Protein AF-0000000070183756 (afdb_homodimer)

Sequence (740 aa):
MAVDTGDQDLQFRDPEKAEQLTDKLESLMDDIGEPVTIMHVCGSHEQAIAKYGLRSLLPDGLTIRMGPGCPVCVTDMPEVDEAVTLAEDGKIVATYGDMLRVPGTEQSLDDAKADGADVRVVYSASEAAEIAEEEDREVVFFATGFETTAAPTAAVLVDDPPENFSVLSAHKYVPPAMEIVAELPDTDVDGFLAAGHAATITGYGLFEEFVEEYETPAVVGGFEPIDILFGLARLLEFIRDDEPGLANAYQRCVTEEGNVPAKELMWDVFETTTGEWRGIAEVPDADLILSEEYSEYDARERFEIEPDVGGADPLTEDCICGDIMAGTADPDECPLFGEECTPQNPVGACMVSSEGPCKIWLEYGGQPDIMAVDTGDQDLQFRDPEKAEQLTDKLESLMDDIGEPVTIMHVCGSHEQAIAKYGLRSLLPDGLTIRMGPGCPVCVTDMPEVDEAVTLAEDGKIVATYGDMLRVPGTEQSLDDAKADGADVRVVYSASEAAEIAEEEDREVVFFATGFETTAAPTAAVLVDDPPENFSVLSAHKYVPPAMEIVAELPDTDVDGFLAAGHAATITGYGLFEEFVEEYETPAVVGGFEPIDILFGLARLLEFIRDDEPGLANAYQRCVTEEGNVPAKELMWDVFETTTGEWRGIAEVPDADLILSEEYSEYDARERFEIEPDVGGADPLTEDCICGDIMAGTADPDECPLFGEECTPQNPVGACMVSSEGPCKIWLEYGGQPDI

Structure (mmCIF, N/CA/C/O backbone):
data_AF-0000000070183756-model_v1
#
loop_
_entity.id
_entity.type
_entity.pdbx_description
1 polymer 'Hydrogenase maturation factor'
#
loop_
_atom_site.group_PDB
_atom_site.id
_atom_site.type_symbol
_atom_site.label_atom_id
_atom_site.label_alt_id
_atom_site.label_comp_id
_atom_site.label_asym_id
_atom_site.label_entity_id
_atom_site.label_seq_id
_atom_site.pdbx_PDB_ins_code
_atom_site.Cartn_x
_atom_site.Cartn_y
_atom_site.Cartn_z
_atom_site.occupancy
_atom_site.B_iso_or_equiv
_atom_site.auth_seq_id
_atom_site.auth_comp_id
_atom_site.auth_asym_id
_atom_site.auth_atom_id
_atom_site.pdbx_PDB_model_num
ATOM 1 N N . MET A 1 1 ? -16.297 -10.141 30.484 1 17.98 1 MET A N 1
ATOM 2 C CA . MET A 1 1 ? -14.852 -10.164 30.672 1 17.98 1 MET A CA 1
ATOM 3 C C . MET A 1 1 ? -14.164 -9.18 29.734 1 17.98 1 MET A C 1
ATOM 5 O O . MET A 1 1 ? -14.25 -9.305 28.516 1 17.98 1 MET A O 1
ATOM 9 N N . ALA A 1 2 ? -13.977 -7.969 30.219 1 25.06 2 ALA A N 1
ATOM 10 C CA . ALA A 1 2 ? -13.289 -6.84 29.594 1 25.06 2 ALA A CA 1
ATOM 11 C C . ALA A 1 2 ? -11.93 -7.262 29.047 1 25.06 2 ALA A C 1
ATOM 13 O O . ALA A 1 2 ? -11.07 -7.738 29.781 1 25.06 2 ALA A O 1
ATOM 14 N N . VAL A 1 3 ? -11.93 -7.785 27.891 1 29.73 3 VAL A N 1
ATOM 15 C CA . VAL A 1 3 ? -10.648 -8.086 27.266 1 29.73 3 VAL A CA 1
ATOM 16 C C . VAL A 1 3 ? -9.633 -7.004 27.609 1 29.73 3 VAL A C 1
ATOM 18 O O . VAL A 1 3 ? -9.953 -5.812 27.594 1 29.73 3 VAL A O 1
ATOM 21 N N . ASP A 1 4 ? -8.789 -7.293 28.406 1 30.02 4 ASP A N 1
ATOM 22 C CA . ASP A 1 4 ? -7.691 -6.426 28.828 1 30.02 4 ASP A CA 1
ATOM 23 C C . ASP A 1 4 ? -7.105 -5.664 27.641 1 30.02 4 ASP A C 1
ATOM 25 O O . ASP A 1 4 ? -6.523 -6.27 26.734 1 30.02 4 ASP A O 1
ATOM 29 N N . THR A 1 5 ? -7.551 -4.551 27.203 1 33.28 5 THR A N 1
ATOM 30 C CA . THR A 1 5 ? -7.465 -3.551 26.141 1 33.28 5 THR A CA 1
ATOM 31 C C . THR A 1 5 ? -6.055 -2.982 26.047 1 33.28 5 THR A C 1
ATOM 33 O O . THR A 1 5 ? -5.766 -2.168 25.172 1 33.28 5 THR A O 1
ATOM 36 N N . GLY A 1 6 ? -5.297 -3.287 27.031 1 36.5 6 GLY A N 1
ATOM 37 C CA . GLY A 1 6 ? -3.975 -2.695 27.156 1 36.5 6 GLY A CA 1
ATOM 38 C C . GLY A 1 6 ? -3.045 -3.066 26.016 1 36.5 6 GLY A C 1
ATOM 39 O O . GLY A 1 6 ? -2.316 -2.215 25.5 1 36.5 6 GLY A O 1
ATOM 40 N N . ASP A 1 7 ? -2.934 -4.375 25.672 1 38.34 7 ASP A N 1
ATOM 41 C CA . ASP A 1 7 ? -2.055 -4.984 24.688 1 38.34 7 ASP A CA 1
ATOM 42 C C . ASP A 1 7 ? -2.492 -4.625 23.266 1 38.34 7 ASP A C 1
ATOM 44 O O . ASP A 1 7 ? -1.687 -4.66 22.328 1 38.34 7 ASP A O 1
ATOM 48 N N . GLN A 1 8 ? -3.693 -4.289 23.062 1 39.62 8 GLN A N 1
ATOM 49 C CA . GLN A 1 8 ? -4.32 -3.992 21.781 1 39.62 8 GLN A CA 1
ATOM 50 C C . GLN A 1 8 ? -3.873 -2.629 21.25 1 39.62 8 GLN A C 1
ATOM 52 O O . GLN A 1 8 ? -3.904 -2.383 20.047 1 39.62 8 GLN A O 1
ATOM 57 N N . ASP A 1 9 ? -3.568 -1.769 22.141 1 41.25 9 ASP A N 1
ATOM 58 C CA . ASP A 1 9 ? -3.203 -0.395 21.812 1 41.25 9 ASP A CA 1
ATOM 59 C C . ASP A 1 9 ? -1.943 -0.354 20.938 1 41.25 9 ASP A C 1
ATOM 61 O O . ASP A 1 9 ? -1.811 0.505 20.078 1 41.25 9 ASP A O 1
ATOM 65 N N . LEU A 1 10 ? -1.144 -1.447 21.172 1 40.41 10 LEU A N 1
ATOM 66 C CA . LEU A 1 10 ? 0.135 -1.492 20.469 1 40.41 10 LEU A CA 1
ATOM 67 C C . LEU A 1 10 ? -0.052 -1.941 19.031 1 40.41 10 LEU A C 1
ATOM 69 O O . LEU A 1 10 ? 0.832 -1.742 18.188 1 40.41 10 LEU A O 1
ATOM 73 N N . GLN A 1 11 ? -1.299 -2.398 18.812 1 47.12 11 GLN A N 1
ATOM 74 C CA . GLN A 1 11 ? -1.546 -3.098 17.547 1 47.12 11 GLN A CA 1
ATOM 75 C C . GLN A 1 11 ? -2.018 -2.133 16.469 1 47.12 11 GLN A C 1
ATOM 77 O O . GLN A 1 11 ? -1.764 -2.352 15.281 1 47.12 11 GLN A O 1
ATOM 82 N N . PHE A 1 12 ? -2.455 -0.927 16.953 1 50.62 12 PHE A N 1
ATOM 83 C CA . PHE A 1 12 ? -3.008 -0.005 15.977 1 50.62 12 PHE A CA 1
ATOM 84 C C . PHE A 1 12 ? -2.174 1.268 15.898 1 50.62 12 PHE A C 1
ATOM 86 O O . PHE A 1 12 ? -1.729 1.79 16.922 1 50.62 12 PHE A O 1
ATOM 93 N N . ARG A 1 13 ? -1.879 1.64 14.719 1 59.16 13 ARG A N 1
ATOM 94 C CA . ARG A 1 13 ? -1.191 2.908 14.492 1 59.16 13 ARG A CA 1
ATOM 95 C C . ARG A 1 13 ? -1.901 4.051 15.219 1 59.16 13 ARG A C 1
ATOM 97 O O . ARG A 1 13 ? -1.254 4.953 15.742 1 59.16 13 ARG A O 1
ATOM 104 N N . ASP A 1 14 ? -3.191 3.939 15.305 1 67.5 14 ASP A N 1
ATOM 105 C CA . ASP A 1 14 ? -4.066 4.934 15.922 1 67.5 14 ASP A CA 1
ATOM 106 C C . ASP A 1 14 ? -5.191 4.262 16.703 1 67.5 14 ASP A C 1
ATOM 108 O O . ASP A 1 14 ? -6.324 4.168 16.234 1 67.5 14 ASP A O 1
ATOM 112 N N . PRO A 1 15 ? -4.887 3.926 17.969 1 73.44 15 PRO A N 1
ATOM 113 C CA . PRO A 1 15 ? -5.84 3.146 18.766 1 73.44 15 PRO A CA 1
ATOM 114 C C . PRO A 1 15 ? -7.156 3.887 19 1 73.44 15 PRO A C 1
ATOM 116 O O . PRO A 1 15 ? -8.219 3.264 19.031 1 73.44 15 PRO A O 1
ATOM 119 N N . GLU A 1 16 ? -7.059 5.156 19.203 1 74.25 16 GLU A N 1
ATOM 120 C CA . GLU A 1 16 ? -8.273 5.93 19.422 1 74.25 16 GLU A CA 1
ATOM 121 C C . GLU A 1 16 ? -9.188 5.879 18.203 1 74.25 16 GLU A C 1
ATOM 123 O O . GLU A 1 16 ? -10.406 5.727 18.328 1 74.25 16 GLU A O 1
ATOM 128 N N . LYS A 1 17 ? -8.586 6 17.125 1 78.56 17 LYS A N 1
ATOM 129 C CA . LYS A 1 17 ? -9.352 5.918 15.883 1 78.56 17 LYS A CA 1
ATOM 130 C C . LYS A 1 17 ? -9.953 4.523 15.695 1 78.56 17 LYS A C 1
ATOM 132 O O . LYS A 1 17 ? -11.086 4.387 15.234 1 78.56 17 LYS A O 1
ATOM 137 N N . ALA A 1 18 ? -9.211 3.568 16.047 1 84.25 18 ALA A N 1
ATOM 138 C CA . ALA A 1 18 ? -9.695 2.193 15.938 1 84.25 18 ALA A CA 1
ATOM 139 C C . ALA A 1 18 ? -10.922 1.975 16.828 1 84.25 18 ALA A C 1
ATOM 141 O O . ALA A 1 18 ? -11.883 1.325 16.406 1 84.25 18 ALA A O 1
ATOM 142 N N . GLU A 1 19 ? -10.867 2.588 17.953 1 86.19 19 GLU A N 1
ATOM 143 C CA . GLU A 1 19 ? -11.977 2.467 18.875 1 86.19 19 GLU A CA 1
ATOM 144 C C . GLU A 1 19 ? -13.227 3.17 18.344 1 86.19 19 GLU A C 1
ATOM 146 O O . GLU A 1 19 ? -14.328 2.637 18.453 1 86.19 19 GLU A O 1
ATOM 151 N N . GLN A 1 20 ? -13.016 4.277 17.828 1 85.81 20 GLN A N 1
ATOM 152 C CA . GLN A 1 20 ? -14.133 5.027 17.266 1 85.81 20 GLN A CA 1
ATOM 153 C C . GLN A 1 20 ? -14.781 4.258 16.125 1 85.81 20 GLN A C 1
ATOM 155 O O . GLN A 1 20 ? -16.016 4.238 16 1 85.81 20 GLN A O 1
ATOM 160 N N . LEU A 1 21 ? -13.984 3.668 15.336 1 91.25 21 LEU A N 1
ATOM 161 C CA . LEU A 1 21 ? -14.492 2.916 14.195 1 91.25 21 LEU A CA 1
ATOM 162 C C . LEU A 1 21 ? -15.211 1.652 14.656 1 91.25 21 LEU A C 1
ATOM 164 O O . LEU A 1 21 ? -16.25 1.281 14.094 1 91.25 21 LEU A O 1
ATOM 168 N N . THR A 1 22 ? -14.688 1.035 15.68 1 93.44 22 THR A N 1
ATOM 169 C CA . THR A 1 22 ? -15.336 -0.16 16.203 1 93.44 22 THR A CA 1
ATOM 170 C C . THR A 1 22 ? -16.703 0.183 16.812 1 93.44 22 THR A C 1
ATOM 172 O O . THR A 1 22 ? -17.672 -0.565 16.641 1 93.44 22 THR A O 1
ATOM 175 N N . ASP A 1 23 ? -16.75 1.323 17.453 1 94.5 23 ASP A N 1
ATOM 176 C CA . ASP A 1 23 ? -18.016 1.796 17.984 1 94.5 23 ASP A CA 1
ATOM 177 C C . ASP A 1 23 ? -19.016 2.076 16.859 1 94.5 23 ASP A C 1
ATOM 179 O O . ASP A 1 23 ? -20.203 1.765 16.969 1 94.5 23 ASP A O 1
ATOM 183 N N . LYS A 1 24 ? -18.531 2.646 15.875 1 94.81 24 LYS A N 1
ATOM 184 C CA . LYS A 1 24 ? -19.375 2.936 14.719 1 94.81 24 LYS A CA 1
ATOM 185 C C . LYS A 1 24 ? -19.906 1.651 14.094 1 94.81 24 LYS A C 1
ATOM 187 O O . LYS A 1 24 ? -21.078 1.585 13.695 1 94.81 24 LYS A O 1
ATOM 192 N N . LEU A 1 25 ? -19.109 0.639 13.984 1 97.44 25 LEU A N 1
ATOM 193 C CA . LEU A 1 25 ? -19.531 -0.647 13.445 1 97.44 25 LEU A CA 1
ATOM 194 C C . LEU A 1 25 ? -20.656 -1.245 14.289 1 97.44 25 LEU A C 1
ATOM 196 O O . LEU A 1 25 ? -21.625 -1.778 13.75 1 97.44 25 LEU A O 1
ATOM 200 N N . GLU A 1 26 ? -20.484 -1.136 15.57 1 97.56 26 GLU A N 1
ATOM 201 C CA . GLU A 1 26 ? -21.5 -1.642 16.484 1 97.56 26 GLU A CA 1
ATOM 202 C C . GLU A 1 26 ? -22.828 -0.919 16.281 1 97.56 26 GLU A C 1
ATOM 204 O O . GLU A 1 26 ? -23.891 -1.555 16.203 1 97.56 26 GLU A O 1
ATOM 209 N N . SER A 1 27 ? -22.734 0.329 16.188 1 97.75 27 SER A N 1
ATOM 210 C CA . SER A 1 27 ? -23.938 1.13 15.992 1 97.75 27 SER A CA 1
ATOM 211 C C . SER A 1 27 ? -24.609 0.797 14.664 1 97.75 27 SER A C 1
ATOM 213 O O . SER A 1 27 ? -25.828 0.692 14.594 1 97.75 27 SER A O 1
ATOM 215 N N . LEU A 1 28 ? -23.859 0.634 13.664 1 98.06 28 LEU A N 1
ATOM 216 C CA . LEU A 1 28 ? -24.391 0.315 12.344 1 98.06 28 LEU A CA 1
ATOM 217 C C . LEU A 1 28 ? -25.047 -1.059 12.336 1 98.06 28 LEU A C 1
ATOM 219 O O . LEU A 1 28 ? -26.125 -1.232 11.758 1 98.06 28 LEU A O 1
ATOM 223 N N . MET A 1 29 ? -24.453 -2.012 13.016 1 98.06 29 MET A N 1
ATOM 224 C CA . MET A 1 29 ? -25.016 -3.357 13.086 1 98.06 29 MET A CA 1
ATOM 225 C C . MET A 1 29 ? -26.328 -3.359 13.852 1 98.06 29 MET A C 1
ATOM 227 O O . MET A 1 29 ? -27.25 -4.09 13.508 1 98.06 29 MET A O 1
ATOM 231 N N . ASP A 1 30 ? -26.375 -2.504 14.883 1 97.75 30 ASP A N 1
ATOM 232 C CA . ASP A 1 30 ? -27.625 -2.346 15.625 1 97.75 30 ASP A CA 1
ATOM 233 C C . ASP A 1 30 ? -28.734 -1.793 14.734 1 97.75 30 ASP A C 1
ATOM 235 O O . ASP A 1 30 ? -29.875 -2.236 14.82 1 97.75 30 ASP A O 1
ATOM 239 N N . ASP A 1 31 ? -28.391 -0.91 13.953 1 98.06 31 ASP A N 1
ATOM 240 C CA . ASP A 1 31 ? -29.359 -0.299 13.047 1 98.06 31 ASP A CA 1
ATOM 241 C C . ASP A 1 31 ? -29.844 -1.302 12 1 98.06 31 ASP A C 1
ATOM 243 O O . ASP A 1 31 ? -31.016 -1.319 11.648 1 98.06 31 ASP A O 1
ATOM 247 N N . ILE A 1 32 ? -28.953 -2.109 11.477 1 97.62 32 ILE A N 1
ATOM 248 C CA . ILE A 1 32 ? -29.281 -3.084 10.445 1 97.62 32 ILE A CA 1
ATOM 249 C C . ILE A 1 32 ? -30.172 -4.18 11.023 1 97.62 32 ILE A C 1
ATOM 251 O O . ILE A 1 32 ? -31.156 -4.586 10.398 1 97.62 32 ILE A O 1
ATOM 255 N N . GLY A 1 33 ? -29.766 -4.73 12.195 1 96.81 33 GLY A N 1
ATOM 256 C CA . GLY A 1 33 ? -30.609 -5.641 12.945 1 96.81 33 GLY A CA 1
ATOM 257 C C . GLY A 1 33 ? -30.562 -7.066 12.43 1 96.81 33 GLY A C 1
ATOM 258 O O . GLY A 1 33 ? -31.375 -7.902 12.812 1 96.81 33 GLY A O 1
ATOM 259 N N . GLU A 1 34 ? -29.75 -7.434 11.516 1 96.5 34 GLU A N 1
ATOM 260 C CA . GLU A 1 34 ? -29.578 -8.789 10.992 1 96.5 34 GLU A CA 1
ATOM 261 C C . GLU A 1 34 ? -28.094 -9.094 10.742 1 96.5 34 GLU A C 1
ATOM 263 O O . GLU A 1 34 ? -27.266 -8.18 10.672 1 96.5 34 GLU A O 1
ATOM 268 N N . PRO A 1 35 ? -27.812 -10.383 10.625 1 96.56 35 PRO A N 1
ATOM 269 C CA . PRO A 1 35 ? -26.422 -10.727 10.352 1 96.56 35 PRO A CA 1
ATOM 270 C C . PRO A 1 35 ? -25.953 -10.234 8.984 1 96.56 35 PRO A C 1
ATOM 272 O O . PRO A 1 35 ? -26.734 -10.203 8.031 1 96.56 35 PRO A O 1
ATOM 275 N N . VAL A 1 36 ? -24.719 -9.828 8.914 1 97.19 36 VAL A N 1
ATOM 276 C CA . VAL A 1 36 ? -24.094 -9.328 7.691 1 97.19 36 VAL A CA 1
ATOM 277 C C . VAL A 1 36 ? -22.812 -10.094 7.406 1 97.19 36 VAL A C 1
ATOM 279 O O . VAL A 1 36 ? -22.016 -10.336 8.312 1 97.19 36 VAL A O 1
ATOM 282 N N . THR A 1 37 ? -22.656 -10.547 6.113 1 95.44 37 THR A N 1
ATOM 283 C CA . THR A 1 37 ? -21.422 -11.211 5.684 1 95.44 37 THR A CA 1
ATOM 284 C C . THR A 1 37 ? -20.703 -10.383 4.621 1 95.44 37 THR A C 1
ATOM 286 O O . THR A 1 37 ? -21.266 -10.109 3.559 1 95.44 37 THR A O 1
ATOM 289 N N . ILE A 1 38 ? -19.484 -9.992 4.973 1 96.69 38 ILE A N 1
ATOM 290 C CA . ILE A 1 38 ? -18.625 -9.266 4.035 1 96.69 38 ILE A CA 1
ATOM 291 C C . ILE A 1 38 ? -17.531 -10.195 3.52 1 96.69 38 ILE A C 1
ATOM 293 O O . ILE A 1 38 ? -16.922 -10.945 4.289 1 96.69 38 ILE A O 1
ATOM 297 N N . MET A 1 39 ? -17.312 -10.18 2.219 1 95.88 39 MET A N 1
ATOM 298 C CA . MET A 1 39 ? -16.234 -10.961 1.63 1 95.88 39 MET A CA 1
ATOM 299 C C . MET A 1 39 ? -15.117 -10.055 1.115 1 95.88 39 MET A C 1
ATOM 301 O O . MET A 1 39 ? -15.383 -9.07 0.421 1 95.88 39 MET A O 1
ATOM 305 N N . HIS A 1 40 ? -13.938 -10.312 1.561 1 96.38 40 HIS A N 1
ATOM 306 C CA . HIS A 1 40 ? -12.805 -9.656 0.911 1 96.38 40 HIS A CA 1
ATOM 307 C C . HIS A 1 40 ? -12.102 -10.609 -0.049 1 96.38 40 HIS A C 1
ATOM 309 O O . HIS A 1 40 ? -12.156 -11.828 0.124 1 96.38 40 HIS A O 1
ATOM 315 N N . VAL A 1 41 ? -11.422 -10.039 -1.081 1 93.75 41 VAL A N 1
ATOM 316 C CA . VAL A 1 41 ? -10.781 -10.844 -2.117 1 93.75 41 VAL A CA 1
ATOM 317 C C . VAL A 1 41 ? -9.305 -10.477 -2.221 1 93.75 41 VAL A C 1
ATOM 319 O O . VAL A 1 41 ? -8.805 -10.18 -3.311 1 93.75 41 VAL A O 1
ATOM 322 N N . CYS A 1 42 ? -8.656 -10.555 -1.123 1 93.44 42 CYS A N 1
ATOM 323 C CA . CYS A 1 42 ? -7.266 -10.125 -1.066 1 93.44 42 CYS A CA 1
ATOM 324 C C . CYS A 1 42 ? -6.523 -10.836 0.06 1 93.44 42 CYS A C 1
ATOM 326 O O . CYS A 1 42 ? -6.852 -10.656 1.234 1 93.44 42 CYS A O 1
ATOM 328 N N . GLY A 1 43 ? -5.551 -11.562 -0.313 1 92.12 43 GLY A N 1
ATOM 329 C CA . GLY A 1 43 ? -4.758 -12.258 0.688 1 92.12 43 GLY A CA 1
ATOM 330 C C . GLY A 1 43 ? -4.098 -11.32 1.684 1 92.12 43 GLY A C 1
ATOM 331 O O . GLY A 1 43 ? -3.98 -11.648 2.865 1 92.12 43 GLY A O 1
ATOM 332 N N . SER A 1 44 ? -3.686 -10.156 1.215 1 90.94 44 SER A N 1
ATOM 333 C CA . SER A 1 44 ? -3.061 -9.18 2.105 1 90.94 44 SER A CA 1
ATOM 334 C C . SER A 1 44 ? -4.055 -8.656 3.133 1 90.94 44 SER A C 1
ATOM 336 O O . SER A 1 44 ? -3.682 -8.352 4.27 1 90.94 44 SER A O 1
ATOM 338 N N . HIS A 1 45 ? -5.312 -8.492 2.764 1 95.19 45 HIS A N 1
ATOM 339 C CA . HIS A 1 45 ? -6.34 -8.156 3.742 1 95.19 45 HIS A CA 1
ATOM 340 C C . HIS A 1 45 ? -6.48 -9.258 4.793 1 95.19 45 HIS A C 1
ATOM 342 O O . HIS A 1 45 ? -6.547 -8.969 5.992 1 95.19 45 HIS A O 1
ATOM 348 N N . GLU A 1 46 ? -6.512 -10.5 4.32 1 94.69 46 GLU A N 1
ATOM 349 C CA . GLU A 1 46 ? -6.641 -11.609 5.262 1 94.69 46 GLU A CA 1
ATOM 350 C C . GLU A 1 46 ? -5.484 -11.617 6.258 1 94.69 46 GLU A C 1
ATOM 352 O O . GLU A 1 46 ? -5.684 -11.859 7.449 1 94.69 46 GLU A O 1
ATOM 357 N N . GLN A 1 47 ? -4.336 -11.398 5.73 1 90 47 GLN A N 1
ATOM 358 C CA . GLN A 1 47 ? -3.162 -11.352 6.594 1 90 47 GLN A CA 1
ATOM 359 C C . GLN A 1 47 ? -3.305 -10.266 7.656 1 90 47 GLN A C 1
ATOM 361 O O . GLN A 1 47 ? -3.012 -10.492 8.828 1 90 47 GLN A O 1
ATOM 366 N N . ALA A 1 48 ? -3.689 -9.078 7.254 1 89.44 48 ALA A N 1
ATOM 367 C CA . ALA A 1 48 ? -3.859 -7.965 8.188 1 89.44 48 ALA A CA 1
ATOM 368 C C . ALA A 1 48 ? -4.938 -8.273 9.219 1 89.44 48 ALA A C 1
ATOM 370 O O . ALA A 1 48 ? -4.746 -8.039 10.414 1 89.44 48 ALA A O 1
ATOM 371 N N . ILE A 1 49 ? -6.039 -8.828 8.766 1 93.19 49 ILE A N 1
ATOM 372 C CA . ILE A 1 49 ? -7.164 -9.164 9.633 1 93.19 49 ILE A CA 1
ATOM 373 C C . ILE A 1 49 ? -6.719 -10.164 10.695 1 93.19 49 ILE A C 1
ATOM 375 O O . ILE A 1 49 ? -7.027 -10 11.883 1 93.19 49 ILE A O 1
ATOM 379 N N . ALA A 1 50 ? -6.012 -11.18 10.242 1 89.69 50 ALA A N 1
ATOM 380 C CA . ALA A 1 50 ? -5.562 -12.227 11.156 1 89.69 50 ALA A CA 1
ATOM 381 C C . ALA A 1 50 ? -4.473 -11.711 12.086 1 89.69 50 ALA A C 1
ATOM 383 O O . ALA A 1 50 ? -4.559 -11.883 13.305 1 89.69 50 ALA A O 1
ATOM 384 N N . LYS A 1 51 ? -3.488 -11.062 11.547 1 84.12 51 LYS A N 1
ATOM 385 C CA . LYS A 1 51 ? -2.32 -10.578 12.281 1 84.12 51 LYS A CA 1
ATOM 386 C C . LYS A 1 51 ? -2.725 -9.609 13.383 1 84.12 51 LYS A C 1
ATOM 388 O O . LYS A 1 51 ? -2.162 -9.641 14.484 1 84.12 51 LYS A O 1
ATOM 393 N N . TYR A 1 52 ? -3.729 -8.742 13.125 1 84.94 52 TYR A N 1
ATOM 394 C CA . TYR A 1 52 ? -4.105 -7.707 14.078 1 84.94 52 TYR A CA 1
ATOM 395 C C . TYR A 1 52 ? -5.348 -8.109 14.859 1 84.94 52 TYR A C 1
ATOM 397 O O . TYR A 1 52 ? -5.895 -7.309 15.625 1 84.94 52 TYR A O 1
ATOM 405 N N . GLY A 1 53 ? -5.809 -9.32 14.656 1 88.56 53 GLY A N 1
ATOM 406 C CA . GLY A 1 53 ? -6.949 -9.828 15.398 1 88.56 53 GLY A CA 1
ATOM 407 C C . GLY A 1 53 ? -8.219 -9.023 15.172 1 88.56 53 GLY A C 1
ATOM 408 O O . GLY A 1 53 ? -8.992 -8.805 16.109 1 88.56 53 GLY A O 1
ATOM 409 N N . LEU A 1 54 ? -8.445 -8.555 13.992 1 91.75 54 LEU A N 1
ATOM 410 C CA . LEU A 1 54 ? -9.562 -7.66 13.711 1 91.75 54 LEU A CA 1
ATOM 411 C C . LEU A 1 54 ? -10.891 -8.391 13.859 1 91.75 54 LEU A C 1
ATOM 413 O O . LEU A 1 54 ? -11.898 -7.777 14.219 1 91.75 54 LEU A O 1
ATOM 417 N N . ARG A 1 55 ? -10.938 -9.68 13.602 1 91.81 55 ARG A N 1
ATOM 418 C CA . ARG A 1 55 ? -12.18 -10.445 13.711 1 91.81 55 ARG A CA 1
ATOM 419 C C . ARG A 1 55 ? -12.734 -10.383 15.125 1 91.81 55 ARG A C 1
ATOM 421 O O . ARG A 1 55 ? -13.953 -10.336 15.32 1 91.81 55 ARG A O 1
ATOM 428 N N . SER A 1 56 ? -11.875 -10.328 16.047 1 89.62 56 SER A N 1
ATOM 429 C CA . SER A 1 56 ? -12.297 -10.312 17.438 1 89.62 56 SER A CA 1
ATOM 430 C C . SER A 1 56 ? -12.867 -8.953 17.828 1 89.62 56 SER A C 1
ATOM 432 O O . SER A 1 56 ? -13.539 -8.828 18.844 1 89.62 56 SER A O 1
ATOM 434 N N . LEU A 1 57 ? -12.594 -7.969 17.031 1 90.44 57 LEU A N 1
ATOM 435 C CA . LEU A 1 57 ? -13.047 -6.613 17.312 1 90.44 57 LEU A CA 1
ATOM 436 C C . LEU A 1 57 ? -14.398 -6.344 16.641 1 90.44 57 LEU A C 1
ATOM 438 O O . LEU A 1 57 ? -15.047 -5.34 16.953 1 90.44 57 LEU A O 1
ATOM 442 N N . LEU A 1 58 ? -14.766 -7.23 15.82 1 95 58 LEU A N 1
ATOM 443 C CA . LEU A 1 58 ? -16.016 -7.008 15.078 1 95 58 LEU A CA 1
ATOM 444 C C . LEU A 1 58 ? -17.219 -7.281 15.969 1 95 58 LEU A C 1
ATOM 446 O O . LEU A 1 58 ? -17.188 -8.172 16.828 1 95 58 LEU A O 1
ATOM 450 N N . PRO A 1 59 ? -18.25 -6.484 15.781 1 96.25 59 PRO A N 1
ATOM 451 C CA . PRO A 1 59 ? -19.484 -6.73 16.547 1 96.25 59 PRO A CA 1
ATOM 452 C C . PRO A 1 59 ? -20.141 -8.062 16.172 1 96.25 59 PRO A C 1
ATOM 454 O O . PRO A 1 59 ? -19.891 -8.602 15.102 1 96.25 59 PRO A O 1
ATOM 457 N N . ASP A 1 60 ? -20.984 -8.5 17.078 1 94.69 60 ASP A N 1
ATOM 458 C CA . ASP A 1 60 ? -21.766 -9.719 16.828 1 94.69 60 ASP A CA 1
ATOM 459 C C . ASP A 1 60 ? -22.594 -9.594 15.562 1 94.69 60 ASP A C 1
ATOM 461 O O . ASP A 1 60 ? -23.172 -8.539 15.289 1 94.69 60 ASP A O 1
ATOM 465 N N . GLY A 1 61 ? -22.531 -10.68 14.82 1 96 61 GLY A N 1
ATOM 466 C CA . GLY A 1 61 ? -23.359 -10.719 13.625 1 96 61 GLY A CA 1
ATOM 467 C C . GLY A 1 61 ? -22.625 -10.297 12.367 1 96 61 GLY A C 1
ATOM 468 O O . GLY A 1 61 ? -23.078 -10.539 11.258 1 96 61 GLY A O 1
ATOM 469 N N . LEU A 1 62 ? -21.531 -9.617 12.523 1 97.31 62 LEU A N 1
ATOM 470 C CA . LEU A 1 62 ? -20.734 -9.227 11.375 1 97.31 62 LEU A CA 1
ATOM 471 C C . LEU A 1 62 ? -19.625 -10.25 11.109 1 97.31 62 LEU A C 1
ATOM 473 O O . LEU A 1 62 ? -18.781 -10.492 11.977 1 97.31 62 LEU A O 1
ATOM 477 N N . THR A 1 63 ? -19.719 -10.859 9.914 1 94.88 63 THR A N 1
ATOM 478 C CA . THR A 1 63 ? -18.719 -11.836 9.516 1 94.88 63 THR A CA 1
ATOM 479 C C . THR A 1 63 ? -17.906 -11.328 8.328 1 94.88 63 THR A C 1
ATOM 481 O O . THR A 1 63 ? -18.453 -10.719 7.41 1 94.88 63 THR A O 1
ATOM 484 N N . ILE A 1 64 ? -16.625 -11.531 8.438 1 94.81 64 ILE A N 1
ATOM 485 C CA . ILE A 1 64 ? -15.75 -11.234 7.312 1 94.81 64 ILE A CA 1
ATOM 486 C C . ILE A 1 64 ? -15.086 -12.516 6.824 1 94.81 64 ILE A C 1
ATOM 488 O O . ILE A 1 64 ? -14.445 -13.227 7.602 1 94.81 64 ILE A O 1
ATOM 492 N N . ARG A 1 65 ? -15.234 -12.805 5.5 1 91.94 65 ARG A N 1
ATOM 493 C CA . ARG A 1 65 ? -14.703 -14.023 4.902 1 91.94 65 ARG A CA 1
ATOM 494 C C . ARG A 1 65 ? -13.781 -13.711 3.727 1 91.94 65 ARG A C 1
ATOM 496 O O . ARG A 1 65 ? -13.961 -12.695 3.053 1 91.94 65 ARG A O 1
ATOM 503 N N . MET A 1 66 ? -12.805 -14.578 3.586 1 93.25 66 MET A N 1
ATOM 504 C CA . MET A 1 66 ? -11.93 -14.422 2.428 1 93.25 66 MET A CA 1
ATOM 505 C C . MET A 1 66 ? -12.492 -15.164 1.219 1 93.25 66 MET A C 1
ATOM 507 O O . MET A 1 66 ? -12.961 -16.297 1.344 1 93.25 66 MET A O 1
ATOM 511 N N . GLY A 1 67 ? -12.531 -14.516 0.046 1 92.12 67 GLY A N 1
ATOM 512 C CA . GLY A 1 67 ? -12.859 -15.133 -1.232 1 92.12 67 GLY A CA 1
ATOM 513 C C . GLY A 1 67 ? -11.641 -15.422 -2.084 1 92.12 67 GLY A C 1
ATOM 514 O O . GLY A 1 67 ? -10.562 -15.703 -1.558 1 92.12 67 GLY A O 1
ATOM 515 N N . PRO A 1 68 ? -11.867 -15.484 -3.381 1 91.12 68 PRO A N 1
ATOM 516 C CA . PRO A 1 68 ? -10.789 -15.875 -4.293 1 91.12 68 PRO A CA 1
ATOM 517 C C . PRO A 1 68 ? -9.773 -14.758 -4.516 1 91.12 68 PRO A C 1
ATOM 519 O O . PRO A 1 68 ? -9.625 -14.266 -5.637 1 91.12 68 PRO A O 1
ATOM 522 N N . GLY A 1 69 ? -8.938 -14.523 -3.5 1 90.69 69 GLY A N 1
ATOM 523 C CA . GLY A 1 69 ? -8.023 -13.391 -3.562 1 90.69 69 GLY A CA 1
ATOM 524 C C . GLY A 1 69 ? -6.566 -13.789 -3.488 1 90.69 69 GLY A C 1
ATOM 525 O O . GLY A 1 69 ? -5.699 -12.953 -3.229 1 90.69 69 GLY A O 1
ATOM 526 N N . CYS A 1 70 ? -6.238 -15.016 -3.625 1 93.81 70 CYS A N 1
ATOM 527 C CA . CYS A 1 70 ? -4.863 -15.5 -3.641 1 93.81 70 CYS A CA 1
ATOM 528 C C . CYS A 1 70 ? -4.527 -16.141 -4.984 1 93.81 70 CYS A C 1
ATOM 530 O O . CYS A 1 70 ? -4.957 -17.25 -5.273 1 93.81 70 CYS A O 1
ATOM 532 N N . PRO A 1 71 ? -3.76 -15.438 -5.734 1 92.81 71 PRO A N 1
ATOM 533 C CA . PRO A 1 71 ? -3.488 -15.961 -7.078 1 92.81 71 PRO A CA 1
ATOM 534 C C . PRO A 1 71 ? -2.742 -17.297 -7.059 1 92.81 71 PRO A C 1
ATOM 536 O O . PRO A 1 71 ? -2.936 -18.125 -7.945 1 92.81 71 PRO A O 1
ATOM 539 N N . VAL A 1 72 ? -1.954 -17.531 -6.07 1 93.69 72 VAL A N 1
ATOM 540 C CA . VAL A 1 72 ? -1.235 -18.797 -5.922 1 93.69 72 VAL A CA 1
ATOM 541 C C . VAL A 1 72 ? -2.225 -19.922 -5.641 1 93.69 72 VAL A C 1
ATOM 543 O O . VAL A 1 72 ? -2.135 -21 -6.238 1 93.69 72 VAL A O 1
ATOM 546 N N . CYS A 1 73 ? -3.191 -19.609 -4.816 1 94 73 CYS A N 1
ATOM 547 C CA . CYS A 1 73 ? -4.148 -20.594 -4.352 1 94 73 CYS A CA 1
ATOM 548 C C . CYS A 1 73 ? -5.078 -21.031 -5.48 1 94 73 CYS A C 1
ATOM 550 O O . CYS A 1 73 ? -5.547 -22.172 -5.504 1 94 73 CYS A O 1
ATOM 552 N N . VAL A 1 74 ? -5.281 -20.172 -6.43 1 93.38 74 VAL A N 1
ATOM 553 C CA . VAL A 1 74 ? -6.254 -20.5 -7.465 1 93.38 74 VAL A CA 1
ATOM 554 C C . VAL A 1 74 ? -5.535 -21 -8.719 1 93.38 74 VAL A C 1
ATOM 556 O O . VAL A 1 74 ? -6.168 -21.266 -9.742 1 93.38 74 VAL A O 1
ATOM 559 N N . THR A 1 75 ? -4.219 -21.047 -8.695 1 93.56 75 THR A N 1
ATOM 560 C CA . THR A 1 75 ? -3.473 -21.625 -9.805 1 93.56 75 THR A CA 1
ATOM 561 C C . THR A 1 75 ? -3.768 -23.109 -9.938 1 93.56 75 THR A C 1
ATOM 563 O O . THR A 1 75 ? -3.59 -23.875 -8.984 1 93.56 75 THR A O 1
ATOM 566 N N . ASP A 1 76 ? -4.172 -23.5 -11.117 1 91.38 76 ASP A N 1
ATOM 567 C CA . ASP A 1 76 ? -4.578 -24.891 -11.359 1 91.38 76 ASP A CA 1
ATOM 568 C C . ASP A 1 76 ? -3.367 -25.812 -11.43 1 91.38 76 ASP A C 1
ATOM 570 O O . ASP A 1 76 ? -2.297 -25.406 -11.883 1 91.38 76 ASP A O 1
ATOM 574 N N . MET A 1 77 ? -3.557 -27.078 -10.984 1 91.12 77 MET A N 1
ATOM 575 C CA . MET A 1 77 ? -2.473 -28.062 -10.938 1 91.12 77 MET A CA 1
ATOM 576 C C . MET A 1 77 ? -1.851 -28.25 -12.312 1 91.12 77 MET A C 1
ATOM 578 O O . MET A 1 77 ? -0.626 -28.297 -12.445 1 91.12 77 MET A O 1
ATOM 582 N N . PRO A 1 78 ? -2.666 -28.297 -13.391 1 92.06 78 PRO A N 1
ATOM 583 C CA . PRO A 1 78 ? -2.08 -28.469 -14.719 1 92.06 78 PRO A CA 1
ATOM 584 C C . PRO A 1 78 ? -1.137 -27.344 -15.109 1 92.06 78 PRO A C 1
ATOM 586 O O . PRO A 1 78 ? -0.167 -27.547 -15.836 1 92.06 78 PRO A O 1
ATOM 589 N N . GLU A 1 79 ? -1.399 -26.141 -14.656 1 94.5 79 GLU A N 1
ATOM 590 C CA . GLU A 1 79 ? -0.501 -25.031 -14.938 1 94.5 79 GLU A CA 1
ATOM 591 C C . GLU A 1 79 ? 0.857 -25.234 -14.273 1 94.5 79 GLU A C 1
ATOM 593 O O . GLU A 1 79 ? 1.895 -24.906 -14.859 1 94.5 79 GLU A O 1
ATOM 598 N N . VAL A 1 80 ? 0.8 -25.75 -13.062 1 95.12 80 VAL A N 1
ATOM 599 C CA . VAL A 1 80 ? 2.037 -26.078 -12.367 1 95.12 80 VAL A CA 1
ATOM 600 C C . VAL A 1 80 ? 2.766 -27.203 -13.109 1 95.12 80 VAL A C 1
ATOM 602 O O . VAL A 1 80 ? 3.988 -27.156 -13.266 1 95.12 80 VAL A O 1
ATOM 605 N N . ASP A 1 81 ? 2.004 -28.172 -13.586 1 95.62 81 ASP A N 1
ATOM 606 C CA . ASP A 1 81 ? 2.574 -29.297 -14.336 1 95.62 81 ASP A CA 1
ATOM 607 C C . ASP A 1 81 ? 3.303 -28.797 -15.578 1 95.62 81 ASP A C 1
ATOM 609 O O . ASP A 1 81 ? 4.344 -29.344 -15.961 1 95.62 81 ASP A O 1
ATOM 613 N N . GLU A 1 82 ? 2.723 -27.797 -16.219 1 97.06 82 GLU A N 1
ATOM 614 C CA . GLU A 1 82 ? 3.371 -27.219 -17.391 1 97.06 82 GLU A CA 1
ATOM 615 C C . GLU A 1 82 ? 4.742 -26.656 -17.031 1 97.06 82 GLU A C 1
ATOM 617 O O . GLU A 1 82 ? 5.719 -26.875 -17.75 1 97.06 82 GLU A O 1
ATOM 622 N N . ALA A 1 83 ? 4.801 -25.938 -15.961 1 98 83 ALA A N 1
ATOM 623 C CA . ALA A 1 83 ? 6.055 -25.312 -15.523 1 98 83 ALA A CA 1
ATOM 624 C C . ALA A 1 83 ? 7.09 -26.391 -15.18 1 98 83 ALA A C 1
ATOM 626 O O . ALA A 1 83 ? 8.258 -26.266 -15.547 1 98 83 ALA A O 1
ATOM 627 N N . VAL A 1 84 ? 6.648 -27.422 -14.484 1 97.12 84 VAL A N 1
ATOM 628 C CA . VAL A 1 84 ? 7.527 -28.531 -14.094 1 97.12 84 VAL A CA 1
ATOM 629 C C . VAL A 1 84 ? 8.078 -29.203 -15.344 1 97.12 84 VAL A C 1
ATOM 631 O O . VAL A 1 84 ? 9.273 -29.5 -15.43 1 97.12 84 VAL A O 1
ATOM 634 N N . THR A 1 85 ? 7.199 -29.422 -16.297 1 97.31 85 THR A N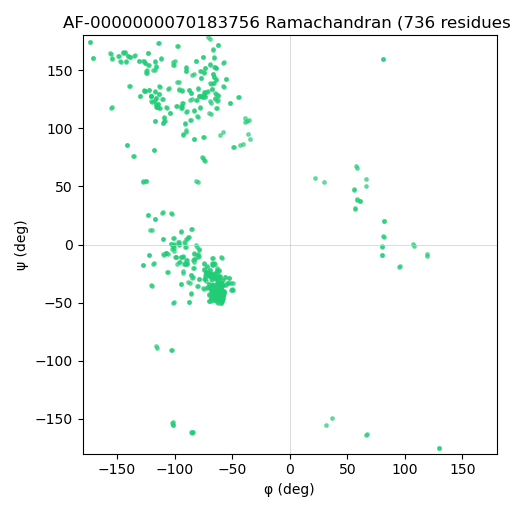 1
ATOM 635 C CA . THR A 1 85 ? 7.59 -30.062 -17.547 1 97.31 85 THR A CA 1
ATOM 636 C C . THR A 1 85 ? 8.672 -29.25 -18.266 1 97.31 85 THR A C 1
ATOM 638 O O . THR A 1 85 ? 9.656 -29.812 -18.734 1 97.31 85 THR A O 1
ATOM 641 N N . LEU A 1 86 ? 8.523 -27.984 -18.297 1 98.19 86 LEU A N 1
ATOM 642 C CA . LEU A 1 86 ? 9.492 -27.094 -18.953 1 98.19 86 LEU A CA 1
ATOM 643 C C . LEU A 1 86 ? 10.828 -27.125 -18.219 1 98.19 86 LEU A C 1
ATOM 645 O O . LEU A 1 86 ? 11.891 -27.156 -18.859 1 98.19 86 LEU A O 1
ATOM 649 N N . ALA A 1 87 ? 10.766 -27.109 -16.906 1 98 87 ALA A N 1
ATOM 650 C CA . ALA A 1 87 ? 11.992 -27.188 -16.109 1 98 87 ALA A CA 1
ATOM 651 C C . ALA A 1 87 ? 12.727 -28.5 -16.344 1 98 87 ALA A C 1
ATOM 653 O O . ALA A 1 87 ? 13.945 -28.516 -16.531 1 98 87 ALA A O 1
ATOM 654 N N . GLU A 1 88 ? 12.023 -29.578 -16.438 1 96.31 88 GLU A N 1
ATOM 655 C CA . GLU A 1 88 ? 12.609 -30.906 -16.625 1 96.31 88 GLU A CA 1
ATOM 656 C C . GLU A 1 88 ? 13.141 -31.078 -18.031 1 96.31 88 GLU A C 1
ATOM 658 O O . GLU A 1 88 ? 14.031 -31.906 -18.281 1 96.31 88 GLU A O 1
ATOM 663 N N . ASP A 1 89 ? 12.602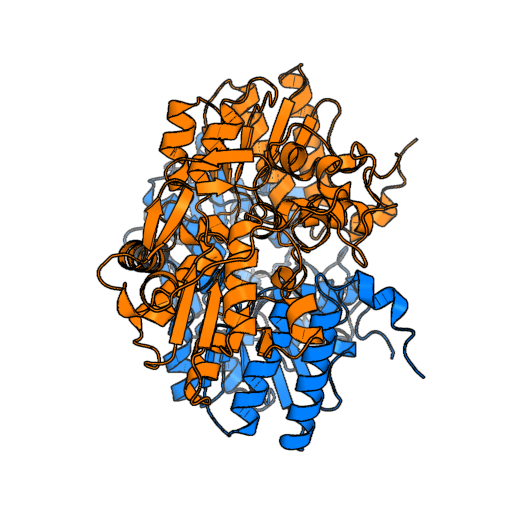 -30.312 -18.953 1 96.5 89 ASP A N 1
ATOM 664 C CA . ASP A 1 89 ? 13.031 -30.359 -20.344 1 96.5 89 ASP A CA 1
ATOM 665 C C . ASP A 1 89 ? 14.305 -29.547 -20.547 1 96.5 89 ASP A C 1
ATOM 667 O O . ASP A 1 89 ? 14.75 -29.359 -21.688 1 96.5 89 ASP A O 1
ATOM 671 N N . GLY A 1 90 ? 14.805 -28.906 -19.5 1 97.19 90 GLY A N 1
ATOM 672 C CA . GLY A 1 90 ? 16.109 -28.266 -19.578 1 97.19 90 GLY A CA 1
ATOM 673 C C . GLY A 1 90 ? 16.031 -26.75 -19.609 1 97.19 90 GLY A C 1
ATOM 674 O O . GLY A 1 90 ? 17.062 -26.062 -19.625 1 97.19 90 GLY A O 1
ATOM 675 N N . LYS A 1 91 ? 14.867 -26.219 -19.594 1 98.38 91 LYS A N 1
ATOM 676 C CA . LYS A 1 91 ? 14.727 -24.766 -19.547 1 98.38 91 LYS A CA 1
ATOM 677 C C . LYS A 1 91 ? 14.977 -24.234 -18.141 1 98.38 91 LYS A C 1
ATOM 679 O O . LYS A 1 91 ? 14.805 -24.953 -17.156 1 98.38 91 LYS A O 1
ATOM 684 N N . ILE A 1 92 ? 15.492 -23.016 -18.031 1 98.69 92 ILE A N 1
ATOM 685 C CA . ILE A 1 92 ? 15.516 -22.312 -16.766 1 98.69 92 ILE A CA 1
ATOM 686 C C . ILE A 1 92 ? 14.125 -21.734 -16.469 1 98.69 92 ILE A C 1
ATOM 688 O O . ILE A 1 92 ? 13.609 -20.922 -17.234 1 98.69 92 ILE A O 1
ATOM 692 N N . VAL A 1 93 ? 13.555 -22.188 -15.398 1 98.75 93 VAL A N 1
ATOM 693 C CA . VAL A 1 93 ? 12.242 -21.672 -15.023 1 98.75 93 VAL A CA 1
ATOM 694 C C . VAL A 1 93 ? 12.383 -20.688 -13.859 1 98.75 93 VAL A C 1
ATOM 696 O O . VAL A 1 93 ? 12.828 -21.078 -12.773 1 98.75 93 VAL A O 1
ATOM 699 N N . ALA A 1 94 ? 12.086 -19.391 -14.141 1 98.19 94 ALA A N 1
ATOM 700 C CA . ALA A 1 94 ? 12.047 -18.359 -13.102 1 98.19 94 ALA A CA 1
ATOM 701 C C . ALA A 1 94 ? 10.641 -18.188 -12.555 1 98.19 94 ALA A C 1
ATOM 703 O O . ALA A 1 94 ? 9.664 -18.203 -13.312 1 98.19 94 ALA A O 1
ATOM 704 N N . THR A 1 95 ? 10.492 -18.156 -11.242 1 96.62 95 THR A N 1
ATOM 705 C CA . THR A 1 95 ? 9.172 -18 -10.641 1 96.62 95 THR A CA 1
ATOM 706 C C . THR A 1 95 ? 9.266 -17.25 -9.32 1 96.62 95 THR A C 1
ATOM 708 O O . THR A 1 95 ? 10.359 -17.078 -8.773 1 96.62 95 THR A O 1
ATOM 711 N N . TYR A 1 96 ? 8.172 -16.75 -8.898 1 92.06 96 TYR A N 1
ATOM 712 C CA . TYR A 1 96 ? 8.117 -16.156 -7.562 1 92.06 96 TYR A CA 1
ATOM 713 C C . TYR A 1 96 ? 8.234 -17.234 -6.488 1 92.06 96 TYR A C 1
ATOM 715 O O . TYR A 1 96 ? 7.871 -18.391 -6.715 1 92.06 96 TYR A O 1
ATOM 723 N N . GLY A 1 97 ? 8.695 -16.875 -5.312 1 88 97 GLY A N 1
ATOM 724 C CA . GLY A 1 97 ? 9.039 -17.812 -4.254 1 88 97 GLY A CA 1
ATOM 725 C C . GLY A 1 97 ? 7.863 -18.641 -3.789 1 88 97 GLY A C 1
ATOM 726 O O . GLY A 1 97 ? 8.023 -19.828 -3.461 1 88 97 GLY A O 1
ATOM 727 N N . ASP A 1 98 ? 6.746 -18.062 -3.803 1 87.75 98 ASP A N 1
ATOM 728 C CA . ASP A 1 98 ? 5.598 -18.766 -3.236 1 87.75 98 ASP A CA 1
ATOM 729 C C . ASP A 1 98 ? 5.035 -19.781 -4.227 1 87.75 98 ASP A C 1
ATOM 731 O O . ASP A 1 98 ? 4.191 -20.594 -3.863 1 87.75 98 ASP A O 1
ATOM 735 N N . MET A 1 99 ? 5.504 -19.75 -5.418 1 93.12 99 MET A N 1
ATOM 736 C CA . MET A 1 99 ? 5.035 -20.703 -6.414 1 93.12 99 MET A CA 1
ATOM 737 C C . MET A 1 99 ? 5.891 -21.969 -6.391 1 93.12 99 MET A C 1
ATOM 739 O O . MET A 1 99 ? 5.5 -23 -6.953 1 93.12 99 MET A O 1
ATOM 743 N N . LEU A 1 100 ? 6.988 -21.891 -5.738 1 93 100 LEU A N 1
ATOM 744 C CA . LEU A 1 100 ? 7.969 -22.969 -5.781 1 93 100 LEU A CA 1
ATOM 745 C C . LEU A 1 100 ? 7.371 -24.266 -5.25 1 93 100 LEU A C 1
ATOM 747 O O . LEU A 1 100 ? 7.594 -25.328 -5.824 1 93 100 LEU A O 1
ATOM 751 N N . ARG A 1 101 ? 6.512 -24.125 -4.234 1 91.75 101 ARG A N 1
ATOM 752 C CA . ARG A 1 101 ? 6.078 -25.344 -3.539 1 91.75 101 ARG A CA 1
ATOM 753 C C . ARG A 1 101 ? 4.617 -25.656 -3.838 1 91.75 101 ARG A C 1
ATOM 755 O O . ARG A 1 101 ? 4.027 -26.547 -3.221 1 91.75 101 ARG A O 1
ATOM 762 N N . VAL A 1 102 ? 4.027 -24.906 -4.688 1 92.69 102 VAL A N 1
ATOM 763 C CA . VAL A 1 102 ? 2.648 -25.188 -5.062 1 92.69 102 VAL A CA 1
ATOM 764 C C . VAL A 1 102 ? 2.568 -26.562 -5.73 1 92.69 102 VAL A C 1
ATOM 766 O O . VAL A 1 102 ? 3.295 -26.828 -6.688 1 92.69 102 VAL A O 1
ATOM 769 N N . PRO A 1 103 ? 1.683 -27.359 -5.238 1 90.5 103 PRO A N 1
ATOM 770 C CA . PRO A 1 103 ? 1.627 -28.719 -5.785 1 90.5 103 PRO A CA 1
ATOM 771 C C . PRO A 1 103 ? 1.002 -28.766 -7.18 1 90.5 103 PRO A C 1
ATOM 773 O O . PRO A 1 103 ? -0.041 -28.156 -7.41 1 90.5 103 PRO A O 1
ATOM 776 N N . GLY A 1 104 ? 1.708 -29.469 -8.07 1 90.81 104 GLY A N 1
ATOM 777 C CA . GLY A 1 104 ? 1.067 -29.938 -9.289 1 90.81 104 GLY A CA 1
ATOM 778 C C . GLY A 1 104 ? 0.349 -31.266 -9.102 1 90.81 104 GLY A C 1
ATOM 779 O O . GLY A 1 104 ? -0.031 -31.625 -7.98 1 90.81 104 GLY A O 1
ATOM 780 N N . THR A 1 105 ? 0.095 -31.906 -10.172 1 89.12 105 THR A N 1
ATOM 781 C CA . THR A 1 105 ? -0.57 -33.188 -10.086 1 89.12 105 THR A CA 1
ATOM 782 C C . THR A 1 105 ? 0.346 -34.25 -9.438 1 89.12 105 THR A C 1
ATOM 784 O O . THR A 1 105 ? -0.102 -35.062 -8.633 1 89.12 105 THR A O 1
ATOM 787 N N . GLU A 1 106 ? 1.638 -34.125 -9.781 1 87.69 106 GLU A N 1
ATOM 788 C CA . GLU A 1 106 ? 2.566 -35.125 -9.266 1 87.69 106 GLU A CA 1
ATOM 789 C C . GLU A 1 106 ? 3.65 -34.469 -8.406 1 87.69 106 GLU A C 1
ATOM 791 O O . GLU A 1 106 ? 4.121 -35.094 -7.434 1 87.69 106 GLU A O 1
ATOM 796 N N . GLN A 1 107 ? 4.027 -33.344 -8.781 1 90.81 107 GLN A N 1
ATOM 797 C CA . GLN A 1 107 ? 5.133 -32.719 -8.07 1 90.81 107 GLN A CA 1
ATOM 798 C C . GLN A 1 107 ? 5.082 -31.203 -8.203 1 90.81 107 GLN A C 1
ATOM 800 O O . GLN A 1 107 ? 4.348 -30.672 -9.039 1 90.81 107 GLN A O 1
ATOM 805 N N . SER A 1 108 ? 5.824 -30.531 -7.348 1 93.94 108 SER A N 1
ATOM 806 C CA . SER A 1 108 ? 5.977 -29.094 -7.402 1 93.94 108 SER A CA 1
ATOM 807 C C . SER A 1 108 ? 7.266 -28.688 -8.117 1 93.94 108 SER A C 1
ATOM 809 O O . SER A 1 108 ? 8.078 -29.547 -8.461 1 93.94 108 SER A O 1
ATOM 811 N N . LEU A 1 109 ? 7.438 -27.422 -8.398 1 96.38 109 LEU A N 1
ATOM 812 C CA . LEU A 1 109 ? 8.688 -26.922 -8.961 1 96.38 109 LEU A CA 1
ATOM 813 C C . LEU A 1 109 ? 9.852 -27.156 -8 1 96.38 109 LEU A C 1
ATOM 815 O O . LEU A 1 109 ? 10.977 -27.406 -8.438 1 96.38 109 LEU A O 1
ATOM 819 N N . ASP A 1 110 ? 9.539 -27.094 -6.73 1 95.5 110 ASP A N 1
ATOM 820 C CA . ASP A 1 110 ? 10.562 -27.359 -5.723 1 95.5 110 ASP A CA 1
ATOM 821 C C . ASP A 1 110 ? 11.055 -28.812 -5.812 1 95.5 110 ASP A C 1
ATOM 823 O O . ASP A 1 110 ? 12.25 -29.078 -5.652 1 95.5 110 ASP A O 1
ATOM 827 N N . ASP A 1 111 ? 10.188 -29.719 -6.02 1 94.31 111 ASP A N 1
ATOM 828 C CA . ASP A 1 111 ? 10.547 -31.125 -6.227 1 94.31 111 ASP A CA 1
ATOM 829 C C . ASP A 1 111 ? 11.43 -31.281 -7.465 1 94.31 111 ASP A C 1
ATOM 831 O O . ASP A 1 111 ? 12.43 -32 -7.426 1 94.31 111 ASP A O 1
ATOM 835 N N . ALA A 1 112 ? 11.016 -30.625 -8.531 1 96.5 112 ALA A N 1
ATOM 836 C CA . ALA A 1 112 ? 11.797 -30.688 -9.758 1 96.5 112 ALA A CA 1
ATOM 837 C C . ALA A 1 112 ? 13.203 -30.141 -9.539 1 96.5 112 ALA A C 1
ATOM 839 O O . ALA A 1 112 ? 14.18 -30.688 -10.055 1 96.5 112 ALA A O 1
ATOM 840 N N . LYS A 1 113 ? 13.258 -29.031 -8.844 1 97.19 113 LYS A N 1
ATOM 841 C CA . LYS A 1 113 ? 14.547 -28.422 -8.508 1 97.19 113 LYS A CA 1
ATOM 842 C C . LYS A 1 113 ? 15.43 -29.406 -7.727 1 97.19 113 LYS A C 1
ATOM 844 O O . LYS A 1 113 ? 16.625 -29.547 -8.008 1 97.19 113 LYS A O 1
ATOM 849 N N . ALA A 1 114 ? 14.883 -30.062 -6.758 1 96.12 114 ALA A N 1
ATOM 850 C CA . ALA A 1 114 ? 15.594 -31.062 -5.953 1 96.12 114 ALA A CA 1
ATOM 851 C C . ALA A 1 114 ? 16.109 -32.219 -6.82 1 96.12 114 ALA A C 1
ATOM 853 O O . ALA A 1 114 ? 17.141 -32.812 -6.527 1 96.12 114 ALA A O 1
ATOM 854 N N . ASP A 1 115 ? 15.445 -32.438 -7.863 1 96.88 115 ASP A N 1
ATOM 855 C CA . ASP A 1 115 ? 15.797 -33.531 -8.766 1 96.88 115 ASP A CA 1
ATOM 856 C C . ASP A 1 115 ? 16.766 -33.062 -9.844 1 96.88 115 ASP A C 1
ATOM 858 O O . ASP A 1 115 ? 17.109 -33.812 -10.758 1 96.88 115 ASP A O 1
ATOM 862 N N . GLY A 1 116 ? 17.094 -31.734 -9.812 1 97.75 116 GLY A N 1
ATOM 863 C CA . GLY A 1 116 ? 18.188 -31.281 -10.672 1 97.75 116 GLY A CA 1
ATOM 864 C C . GLY A 1 116 ? 17.75 -30.25 -11.688 1 97.75 116 GLY A C 1
ATOM 865 O O . GLY A 1 116 ? 18.594 -29.688 -12.406 1 97.75 116 GLY A O 1
ATOM 866 N N . ALA A 1 117 ? 16.438 -30.016 -11.781 1 98.12 117 ALA A N 1
ATOM 867 C CA . ALA A 1 117 ? 15.977 -28.984 -12.703 1 98.12 117 ALA A CA 1
ATOM 868 C C . ALA A 1 117 ? 16.453 -27.594 -12.266 1 98.12 117 ALA A C 1
ATOM 870 O O . ALA A 1 117 ? 16.703 -27.375 -11.078 1 98.12 117 ALA A O 1
ATOM 871 N N . ASP A 1 118 ? 16.609 -26.672 -13.211 1 98.5 118 ASP A N 1
ATOM 872 C CA . ASP A 1 118 ? 17.062 -25.312 -12.922 1 98.5 118 ASP A CA 1
ATOM 873 C C . ASP A 1 118 ? 15.875 -24.391 -12.703 1 98.5 118 ASP A C 1
ATOM 875 O O . ASP A 1 118 ? 15.32 -23.844 -13.664 1 98.5 118 ASP A O 1
ATOM 879 N N . VAL A 1 119 ? 15.531 -24.25 -11.484 1 98.25 119 VAL A N 1
ATOM 880 C CA . VAL A 1 119 ? 14.461 -23.359 -11.07 1 98.25 119 VAL A CA 1
ATOM 881 C C . VAL A 1 119 ? 15.031 -22.203 -10.242 1 98.25 119 VAL A C 1
ATOM 883 O O . VAL A 1 119 ? 15.758 -22.438 -9.273 1 98.25 119 VAL A O 1
ATOM 886 N N . ARG A 1 120 ? 14.664 -20.969 -10.6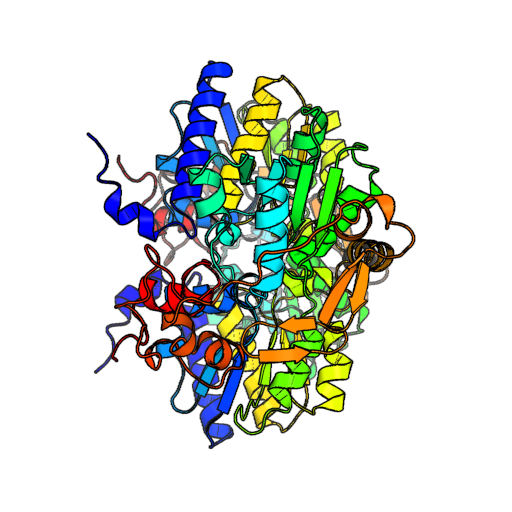02 1 96.38 120 ARG A N 1
ATOM 887 C CA . ARG A 1 120 ? 15.219 -19.797 -9.945 1 96.38 120 ARG A CA 1
ATOM 888 C C . ARG A 1 120 ? 14.117 -18.891 -9.406 1 96.38 120 ARG A C 1
ATOM 890 O O . ARG A 1 120 ? 13.141 -18.609 -10.102 1 96.38 120 ARG A O 1
ATOM 897 N N . VAL A 1 121 ? 14.281 -18.5 -8.172 1 92.44 121 VAL A N 1
ATOM 898 C CA . VAL A 1 121 ? 13.312 -17.625 -7.531 1 92.44 121 VAL A CA 1
ATOM 899 C C . VAL A 1 121 ? 13.656 -16.172 -7.852 1 92.44 121 VAL A C 1
ATOM 901 O O . VAL A 1 121 ? 14.82 -15.766 -7.77 1 92.44 121 VAL A O 1
ATOM 904 N N . VAL A 1 122 ? 12.664 -15.422 -8.289 1 91.5 122 VAL A N 1
ATOM 905 C CA . VAL A 1 122 ? 12.859 -14 -8.578 1 91.5 122 VAL A CA 1
ATOM 906 C C . VAL A 1 122 ? 11.875 -13.164 -7.766 1 91.5 122 VAL A C 1
ATOM 908 O O . VAL A 1 122 ? 10.867 -13.688 -7.277 1 91.5 122 VAL A O 1
ATOM 911 N N . TYR A 1 123 ? 12.164 -11.82 -7.688 1 83.44 123 TYR A N 1
ATOM 912 C CA . TYR A 1 123 ? 11.312 -10.922 -6.914 1 83.44 123 TYR A CA 1
ATOM 913 C C . TYR A 1 123 ? 10.523 -10 -7.828 1 83.44 123 TYR A C 1
ATOM 915 O O . TYR A 1 123 ? 9.609 -9.305 -7.379 1 83.44 123 TYR A O 1
ATOM 923 N N . SER A 1 124 ? 10.867 -10.039 -9.062 1 88.88 124 SER A N 1
ATOM 924 C CA . SER A 1 124 ? 10.164 -9.219 -10.039 1 88.88 124 SER A CA 1
ATOM 925 C C . SER A 1 124 ? 10.25 -9.828 -11.438 1 88.88 124 SER A C 1
ATOM 927 O O . SER A 1 124 ? 11.102 -10.672 -11.703 1 88.88 124 SER A O 1
ATOM 929 N N . ALA A 1 125 ? 9.328 -9.398 -12.281 1 93.81 125 ALA A N 1
ATOM 930 C CA . ALA A 1 125 ? 9.367 -9.836 -13.68 1 93.81 125 ALA A CA 1
ATOM 931 C C . ALA A 1 125 ? 10.648 -9.375 -14.359 1 93.81 125 ALA A C 1
ATOM 933 O O . ALA A 1 125 ? 11.219 -10.102 -15.188 1 93.81 125 ALA A O 1
ATOM 934 N N . SER A 1 126 ? 11.109 -8.211 -13.969 1 91.75 126 SER A N 1
ATOM 935 C CA . SER A 1 126 ? 12.336 -7.676 -14.555 1 91.75 126 SER A CA 1
ATOM 936 C C . SER A 1 126 ? 13.539 -8.555 -14.227 1 91.75 126 SER A C 1
ATOM 938 O O . SER A 1 126 ? 14.422 -8.742 -15.062 1 91.75 126 SER A O 1
ATOM 940 N N . GLU A 1 127 ? 13.555 -9.047 -13.031 1 90.5 127 GLU A N 1
ATOM 941 C CA . GLU A 1 127 ? 14.656 -9.922 -12.633 1 90.5 127 GLU A CA 1
ATOM 942 C C . GLU A 1 127 ? 14.664 -11.203 -13.461 1 90.5 127 GLU A C 1
ATOM 944 O O . GLU A 1 127 ? 15.734 -11.734 -13.789 1 90.5 127 GLU A O 1
ATOM 949 N N . ALA A 1 128 ? 13.523 -11.688 -13.789 1 96.38 128 ALA A N 1
ATOM 950 C CA . ALA A 1 128 ? 13.43 -12.875 -14.641 1 96.38 128 ALA A CA 1
ATOM 951 C C . ALA A 1 128 ? 14.031 -12.602 -16.016 1 96.38 128 ALA A C 1
ATOM 953 O O . ALA A 1 128 ? 14.758 -13.43 -16.562 1 96.38 128 ALA A O 1
ATOM 954 N N . ALA A 1 129 ? 13.734 -11.445 -16.562 1 96.88 129 ALA A N 1
ATOM 955 C CA . ALA A 1 129 ? 14.273 -11.062 -17.859 1 96.88 129 ALA A CA 1
ATOM 956 C C . ALA A 1 129 ? 15.789 -10.859 -17.797 1 96.88 129 ALA A C 1
ATOM 958 O O . ALA A 1 129 ? 16.5 -11.141 -18.75 1 96.88 129 ALA A O 1
ATOM 959 N N . GLU A 1 130 ? 16.234 -10.344 -16.656 1 93.69 130 GLU A N 1
ATOM 960 C CA . GLU A 1 130 ? 17.672 -10.133 -16.469 1 93.69 130 GLU A CA 1
ATOM 961 C C . GLU A 1 130 ? 18.422 -11.461 -16.484 1 93.69 130 GLU A C 1
ATOM 963 O O . GLU A 1 130 ? 19.547 -11.531 -16.984 1 93.69 130 GLU A O 1
ATOM 968 N N . ILE A 1 131 ? 17.844 -12.5 -15.953 1 96.56 131 ILE A N 1
ATOM 969 C CA . 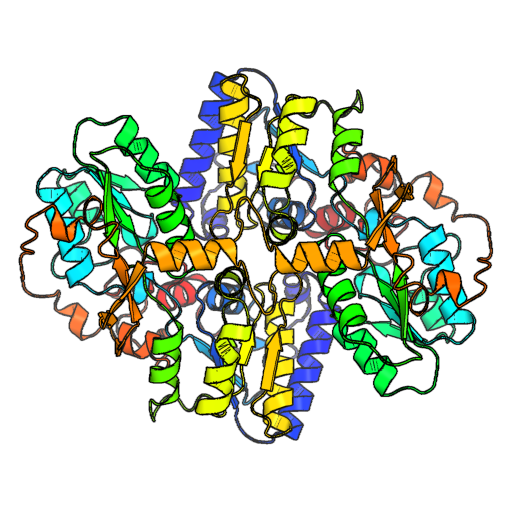ILE A 1 131 ? 18.438 -13.828 -15.992 1 96.56 131 ILE A CA 1
ATOM 970 C C . ILE A 1 131 ? 18.656 -14.258 -17.438 1 96.56 131 ILE A C 1
ATOM 972 O O . ILE A 1 131 ? 19.703 -14.82 -17.781 1 96.56 131 ILE A O 1
ATOM 976 N N . ALA A 1 132 ? 17.703 -13.961 -18.312 1 97.69 132 ALA A N 1
ATOM 977 C CA . ALA A 1 132 ? 17.766 -14.344 -19.719 1 97.69 132 ALA A CA 1
ATOM 978 C C . ALA A 1 132 ? 18.906 -13.625 -20.422 1 97.69 132 ALA A C 1
ATOM 980 O O . ALA A 1 132 ? 19.5 -14.148 -21.375 1 97.69 132 ALA A O 1
ATOM 981 N N . GLU A 1 133 ? 19.219 -12.43 -19.906 1 96.12 133 GLU A N 1
ATOM 982 C CA . GLU A 1 133 ? 20.328 -11.68 -20.484 1 96.12 133 GLU A CA 1
ATOM 983 C C . GLU A 1 133 ? 21.672 -12.359 -20.203 1 96.12 133 GLU A C 1
ATOM 985 O O . GLU A 1 133 ? 22.594 -12.258 -21 1 96.12 133 GLU A O 1
ATOM 990 N N . GLU A 1 134 ? 21.719 -13.07 -19.156 1 95.5 134 GLU A N 1
ATOM 991 C CA . GLU A 1 134 ? 22.984 -13.641 -18.703 1 95.5 134 GLU A CA 1
ATOM 992 C C . GLU A 1 134 ? 23.078 -15.117 -19.062 1 95.5 134 GLU A C 1
ATOM 994 O O . GLU A 1 134 ? 24.109 -15.758 -18.828 1 95.5 134 GLU A O 1
ATOM 999 N N . GLU A 1 135 ? 22.062 -15.641 -19.609 1 97.19 135 GLU A N 1
ATOM 1000 C CA . GLU A 1 135 ? 22.016 -17.062 -19.891 1 97.19 135 GLU A CA 1
ATOM 1001 C C . GLU A 1 135 ? 21.875 -17.312 -21.391 1 97.19 135 GLU A C 1
ATOM 1003 O O . GLU A 1 135 ? 21.266 -16.531 -22.109 1 97.19 135 GLU A O 1
ATOM 1008 N N . ASP A 1 136 ? 22.406 -18.438 -21.875 1 96.12 136 ASP A N 1
ATOM 1009 C CA . ASP A 1 136 ? 22.234 -18.859 -23.266 1 96.12 136 ASP A CA 1
ATOM 1010 C C . ASP A 1 136 ? 21.031 -19.781 -23.406 1 96.12 136 ASP A C 1
ATOM 1012 O O . ASP A 1 136 ? 20.484 -19.938 -24.5 1 96.12 136 ASP A O 1
ATOM 1016 N N . ARG A 1 137 ? 20.656 -20.422 -22.375 1 97 137 ARG A N 1
ATOM 1017 C CA . ARG A 1 137 ? 19.531 -21.344 -22.359 1 97 137 ARG A CA 1
ATOM 1018 C C . ARG A 1 137 ? 18.203 -20.594 -22.359 1 97 137 ARG A C 1
ATOM 1020 O O . ARG A 1 137 ? 18.156 -19.406 -22.047 1 97 137 ARG A O 1
ATOM 1027 N N . GLU A 1 138 ? 17.188 -21.266 -22.719 1 98.62 138 GLU A N 1
ATOM 1028 C CA . GLU A 1 138 ? 15.828 -20.719 -22.656 1 98.62 138 GLU A CA 1
ATOM 1029 C C . GLU A 1 138 ? 15.414 -20.422 -21.219 1 98.62 138 GLU A C 1
ATOM 1031 O O . GLU A 1 138 ? 15.609 -21.266 -20.328 1 98.62 138 GLU A O 1
ATOM 1036 N N . VAL A 1 139 ? 14.914 -19.203 -20.984 1 98.81 139 VAL A N 1
ATOM 1037 C CA . VAL A 1 139 ? 14.406 -18.797 -19.672 1 98.81 139 VAL A CA 1
ATOM 1038 C C . VAL A 1 139 ? 12.898 -18.594 -19.75 1 98.81 139 VAL A C 1
ATOM 1040 O O . VAL A 1 139 ? 12.414 -17.766 -20.516 1 98.81 139 VAL A O 1
ATOM 1043 N N . VAL A 1 140 ? 12.148 -19.375 -19 1 98.88 140 VAL A N 1
ATOM 1044 C CA . VAL A 1 140 ? 10.695 -19.281 -18.938 1 98.88 140 VAL A CA 1
ATOM 1045 C C . VAL A 1 140 ? 10.273 -18.672 -17.609 1 98.88 140 VAL A C 1
ATOM 1047 O O . VAL A 1 140 ? 10.602 -19.219 -16.547 1 98.88 140 VAL A O 1
ATOM 1050 N N . PHE A 1 141 ? 9.633 -17.547 -17.656 1 98.81 141 PHE A N 1
ATOM 1051 C CA . PHE A 1 141 ? 9.062 -16.938 -16.453 1 98.81 141 PHE A CA 1
ATOM 1052 C C . PHE A 1 141 ? 7.664 -17.484 -16.188 1 98.81 141 PHE A C 1
ATOM 1054 O O . PHE A 1 141 ? 6.723 -17.188 -16.938 1 98.81 141 PHE A O 1
ATOM 1061 N N . PHE A 1 142 ? 7.555 -18.344 -15.148 1 98.62 142 PHE A N 1
ATOM 1062 C CA . PHE A 1 142 ? 6.246 -18.781 -14.68 1 98.62 142 PHE A CA 1
ATOM 1063 C C . PHE A 1 142 ? 5.559 -17.672 -13.883 1 98.62 142 PHE A C 1
ATOM 1065 O O . PHE A 1 142 ? 5.75 -17.562 -12.672 1 98.62 142 PHE A O 1
ATOM 1072 N N . ALA A 1 143 ? 4.766 -16.906 -14.664 1 98.12 143 ALA A N 1
ATOM 1073 C CA . ALA A 1 143 ? 4.227 -15.641 -14.164 1 98.12 143 ALA A CA 1
ATOM 1074 C C . ALA A 1 143 ? 2.83 -15.836 -13.578 1 98.12 143 ALA A C 1
ATOM 1076 O O . ALA A 1 143 ? 1.912 -16.281 -14.273 1 98.12 143 ALA A O 1
ATOM 1077 N N . THR A 1 144 ? 2.736 -15.531 -12.32 1 96.12 144 THR A N 1
ATOM 1078 C CA . THR A 1 144 ? 1.468 -15.703 -11.617 1 96.12 144 THR A CA 1
ATOM 1079 C C . THR A 1 144 ? 1.066 -14.414 -10.906 1 96.12 144 THR A C 1
ATOM 1081 O O . THR A 1 144 ? 1.907 -13.547 -10.664 1 96.12 144 THR A O 1
ATOM 1084 N N . GLY A 1 145 ? -0.225 -14.328 -10.641 1 95.06 145 GLY A N 1
ATOM 1085 C CA . GLY A 1 145 ? -0.717 -13.172 -9.906 1 95.06 145 GLY A CA 1
ATOM 1086 C C . GLY A 1 145 ? -1.895 -12.492 -10.578 1 95.06 145 GLY A C 1
ATOM 1087 O O . GLY A 1 145 ? -2.438 -13 -11.555 1 95.06 145 GLY A O 1
ATOM 1088 N N . PHE A 1 146 ? -2.279 -11.406 -9.992 1 95 146 PHE A N 1
ATOM 1089 C CA . PHE A 1 146 ? -3.361 -10.586 -10.516 1 95 146 PHE A CA 1
ATOM 1090 C C . PHE A 1 146 ? -2.807 -9.359 -11.234 1 95 146 PHE A C 1
ATOM 1092 O O . PHE A 1 146 ? -1.733 -9.422 -11.836 1 95 146 PHE A O 1
ATOM 1099 N N . GLU A 1 147 ? -3.531 -8.328 -11.289 1 93.38 147 GLU A N 1
ATOM 1100 C CA . GLU A 1 147 ? -3.156 -7.137 -12.047 1 93.38 147 GLU A CA 1
ATOM 1101 C C . GLU A 1 147 ? -1.817 -6.578 -11.578 1 93.38 147 GLU A C 1
ATOM 1103 O O . GLU A 1 147 ? -1.027 -6.082 -12.383 1 93.38 147 GLU A O 1
ATOM 1108 N N . THR A 1 148 ? -1.53 -6.762 -10.344 1 91.38 148 THR A N 1
ATOM 1109 C CA . THR A 1 148 ? -0.347 -6.168 -9.734 1 91.38 148 THR A CA 1
ATOM 1110 C C . THR A 1 148 ? 0.923 -6.832 -10.258 1 91.38 148 THR A C 1
ATOM 1112 O O . THR A 1 148 ? 2.008 -6.25 -10.195 1 91.38 148 THR A O 1
ATOM 1115 N N . THR A 1 149 ? 0.845 -8.031 -10.695 1 94.5 149 THR A N 1
ATOM 1116 C CA . THR A 1 149 ? 2.014 -8.703 -11.25 1 94.5 149 THR A CA 1
ATOM 1117 C C . THR A 1 149 ? 1.902 -8.82 -12.766 1 94.5 149 THR A C 1
ATOM 1119 O O . THR A 1 149 ? 2.916 -8.898 -13.469 1 94.5 149 THR A O 1
ATOM 1122 N N . ALA A 1 150 ? 0.658 -8.773 -13.266 1 96.94 150 ALA A N 1
ATOM 1123 C CA . ALA A 1 150 ? 0.456 -8.852 -14.711 1 96.94 150 ALA A CA 1
ATOM 1124 C C . ALA A 1 150 ? 0.981 -7.594 -15.406 1 96.94 150 ALA A C 1
ATOM 1126 O O . ALA A 1 150 ? 1.585 -7.676 -16.484 1 96.94 150 ALA A O 1
ATOM 1127 N N . ALA A 1 151 ? 0.767 -6.449 -14.781 1 94.31 151 ALA A N 1
ATOM 1128 C CA . ALA A 1 151 ? 1.182 -5.184 -15.383 1 94.31 151 ALA A CA 1
ATOM 1129 C C . ALA A 1 151 ? 2.699 -5.113 -15.523 1 94.31 151 ALA A C 1
ATOM 1131 O O . ALA A 1 151 ? 3.215 -4.816 -16.594 1 94.31 151 ALA A O 1
ATOM 1132 N N . PRO A 1 152 ? 3.426 -5.461 -14.469 1 94.44 152 PRO A N 1
ATOM 1133 C CA . PRO A 1 152 ? 4.883 -5.48 -14.633 1 94.44 152 PRO A CA 1
ATOM 1134 C C . PRO A 1 152 ? 5.348 -6.512 -15.656 1 94.44 152 PRO A C 1
ATOM 1136 O O . PRO A 1 152 ? 6.332 -6.285 -16.359 1 94.44 152 PRO A O 1
ATOM 1139 N N . THR A 1 153 ? 4.707 -7.648 -15.68 1 97.56 153 THR A N 1
ATOM 1140 C CA . THR A 1 153 ? 5.035 -8.641 -16.703 1 97.56 153 THR A CA 1
ATOM 1141 C C . THR A 1 153 ? 4.848 -8.062 -18.094 1 97.56 153 THR A C 1
ATOM 1143 O O . THR A 1 153 ? 5.699 -8.234 -18.969 1 97.56 153 THR A O 1
ATOM 1146 N N . ALA A 1 154 ? 3.738 -7.344 -18.281 1 97.62 154 ALA A N 1
ATOM 1147 C CA . ALA A 1 154 ? 3.469 -6.688 -19.547 1 97.62 154 ALA A CA 1
ATOM 1148 C C . ALA A 1 154 ? 4.555 -5.668 -19.891 1 97.62 154 ALA A C 1
ATOM 1150 O O . ALA A 1 154 ? 5.012 -5.594 -21.031 1 97.62 154 ALA A O 1
ATOM 1151 N N . ALA A 1 155 ? 4.941 -4.957 -18.906 1 94.38 155 ALA A N 1
ATOM 1152 C CA . ALA A 1 155 ? 5.961 -3.932 -19.109 1 94.38 155 ALA A CA 1
ATOM 1153 C C . ALA A 1 155 ? 7.262 -4.547 -19.609 1 94.38 155 ALA A C 1
ATOM 1155 O O . ALA A 1 155 ? 7.93 -3.977 -20.484 1 94.38 155 ALA A O 1
ATOM 1156 N N . VAL A 1 156 ? 7.629 -5.688 -19.062 1 96.25 156 VAL A N 1
ATOM 1157 C CA . VAL A 1 156 ? 8.852 -6.379 -19.484 1 96.25 156 VAL A CA 1
ATOM 1158 C C . VAL A 1 156 ? 8.734 -6.797 -20.938 1 96.25 156 VAL A C 1
ATOM 1160 O O . VAL A 1 156 ? 9.695 -6.652 -21.719 1 96.25 156 VAL A O 1
ATOM 1163 N N . LEU A 1 157 ? 7.605 -7.25 -21.344 1 97.88 157 LEU A N 1
ATOM 1164 C CA . LEU A 1 157 ? 7.418 -7.758 -22.703 1 97.88 157 LEU A CA 1
ATOM 1165 C C . LEU A 1 157 ? 7.426 -6.621 -23.719 1 97.88 157 LEU A C 1
ATOM 1167 O O . LEU A 1 157 ? 7.938 -6.773 -24.828 1 97.88 157 LEU A O 1
ATOM 1171 N N . VAL A 1 158 ? 6.844 -5.48 -23.328 1 96.25 158 VAL A N 1
ATOM 1172 C CA . VAL A 1 158 ? 6.816 -4.32 -24.203 1 96.25 158 VAL A CA 1
ATOM 1173 C C . VAL A 1 158 ? 8.227 -3.766 -24.375 1 96.25 158 VAL A C 1
ATOM 1175 O O . VAL A 1 158 ? 8.562 -3.193 -25.422 1 96.25 158 VAL A O 1
ATOM 1178 N N . ASP A 1 159 ? 9.078 -4.016 -23.406 1 93.88 159 ASP A N 1
ATOM 1179 C CA . ASP A 1 159 ? 10.445 -3.498 -23.438 1 93.88 159 ASP A CA 1
ATOM 1180 C C . ASP A 1 159 ? 11.375 -4.422 -24.219 1 93.88 159 ASP A C 1
ATOM 1182 O O . ASP A 1 159 ? 12.602 -4.32 -24.109 1 93.88 159 ASP A O 1
ATOM 1186 N N . ASP A 1 160 ? 10.891 -5.336 -24.953 1 94 160 ASP A N 1
ATOM 1187 C CA . ASP A 1 160 ? 11.594 -6.215 -25.891 1 94 160 ASP A CA 1
ATOM 1188 C C . ASP A 1 160 ? 12.688 -7.004 -25.172 1 94 160 ASP A C 1
ATOM 1190 O O . ASP A 1 160 ? 13.875 -6.852 -25.484 1 94 160 ASP A O 1
ATOM 1194 N N . PRO A 1 161 ? 12.32 -7.895 -24.297 1 96.88 161 PRO A N 1
ATOM 1195 C CA . PRO A 1 161 ? 13.305 -8.734 -23.609 1 96.88 161 PRO A CA 1
ATOM 1196 C C . PRO A 1 161 ? 14.094 -9.625 -24.562 1 96.88 161 PRO A C 1
ATOM 1198 O O . PRO A 1 161 ? 13.781 -9.688 -25.75 1 96.88 161 PRO A O 1
ATOM 1201 N N . PRO A 1 162 ? 15.172 -10.32 -24.016 1 97.38 162 PRO A N 1
ATOM 1202 C CA . PRO A 1 162 ? 16 -11.172 -24.859 1 97.38 162 PRO A CA 1
ATOM 1203 C C . PRO A 1 162 ? 15.203 -12.266 -25.578 1 97.38 162 PRO A C 1
ATOM 1205 O O . PRO A 1 162 ? 14.172 -12.695 -25.062 1 97.38 162 PRO A O 1
ATOM 1208 N N . GLU A 1 163 ? 15.703 -12.789 -26.688 1 96.81 163 GLU A N 1
ATOM 1209 C CA . GLU A 1 163 ? 15.016 -13.766 -27.531 1 96.81 163 GLU A CA 1
ATOM 1210 C C . GLU A 1 163 ? 14.781 -15.07 -26.781 1 96.81 163 GLU A C 1
ATOM 1212 O O . GLU A 1 163 ? 13.82 -15.789 -27.062 1 96.81 163 GLU A O 1
ATOM 1217 N N . ASN A 1 164 ? 15.641 -15.336 -25.859 1 98.38 164 ASN A N 1
ATOM 1218 C CA . ASN A 1 164 ? 15.523 -16.609 -25.141 1 98.38 164 ASN A CA 1
ATOM 1219 C C . ASN A 1 164 ? 14.586 -16.5 -23.938 1 98.38 164 ASN A C 1
ATOM 1221 O O . ASN A 1 164 ? 14.5 -17.422 -23.125 1 98.38 164 ASN A O 1
ATOM 1225 N N . PHE A 1 165 ? 13.914 -15.367 -23.781 1 98.69 165 PHE A N 1
ATOM 1226 C CA . PHE A 1 165 ? 12.977 -15.133 -22.688 1 98.69 165 PHE A CA 1
ATOM 1227 C C . PHE A 1 165 ? 11.547 -15.414 -23.125 1 98.69 165 PHE A C 1
ATOM 1229 O O . PHE A 1 165 ? 11.125 -14.969 -24.203 1 98.69 165 PHE A O 1
ATOM 1236 N N . SER A 1 166 ? 10.789 -16.141 -22.328 1 98.81 166 SER A N 1
ATOM 1237 C CA . SER A 1 166 ? 9.367 -16.359 -22.578 1 98.81 166 SER A CA 1
ATOM 1238 C C . SER A 1 166 ? 8.578 -16.391 -21.281 1 98.81 166 SER A C 1
ATOM 1240 O O . SER A 1 166 ? 9.156 -16.453 -20.188 1 98.81 166 SER A O 1
ATOM 1242 N N . VAL A 1 167 ? 7.27 -16.281 -21.438 1 98.81 167 VAL A N 1
ATOM 1243 C CA . VAL A 1 167 ? 6.387 -16.219 -20.266 1 98.81 167 VAL A CA 1
ATOM 1244 C C . VAL A 1 167 ? 5.395 -17.391 -20.328 1 98.81 167 VAL A C 1
ATOM 1246 O O . VAL A 1 167 ? 4.754 -17.609 -21.344 1 98.81 167 VAL A O 1
ATOM 1249 N N . LEU A 1 168 ? 5.355 -18.203 -19.328 1 98.75 168 LEU A N 1
ATOM 1250 C CA . LEU A 1 168 ? 4.242 -19.109 -19.031 1 98.75 168 LEU A CA 1
ATOM 1251 C C . LEU A 1 168 ? 3.227 -18.438 -18.125 1 98.75 168 LEU A C 1
ATOM 1253 O O . LEU A 1 168 ? 3.391 -18.438 -16.891 1 98.75 168 LEU A O 1
ATOM 1257 N N . SER A 1 169 ? 2.189 -17.906 -18.734 1 98.5 169 SER A N 1
ATOM 1258 C CA . SER A 1 169 ? 1.267 -17.062 -17.969 1 98.5 169 SER A CA 1
ATOM 1259 C C . SER A 1 169 ? 0.275 -17.906 -17.172 1 98.5 169 SER A C 1
ATOM 1261 O O . SER A 1 169 ? -0.398 -18.781 -17.734 1 98.5 169 SER A O 1
ATOM 1263 N N . ALA A 1 170 ? 0.277 -17.656 -15.945 1 97.44 170 ALA A N 1
ATOM 1264 C CA . ALA A 1 170 ? -0.773 -18.125 -15.039 1 97.44 170 ALA A CA 1
ATOM 1265 C C . ALA A 1 170 ? -1.417 -16.953 -14.305 1 97.44 170 ALA A C 1
ATOM 1267 O O . ALA A 1 170 ? -1.842 -17.094 -13.156 1 97.44 170 ALA A O 1
ATOM 1268 N N . HIS A 1 171 ? -1.344 -15.766 -14.953 1 97.62 171 HIS A N 1
ATOM 1269 C CA . HIS A 1 171 ? -2.006 -14.586 -14.406 1 97.62 171 HIS A CA 1
ATOM 1270 C C . HIS A 1 171 ? -3.523 -14.742 -14.438 1 97.62 171 HIS A C 1
ATOM 1272 O O . HIS A 1 171 ? -4.066 -15.383 -15.336 1 97.62 171 HIS A O 1
ATOM 1278 N N . LYS A 1 172 ? -4.148 -14.172 -13.461 1 95.81 172 LYS A N 1
ATOM 1279 C CA . LYS A 1 172 ? -5.602 -14.227 -13.336 1 95.81 172 LYS A CA 1
ATOM 1280 C C . LYS A 1 172 ? -6.195 -12.828 -13.211 1 95.81 172 LYS A C 1
ATOM 1282 O O . LYS A 1 172 ? -5.496 -11.883 -12.852 1 95.81 172 LYS A O 1
ATOM 1287 N N . TYR A 1 173 ? -7.43 -12.734 -13.578 1 94.69 173 TYR A N 1
ATOM 1288 C CA . TYR A 1 173 ? -8.219 -11.516 -13.492 1 94.69 173 TYR A CA 1
ATOM 1289 C C . TYR A 1 173 ? -9.383 -11.688 -12.523 1 94.69 173 TYR A C 1
ATOM 1291 O O . TYR A 1 173 ? -10.266 -12.523 -12.742 1 94.69 173 TYR A O 1
ATOM 1299 N N . VAL A 1 174 ? -9.469 -10.906 -11.5 1 88.19 174 VAL A N 1
ATOM 1300 C CA . VAL A 1 174 ? -10.242 -11.211 -10.297 1 88.19 174 VAL A CA 1
ATOM 1301 C C . VAL A 1 174 ? -11.719 -10.906 -10.539 1 88.19 174 VAL A C 1
ATOM 1303 O O . VAL A 1 174 ? -12.594 -11.633 -10.062 1 88.19 174 VAL A O 1
ATOM 1306 N N . PRO A 1 175 ? -12.117 -9.875 -11.289 1 89.25 175 PRO A N 1
ATOM 1307 C CA . PRO A 1 175 ? -13.516 -9.438 -11.312 1 89.25 175 PRO A CA 1
ATOM 1308 C C . PRO A 1 175 ? -14.477 -10.539 -11.758 1 89.25 175 PRO A C 1
ATOM 1310 O O . PRO A 1 175 ? -15.516 -10.75 -11.133 1 89.25 175 PRO A O 1
ATOM 1313 N N . PRO A 1 176 ? -14.094 -11.359 -12.75 1 90.62 176 PRO A N 1
ATOM 1314 C CA . PRO A 1 176 ? -15.008 -12.445 -13.109 1 90.62 176 PRO A CA 1
ATOM 1315 C C . PRO A 1 176 ? -15.227 -13.438 -11.969 1 90.62 176 PRO A C 1
ATOM 1317 O O . PRO A 1 176 ? -16.312 -14.016 -11.844 1 90.62 176 PRO A O 1
ATOM 1320 N N . ALA A 1 177 ? -14.211 -13.664 -11.18 1 88.75 177 ALA A N 1
ATOM 1321 C CA . ALA A 1 177 ? -14.336 -14.578 -10.047 1 88.75 177 ALA A CA 1
ATOM 1322 C C . ALA A 1 177 ? -15.273 -14.008 -8.984 1 88.75 177 ALA A C 1
ATOM 1324 O O . ALA A 1 177 ? -16 -14.758 -8.328 1 88.75 177 ALA A O 1
ATOM 1325 N N . MET A 1 178 ? -15.234 -12.695 -8.789 1 88.94 178 MET A N 1
ATOM 1326 C CA . MET A 1 178 ? -16.156 -12.039 -7.859 1 88.94 178 MET A CA 1
ATOM 1327 C C . MET A 1 178 ? -17.609 -12.258 -8.281 1 88.94 178 MET A C 1
ATOM 1329 O O . MET A 1 178 ? -18.469 -12.461 -7.438 1 88.94 178 MET A O 1
ATOM 1333 N N . GLU A 1 179 ? -17.812 -12.234 -9.547 1 88.44 179 GLU A N 1
ATOM 1334 C CA . GLU A 1 179 ? -19.156 -12.453 -10.086 1 88.44 179 GLU A CA 1
ATOM 1335 C C . GLU A 1 179 ? -19.641 -13.867 -9.781 1 88.44 179 GLU A C 1
ATOM 1337 O O . GLU A 1 179 ? -20.797 -14.062 -9.391 1 88.44 179 GLU A O 1
ATOM 1342 N N . ILE A 1 180 ? -18.75 -14.766 -9.922 1 86.88 180 ILE A N 1
ATOM 1343 C CA . ILE A 1 180 ? -19.109 -16.172 -9.695 1 86.88 180 ILE A CA 1
ATOM 1344 C C . ILE A 1 180 ? -19.453 -16.375 -8.227 1 86.88 180 ILE A C 1
ATOM 1346 O O . ILE A 1 180 ? -20.484 -16.984 -7.914 1 86.88 180 ILE A O 1
ATOM 1350 N N . VAL A 1 181 ? -18.688 -15.852 -7.383 1 85.88 181 VAL A N 1
ATOM 1351 C CA . VAL A 1 181 ? -18.891 -16.094 -5.961 1 85.88 181 VAL A CA 1
ATOM 1352 C C . VAL A 1 181 ? -20.141 -15.328 -5.488 1 85.88 181 VAL A C 1
ATOM 1354 O O . VAL A 1 181 ? -20.859 -15.797 -4.602 1 85.88 181 VAL A O 1
ATOM 1357 N N . ALA A 1 182 ? -20.438 -14.188 -6.098 1 84.19 182 ALA A N 1
ATOM 1358 C CA . ALA A 1 182 ? -21.625 -13.422 -5.766 1 84.19 182 ALA A CA 1
ATOM 1359 C C . ALA A 1 182 ? -22.891 -14.195 -6.129 1 84.19 182 ALA A C 1
ATOM 1361 O O . ALA A 1 182 ? -23.953 -13.984 -5.527 1 84.19 182 ALA A O 1
ATOM 1362 N N . GLU A 1 183 ? -22.75 -15.094 -7.074 1 82.38 183 GLU A N 1
ATOM 1363 C CA . GLU A 1 183 ? -23.922 -15.812 -7.578 1 82.38 183 GLU A CA 1
ATOM 1364 C C . GLU A 1 183 ? -24.047 -17.188 -6.938 1 82.38 183 GLU A C 1
ATOM 1366 O O . GLU A 1 183 ? -25.062 -17.859 -7.094 1 82.38 183 GLU A O 1
ATOM 1371 N N . LEU A 1 184 ? -23.031 -17.516 -6.281 1 78.69 184 LEU A N 1
ATOM 1372 C CA . LEU A 1 184 ? -23.094 -18.828 -5.633 1 78.69 184 LEU A CA 1
ATOM 1373 C C . LEU A 1 184 ? -24.109 -18.812 -4.488 1 78.69 184 LEU A C 1
ATOM 1375 O O . LEU A 1 184 ? -24.109 -17.891 -3.664 1 78.69 184 LEU A O 1
ATOM 1379 N N . PRO A 1 185 ? -25.062 -19.656 -4.492 1 71.12 185 PRO A N 1
ATOM 1380 C CA . PRO A 1 185 ? -26.141 -19.672 -3.488 1 71.12 185 PRO A CA 1
ATOM 1381 C C . PRO A 1 185 ? -25.609 -19.766 -2.062 1 71.12 185 PRO A C 1
ATOM 1383 O O . PRO A 1 185 ? -26.188 -19.188 -1.14 1 71.12 185 PRO A O 1
ATOM 1386 N N . ASP A 1 186 ? -24.578 -20.422 -1.789 1 72.69 186 ASP A N 1
ATOM 1387 C CA . ASP A 1 186 ? -24.125 -20.703 -0.427 1 72.69 186 ASP A CA 1
ATOM 1388 C C . ASP A 1 186 ? -23.203 -19.609 0.082 1 72.69 186 ASP A C 1
ATOM 1390 O O . ASP A 1 186 ? -22.719 -19.672 1.215 1 72.69 186 ASP A O 1
ATOM 1394 N N . THR A 1 187 ? -22.938 -18.531 -0.584 1 69.94 187 THR A N 1
ATOM 1395 C CA . THR A 1 187 ? -21.984 -17.531 -0.122 1 69.94 187 THR A CA 1
ATOM 1396 C C . THR A 1 187 ? -22.703 -16.359 0.539 1 69.94 187 THR A C 1
ATOM 1398 O O . THR A 1 187 ? -22.156 -15.711 1.437 1 69.94 187 THR A O 1
ATOM 1401 N N . ASP A 1 188 ? -23.906 -16.219 0.48 1 82.31 188 ASP A N 1
ATOM 1402 C CA . ASP A 1 188 ? -24.719 -15.156 1.073 1 82.31 188 ASP A CA 1
ATOM 1403 C C . ASP A 1 188 ? -23.859 -13.914 1.343 1 82.31 188 ASP A C 1
ATOM 1405 O O . ASP A 1 188 ? -23.828 -13.422 2.471 1 82.31 188 ASP A O 1
ATOM 1409 N N . VAL A 1 189 ? -23.203 -13.312 0.471 1 92.38 189 VAL A N 1
ATOM 1410 C CA . VAL A 1 189 ? -22.344 -12.156 0.621 1 92.38 189 VAL A CA 1
ATOM 1411 C C . VAL A 1 189 ? -23.156 -10.875 0.507 1 92.38 189 VAL A C 1
ATOM 1413 O O . VAL A 1 189 ? -23.875 -10.664 -0.482 1 92.38 189 VAL A O 1
ATOM 1416 N N . ASP A 1 190 ? -23.047 -10.016 1.557 1 94.94 190 ASP A N 1
ATOM 1417 C CA . ASP A 1 190 ? -23.812 -8.781 1.59 1 94.94 190 ASP A CA 1
ATOM 1418 C C . ASP A 1 190 ? -23 -7.605 1.069 1 94.94 190 ASP A C 1
ATOM 1420 O O . ASP A 1 190 ? -23.547 -6.547 0.76 1 94.94 190 ASP A O 1
ATOM 1424 N N . GLY A 1 191 ? -21.75 -7.754 0.958 1 96.31 191 GLY A N 1
ATOM 1425 C CA . GLY A 1 191 ? -20.844 -6.719 0.478 1 96.31 191 GLY A CA 1
ATOM 1426 C C . GLY A 1 191 ? -19.438 -7.219 0.234 1 96.31 191 GLY A C 1
ATOM 1427 O O . GLY A 1 191 ? -19.047 -8.266 0.753 1 96.31 191 GLY A O 1
ATOM 1428 N N . PHE A 1 192 ? -18.688 -6.445 -0.572 1 97.25 192 PHE A N 1
ATOM 1429 C CA . PHE A 1 192 ? -17.328 -6.84 -0.903 1 97.25 192 PHE A CA 1
ATOM 1430 C C . PHE A 1 192 ? -16.328 -5.777 -0.455 1 97.25 192 PHE A C 1
ATOM 1432 O O . PHE A 1 192 ? -16.516 -4.59 -0.721 1 97.25 192 PHE A O 1
ATOM 1439 N N . LEU A 1 193 ? -15.344 -6.207 0.265 1 97.56 193 LEU A N 1
ATOM 1440 C CA . LEU A 1 193 ? -14.141 -5.402 0.462 1 97.56 193 LEU A CA 1
ATOM 1441 C C . LEU A 1 193 ? -13.094 -5.715 -0.601 1 97.56 193 LEU A C 1
ATOM 1443 O O . LEU A 1 193 ? -12.43 -6.754 -0.535 1 97.56 193 LEU A O 1
ATOM 1447 N N . ALA A 1 194 ? -12.945 -4.824 -1.581 1 95.88 194 ALA A N 1
ATOM 1448 C CA . ALA A 1 194 ? -12.094 -5.051 -2.744 1 95.88 194 ALA A CA 1
ATOM 1449 C C . ALA A 1 194 ? -10.625 -4.762 -2.418 1 95.88 194 ALA A C 1
ATOM 1451 O O . ALA A 1 194 ? -10.328 -3.988 -1.505 1 95.88 194 ALA A O 1
ATOM 1452 N N . ALA A 1 195 ? -9.789 -5.328 -3.184 1 92.25 195 ALA A N 1
ATOM 1453 C CA . ALA A 1 195 ? -8.359 -5.328 -2.918 1 92.25 195 ALA A CA 1
ATOM 1454 C C . ALA A 1 195 ? -7.738 -3.973 -3.252 1 92.25 195 ALA A C 1
ATOM 1456 O O . ALA A 1 195 ? -7.777 -3.531 -4.402 1 92.25 195 ALA A O 1
ATOM 1457 N N . GLY A 1 196 ? -7.055 -3.432 -2.305 1 92.38 196 GLY A N 1
ATOM 1458 C CA . GLY A 1 196 ? -6.457 -2.115 -2.479 1 92.38 196 GLY A CA 1
ATOM 1459 C C . GLY A 1 196 ? -5.332 -2.102 -3.494 1 92.38 196 GLY A C 1
ATOM 1460 O O . GLY A 1 196 ? -5.312 -1.263 -4.398 1 92.38 196 GLY A O 1
ATOM 1461 N N . HIS A 1 197 ? -4.418 -3.062 -3.432 1 90.25 197 HIS A N 1
ATOM 1462 C CA . HIS A 1 197 ? -3.26 -3.061 -4.316 1 90.25 197 HIS A CA 1
ATOM 1463 C C . HIS A 1 197 ? -3.68 -3.227 -5.773 1 90.25 197 HIS A C 1
ATOM 1465 O O . HIS A 1 197 ? -3.236 -2.469 -6.641 1 90.25 197 HIS A O 1
ATOM 1471 N N . ALA A 1 198 ? -4.531 -4.168 -6.027 1 93.12 198 ALA A N 1
ATOM 1472 C CA . ALA A 1 198 ? -5.016 -4.371 -7.391 1 93.12 198 ALA A CA 1
ATOM 1473 C C . ALA A 1 198 ? -5.715 -3.121 -7.914 1 93.12 198 ALA A C 1
ATOM 1475 O O . ALA A 1 198 ? -5.562 -2.76 -9.086 1 93.12 198 ALA A O 1
ATOM 1476 N N . ALA A 1 199 ? -6.367 -2.424 -7.012 1 93.94 199 ALA A N 1
ATOM 1477 C CA . ALA A 1 199 ? -7.145 -1.25 -7.398 1 93.94 199 ALA A CA 1
ATOM 1478 C C . ALA A 1 199 ? -6.23 -0.071 -7.723 1 93.94 199 ALA A C 1
ATOM 1480 O O . ALA A 1 199 ? -6.648 0.88 -8.391 1 93.94 199 ALA A O 1
ATOM 1481 N N . THR A 1 200 ? -4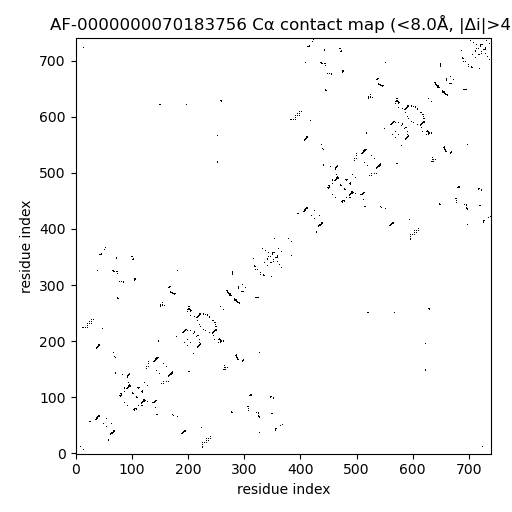.996 -0.082 -7.223 1 91.44 200 THR A N 1
ATOM 1482 C CA . THR A 1 200 ? -4.066 0.957 -7.652 1 91.44 200 THR A CA 1
ATOM 1483 C C . THR A 1 200 ? -3.828 0.883 -9.156 1 91.44 200 THR A C 1
ATOM 1485 O O . THR A 1 200 ? -3.516 1.893 -9.789 1 91.44 200 THR A O 1
ATOM 1488 N N . ILE A 1 201 ? -3.969 -0.345 -9.711 1 92.12 201 ILE A N 1
ATOM 1489 C CA . ILE A 1 201 ? -3.818 -0.539 -11.148 1 92.12 201 ILE A CA 1
ATOM 1490 C C . ILE A 1 201 ? -5.16 -0.312 -11.844 1 92.12 201 ILE A C 1
ATOM 1492 O O . ILE A 1 201 ? -5.277 0.558 -12.711 1 92.12 201 ILE A O 1
ATOM 1496 N N . THR A 1 202 ? -6.211 -0.897 -11.398 1 93.38 202 THR A N 1
ATOM 1497 C CA . THR A 1 202 ? -7.477 -0.959 -12.125 1 93.38 202 THR A CA 1
ATOM 1498 C C . THR A 1 202 ? -8.312 0.287 -11.852 1 93.38 202 THR A C 1
ATOM 1500 O O . THR A 1 202 ? -9.172 0.648 -12.664 1 93.38 202 THR A O 1
ATOM 1503 N N . GLY A 1 203 ? -8.055 0.879 -10.672 1 93.62 203 GLY A N 1
ATOM 1504 C CA . GLY A 1 203 ? -9.008 1.87 -10.203 1 93.62 203 GLY A CA 1
ATOM 1505 C C . GLY A 1 203 ? -10.227 1.258 -9.547 1 93.62 203 GLY A C 1
ATOM 1506 O O . GLY A 1 203 ? -10.523 0.077 -9.742 1 93.62 203 GLY A O 1
ATOM 1507 N N . TYR A 1 204 ? -10.906 2.107 -8.719 1 94.94 204 TYR A N 1
ATOM 1508 C CA . TYR A 1 204 ? -12.094 1.553 -8.078 1 94.94 204 TYR A CA 1
ATOM 1509 C C . TYR A 1 204 ? -13.297 1.615 -9.008 1 94.94 204 TYR A C 1
ATOM 1511 O O . TYR A 1 204 ? -14.305 0.947 -8.773 1 94.94 204 TYR A O 1
ATOM 1519 N N . GLY A 1 205 ? -13.203 2.361 -10.133 1 94.81 205 GLY A N 1
ATOM 1520 C CA . GLY A 1 205 ? -14.258 2.418 -11.125 1 94.81 205 GLY A CA 1
ATOM 1521 C C . GLY A 1 205 ? -14.562 1.07 -11.758 1 94.81 205 GLY A C 1
ATOM 1522 O O . GLY A 1 205 ? -15.633 0.869 -12.32 1 94.81 205 GLY A O 1
ATOM 1523 N N . LEU A 1 206 ? -13.594 0.216 -11.695 1 94.19 206 LEU A N 1
ATOM 1524 C CA . LEU A 1 206 ? -13.758 -1.136 -12.219 1 94.19 206 LEU A CA 1
ATOM 1525 C C . LEU A 1 206 ? -15 -1.8 -11.641 1 94.19 206 LEU A C 1
ATOM 1527 O O . LEU A 1 206 ? -15.656 -2.604 -12.305 1 94.19 206 LEU A O 1
ATOM 1531 N N . PHE A 1 207 ? -15.422 -1.443 -10.422 1 95.56 207 PHE A N 1
ATOM 1532 C CA . PHE A 1 207 ? -16.438 -2.178 -9.68 1 95.56 207 PHE A CA 1
ATOM 1533 C C . PHE A 1 207 ? -17.812 -1.544 -9.867 1 95.56 207 PHE A C 1
ATOM 1535 O O . PHE A 1 207 ? -18.812 -2.025 -9.328 1 95.56 207 PHE A O 1
ATOM 1542 N N . GLU A 1 208 ? -17.906 -0.472 -10.633 1 95.44 208 GLU A N 1
ATOM 1543 C CA . GLU A 1 208 ? -19.172 0.203 -10.852 1 95.44 208 GLU A CA 1
ATOM 1544 C C . GLU A 1 208 ? -20.188 -0.735 -11.484 1 95.44 208 GLU A C 1
ATOM 1546 O O . GLU A 1 208 ? -21.328 -0.852 -11.008 1 95.44 208 GLU A O 1
ATOM 1551 N N . GLU A 1 209 ? -19.781 -1.404 -12.555 1 91.06 209 GLU A N 1
ATOM 1552 C CA . GLU A 1 209 ? -20.688 -2.314 -13.25 1 91.06 209 GLU A CA 1
ATOM 1553 C C . GLU A 1 209 ? -21.062 -3.498 -12.367 1 91.06 209 GLU A C 1
ATOM 1555 O O . GLU A 1 209 ? -22.203 -3.969 -12.398 1 91.06 209 GLU A O 1
ATOM 1560 N N . PHE A 1 210 ? -20.125 -3.967 -11.625 1 92.19 210 PHE A N 1
ATOM 1561 C CA . PHE A 1 210 ? -20.375 -5.078 -10.719 1 92.19 210 PHE A CA 1
ATOM 1562 C C . PHE A 1 210 ? -21.453 -4.715 -9.703 1 92.19 210 PHE A C 1
ATOM 1564 O O . PHE A 1 210 ? -22.422 -5.469 -9.508 1 92.19 210 PHE A O 1
ATOM 1571 N N . VAL A 1 211 ? -21.281 -3.535 -9.094 1 94.81 211 VAL A N 1
ATOM 1572 C CA . VAL A 1 211 ? -22.219 -3.08 -8.062 1 94.81 211 VAL A CA 1
ATOM 1573 C C . VAL A 1 211 ? -23.609 -2.883 -8.656 1 94.81 211 VAL A C 1
ATOM 1575 O O . VAL A 1 211 ? -24.609 -3.229 -8.031 1 94.81 211 VAL A O 1
ATOM 1578 N N . GLU A 1 212 ? -23.656 -2.393 -9.844 1 92.5 212 GLU A N 1
ATOM 1579 C CA . GLU A 1 212 ? -24.938 -2.16 -10.516 1 92.5 212 GLU A CA 1
ATOM 1580 C C . GLU A 1 212 ? -25.609 -3.477 -10.891 1 92.5 212 GLU A C 1
ATOM 1582 O O . GLU A 1 212 ? -26.812 -3.645 -10.68 1 92.5 212 GLU A O 1
ATOM 1587 N N . GLU A 1 213 ? -24.906 -4.41 -11.391 1 91.31 213 GLU A N 1
ATOM 1588 C CA . GLU A 1 213 ? -25.438 -5.664 -11.906 1 91.31 213 GLU A CA 1
ATOM 1589 C C . GLU A 1 213 ? -25.859 -6.594 -10.773 1 91.31 213 GLU A C 1
ATOM 1591 O O . GLU A 1 213 ? -26.906 -7.246 -10.844 1 91.31 213 GLU A O 1
ATOM 1596 N N . TYR A 1 214 ? -25.094 -6.609 -9.727 1 90.38 214 TYR A N 1
ATOM 1597 C CA . TYR A 1 214 ? -25.328 -7.609 -8.688 1 90.38 214 TYR A CA 1
ATOM 1598 C C . TYR A 1 214 ? -25.969 -6.984 -7.453 1 90.38 214 TYR A C 1
ATOM 1600 O O . TYR A 1 214 ? -26.328 -7.688 -6.508 1 90.38 214 TYR A O 1
ATOM 1608 N N . GLU A 1 215 ? -26.047 -5.656 -7.465 1 92.38 215 GLU A N 1
ATOM 1609 C CA . GLU A 1 215 ? -26.688 -4.914 -6.387 1 92.38 215 GLU A CA 1
ATOM 1610 C C . GLU A 1 215 ? -26.047 -5.238 -5.035 1 92.38 215 GLU A C 1
ATOM 1612 O O . GLU A 1 215 ? -26.75 -5.418 -4.039 1 92.38 215 GLU A O 1
ATOM 1617 N N . THR A 1 216 ? -24.828 -5.512 -5.055 1 94.31 216 THR A N 1
ATOM 1618 C CA . THR A 1 216 ? -24.016 -5.758 -3.863 1 94.31 216 THR A CA 1
ATOM 1619 C C . THR A 1 216 ? -22.953 -4.68 -3.703 1 94.31 216 THR A C 1
ATOM 1621 O O . THR A 1 216 ? -22.141 -4.465 -4.605 1 94.31 216 THR A O 1
ATOM 1624 N N . PRO A 1 217 ? -22.984 -3.959 -2.559 1 97.38 217 PRO A N 1
ATOM 1625 C CA . PRO A 1 217 ? -22.016 -2.863 -2.391 1 97.38 217 PRO A CA 1
ATOM 1626 C C . PRO A 1 217 ? -20.578 -3.344 -2.35 1 97.38 217 PRO A C 1
ATOM 1628 O O . PRO A 1 217 ? -20.312 -4.484 -1.959 1 97.38 217 PRO A O 1
ATOM 1631 N N . ALA A 1 218 ? -19.688 -2.459 -2.785 1 97.56 218 ALA A N 1
ATOM 1632 C CA . ALA A 1 218 ? -18.25 -2.738 -2.787 1 97.56 218 ALA A CA 1
ATOM 1633 C C . ALA A 1 218 ? -17.453 -1.517 -2.34 1 97.56 218 ALA A C 1
ATOM 1635 O O . ALA A 1 218 ? -17.781 -0.385 -2.703 1 97.56 218 ALA A O 1
ATOM 1636 N N . VAL A 1 219 ? -16.438 -1.736 -1.468 1 97.81 219 VAL A N 1
ATOM 1637 C CA . VAL A 1 219 ? -15.539 -0.679 -1.011 1 97.81 219 VAL A CA 1
ATOM 1638 C C . VAL A 1 219 ? -14.094 -1.124 -1.175 1 97.81 219 VAL A C 1
ATOM 1640 O O . VAL A 1 219 ? -13.719 -2.227 -0.765 1 97.81 219 VAL A O 1
ATOM 1643 N N . VAL A 1 220 ? -13.305 -0.289 -1.838 1 96.94 220 VAL A N 1
ATOM 1644 C CA . VAL A 1 220 ? -11.875 -0.561 -1.923 1 96.94 220 VAL A CA 1
ATOM 1645 C C . VAL A 1 220 ? -11.188 -0.163 -0.615 1 96.94 220 VAL A C 1
ATOM 1647 O O . VAL A 1 220 ? -11.391 0.948 -0.118 1 96.94 220 VAL A O 1
ATOM 1650 N N . GLY A 1 221 ? -10.438 -1.084 -0.048 1 95.25 221 GLY A N 1
ATOM 1651 C CA . GLY A 1 221 ? -9.812 -0.811 1.238 1 95.25 221 GLY A CA 1
ATOM 1652 C C . GLY A 1 221 ? -8.305 -0.951 1.213 1 95.25 221 GLY A C 1
ATOM 1653 O O . GLY A 1 221 ? -7.758 -1.718 0.417 1 95.25 221 GLY A O 1
ATOM 1654 N N . GLY A 1 222 ? -7.68 -0.24 2.123 1 92.44 222 GLY A N 1
ATOM 1655 C CA . GLY A 1 222 ? -6.254 -0.398 2.35 1 92.44 222 GLY A CA 1
ATOM 1656 C C . GLY A 1 222 ? -5.922 -1.528 3.307 1 92.44 222 GLY A C 1
ATOM 1657 O O . GLY A 1 222 ? -6.754 -2.406 3.549 1 92.44 222 GLY A O 1
ATOM 1658 N N . PHE A 1 223 ? -4.691 -1.527 3.885 1 89.75 223 PHE A N 1
ATOM 1659 C CA . PHE A 1 223 ? -4.219 -2.752 4.523 1 89.75 223 PHE A CA 1
ATOM 1660 C C . PHE A 1 223 ? -3.889 -2.506 5.988 1 89.75 223 PHE A C 1
ATOM 1662 O O . PHE A 1 223 ? -3.588 -3.445 6.73 1 89.75 223 PHE A O 1
ATOM 1669 N N . GLU A 1 224 ? -3.896 -1.223 6.395 1 85.38 224 GLU A N 1
ATOM 1670 C CA . GLU A 1 224 ? -3.799 -0.951 7.824 1 85.38 224 GLU A CA 1
ATOM 1671 C C . GLU A 1 224 ? -5.109 -1.271 8.539 1 85.38 224 GLU A C 1
ATOM 1673 O O . GLU A 1 224 ? -6.184 -1.213 7.93 1 85.38 224 GLU A O 1
ATOM 1678 N N . PRO A 1 225 ? -5.023 -1.629 9.828 1 89.25 225 PRO A N 1
ATOM 1679 C CA . PRO A 1 225 ? -6.25 -1.95 10.562 1 89.25 225 PRO A CA 1
ATOM 1680 C C . PRO A 1 225 ? -7.328 -0.882 10.398 1 89.25 225 PRO A C 1
ATOM 1682 O O . PRO A 1 225 ? -8.492 -1.207 10.148 1 89.25 225 PRO A O 1
ATOM 1685 N N . ILE A 1 226 ? -6.895 0.359 10.406 1 88.81 226 ILE A N 1
ATOM 1686 C CA . ILE A 1 226 ? -7.852 1.457 10.336 1 88.81 226 ILE A CA 1
ATOM 1687 C C . ILE A 1 226 ? -8.469 1.506 8.938 1 88.81 226 ILE A C 1
ATOM 1689 O O . ILE A 1 226 ? -9.648 1.833 8.781 1 88.81 226 ILE A O 1
ATOM 1693 N N . ASP A 1 227 ? -7.711 1.169 7.941 1 92.12 227 ASP A N 1
ATOM 1694 C CA . ASP A 1 227 ? -8.219 1.121 6.574 1 92.12 227 ASP A CA 1
ATOM 1695 C C . ASP A 1 227 ? -9.336 0.087 6.441 1 92.12 227 ASP A C 1
ATOM 1697 O O . ASP A 1 227 ? -10.359 0.35 5.809 1 92.12 227 ASP A O 1
ATOM 1701 N N . ILE A 1 228 ? -9.078 -1.068 7.004 1 95.25 228 ILE A N 1
ATOM 1702 C CA . ILE A 1 228 ? -10.016 -2.182 6.898 1 95.25 228 ILE A CA 1
ATOM 1703 C C . ILE A 1 228 ? -11.289 -1.854 7.668 1 95.25 228 ILE A C 1
ATOM 1705 O O . ILE A 1 228 ? -12.398 -2.008 7.145 1 95.25 228 ILE A O 1
ATOM 1709 N N . LEU A 1 229 ? -11.125 -1.304 8.906 1 95.56 229 LEU A N 1
ATOM 1710 C CA . LEU A 1 229 ? -12.281 -0.947 9.727 1 95.56 229 LEU A CA 1
ATOM 1711 C C . LEU A 1 229 ? -13.102 0.145 9.055 1 95.56 229 LEU A C 1
ATOM 1713 O O . LEU A 1 229 ? -14.336 0.1 9.07 1 95.56 229 LEU A O 1
ATOM 1717 N N . PHE A 1 230 ? -12.438 1.101 8.477 1 94.19 230 PHE A N 1
ATOM 1718 C CA . PHE A 1 230 ? -13.125 2.178 7.773 1 94.19 230 PHE A CA 1
ATOM 1719 C C . PHE A 1 230 ? -13.875 1.642 6.559 1 94.19 230 PHE A C 1
ATOM 1721 O O . PHE A 1 230 ? -15.008 2.047 6.293 1 94.19 230 PHE A O 1
ATOM 1728 N N . GLY A 1 231 ? -13.25 0.735 5.785 1 96.81 231 GLY A N 1
ATOM 1729 C CA . GLY A 1 231 ? -13.922 0.09 4.668 1 96.81 231 GLY A CA 1
ATOM 1730 C C . GLY A 1 231 ? -15.172 -0.665 5.078 1 96.81 231 GLY A C 1
ATOM 1731 O O . GLY A 1 231 ? -16.203 -0.578 4.406 1 96.81 231 GLY A O 1
ATOM 1732 N N . LEU A 1 232 ? -15.078 -1.393 6.176 1 97.81 232 LEU A N 1
ATOM 1733 C CA . LEU A 1 232 ? -16.219 -2.129 6.688 1 97.81 232 LEU A CA 1
ATOM 1734 C C . LEU A 1 232 ? -17.344 -1.177 7.09 1 97.81 232 LEU A C 1
ATOM 1736 O O . LEU A 1 232 ? -18.516 -1.443 6.82 1 97.81 232 LEU A O 1
ATOM 1740 N N . ALA A 1 233 ? -16.953 -0.058 7.758 1 96.88 233 ALA A N 1
ATOM 1741 C CA . ALA A 1 233 ? -17.953 0.924 8.164 1 96.88 233 ALA A CA 1
ATOM 1742 C C . ALA A 1 233 ? -18.703 1.476 6.957 1 96.88 233 ALA A C 1
ATOM 1744 O O . ALA A 1 233 ? -19.938 1.597 6.984 1 96.88 233 ALA A O 1
ATOM 1745 N N . ARG A 1 234 ? -18 1.773 5.934 1 96.5 234 ARG A N 1
ATOM 1746 C CA . ARG A 1 234 ? -18.625 2.301 4.723 1 96.5 234 ARG A CA 1
ATOM 1747 C C . ARG A 1 234 ? -19.562 1.275 4.105 1 96.5 234 ARG A C 1
ATOM 1749 O O . ARG A 1 234 ? -20.656 1.627 3.641 1 96.5 234 ARG A O 1
ATOM 1756 N N . LEU A 1 235 ? -19.141 0.034 4.078 1 98.19 235 LEU A N 1
ATOM 1757 C CA . LEU A 1 235 ? -19.984 -1.036 3.553 1 98.19 235 LEU A CA 1
ATOM 1758 C C . LEU A 1 235 ? -21.281 -1.155 4.355 1 98.19 235 LEU A C 1
ATOM 1760 O O . LEU A 1 235 ? -22.359 -1.275 3.781 1 98.19 235 LEU A O 1
ATOM 1764 N N . LEU A 1 236 ? -21.141 -1.095 5.68 1 98.19 236 LEU A N 1
ATOM 1765 C CA . LEU A 1 236 ? -22.312 -1.238 6.539 1 98.19 236 LEU A CA 1
ATOM 1766 C C . LEU A 1 236 ? -23.266 -0.06 6.363 1 98.19 236 LEU A C 1
ATOM 1768 O O . LEU A 1 236 ? -24.484 -0.221 6.469 1 98.19 236 LEU A O 1
ATOM 1772 N N . GLU A 1 237 ? -22.703 1.114 6.129 1 97 237 GLU A N 1
ATOM 1773 C CA . GLU A 1 237 ? -23.562 2.258 5.836 1 97 237 GLU A CA 1
ATOM 1774 C C . GLU A 1 237 ? -24.422 2.004 4.598 1 97 237 GLU A C 1
ATOM 1776 O O . GLU A 1 237 ? -25.625 2.287 4.598 1 97 237 GLU A O 1
ATOM 1781 N N . PHE A 1 238 ? -23.812 1.481 3.529 1 97.81 238 PHE A N 1
ATOM 1782 C CA . PHE A 1 238 ? -24.547 1.15 2.312 1 97.81 238 PHE A CA 1
ATOM 1783 C C . PHE A 1 238 ? -25.625 0.107 2.592 1 97.81 238 PHE A C 1
ATOM 1785 O O . PHE A 1 238 ? -26.75 0.228 2.115 1 97.81 238 PHE A O 1
ATOM 1792 N N . ILE A 1 239 ? -25.25 -0.936 3.379 1 97.69 239 ILE A N 1
ATOM 1793 C CA . ILE A 1 239 ? -26.156 -2.039 3.674 1 97.69 239 ILE A CA 1
ATOM 1794 C C . ILE A 1 239 ? -27.328 -1.534 4.52 1 97.69 239 ILE A C 1
ATOM 1796 O O . ILE A 1 239 ? -28.484 -1.869 4.258 1 97.69 239 ILE A O 1
ATOM 1800 N N . ARG A 1 240 ? -26.969 -0.697 5.512 1 97.75 240 ARG A N 1
ATOM 1801 C CA . ARG A 1 240 ? -28.016 -0.096 6.348 1 97.75 240 ARG A CA 1
ATOM 1802 C C . ARG A 1 240 ? -29.016 0.675 5.5 1 97.75 240 ARG A C 1
ATOM 1804 O O . ARG A 1 240 ? -30.219 0.599 5.738 1 97.75 240 ARG A O 1
ATOM 1811 N N . ASP A 1 241 ? -28.578 1.383 4.516 1 97.12 241 ASP A N 1
ATOM 1812 C CA . ASP A 1 241 ? -29.406 2.268 3.705 1 97.12 241 ASP A CA 1
ATOM 1813 C C . ASP A 1 241 ? -29.953 1.536 2.484 1 97.12 241 ASP A C 1
ATOM 1815 O O . ASP A 1 241 ? -30.609 2.145 1.632 1 97.12 241 ASP A O 1
ATOM 1819 N N . ASP A 1 242 ? -29.703 0.275 2.299 1 96.12 242 ASP A N 1
ATOM 1820 C CA . ASP A 1 242 ? -30.125 -0.548 1.174 1 96.12 242 ASP A CA 1
ATOM 1821 C C . ASP A 1 242 ? -29.672 0.054 -0.154 1 96.12 242 ASP A C 1
ATOM 1823 O O . ASP A 1 242 ? -30.484 0.22 -1.073 1 96.12 242 ASP A O 1
ATOM 1827 N N . GLU A 1 243 ? -28.406 0.424 -0.139 1 95.25 243 GLU A N 1
ATOM 1828 C CA . GLU A 1 243 ? -27.828 1.06 -1.316 1 95.25 243 GLU A CA 1
ATOM 1829 C C . GLU A 1 243 ? -26.703 0.214 -1.896 1 95.25 243 GLU A C 1
ATOM 1831 O O . GLU A 1 243 ? -25.766 -0.161 -1.181 1 95.25 243 GLU A O 1
ATOM 1836 N N . PRO A 1 244 ? -26.828 -0.13 -3.178 1 94.62 244 PRO A N 1
ATOM 1837 C CA . PRO A 1 244 ? -25.672 -0.753 -3.832 1 94.62 244 PRO A CA 1
ATOM 1838 C C . PRO A 1 244 ? -24.562 0.244 -4.137 1 94.62 244 PRO A C 1
ATOM 1840 O O . PRO A 1 244 ? -24.281 0.517 -5.305 1 94.62 244 PRO A O 1
ATOM 1843 N N . GLY A 1 245 ? -23.906 0.638 -3.076 1 96.25 245 GLY A N 1
ATOM 1844 C CA . GLY A 1 245 ? -22.953 1.734 -3.172 1 96.25 245 GLY A CA 1
ATOM 1845 C C . GLY A 1 245 ? -21.547 1.274 -3.488 1 96.25 245 GLY A C 1
ATOM 1846 O O . GLY A 1 245 ? -21.219 0.101 -3.309 1 96.25 245 GLY A O 1
ATOM 1847 N N . LEU A 1 246 ? -20.828 2.156 -4.121 1 97 246 LEU A N 1
ATOM 1848 C CA . LEU A 1 246 ? -19.406 2.01 -4.402 1 97 246 LEU A CA 1
ATOM 1849 C C . LEU A 1 246 ? -18.609 3.143 -3.768 1 97 246 LEU A C 1
ATOM 1851 O O . LEU A 1 246 ? -18.969 4.312 -3.898 1 97 246 LEU A O 1
ATOM 1855 N N . ALA A 1 247 ? -17.547 2.746 -2.977 1 95.06 247 ALA A N 1
ATOM 1856 C CA . ALA A 1 247 ? -16.719 3.787 -2.365 1 95.06 247 ALA A CA 1
ATOM 1857 C C . ALA A 1 247 ? -15.25 3.387 -2.352 1 95.06 247 ALA A C 1
ATOM 1859 O O . ALA A 1 247 ? -14.914 2.217 -2.547 1 95.06 247 ALA A O 1
ATOM 1860 N N . ASN A 1 248 ? -14.461 4.371 -2.27 1 94.06 248 ASN A N 1
ATOM 1861 C CA . ASN A 1 248 ? -13.016 4.203 -2.152 1 94.06 248 ASN A CA 1
ATOM 1862 C C . ASN A 1 248 ? -12.516 4.602 -0.768 1 94.06 248 ASN A C 1
ATOM 1864 O O . ASN A 1 248 ? -12.391 5.789 -0.466 1 94.06 248 ASN A O 1
ATOM 1868 N N . ALA A 1 249 ? -12.211 3.615 0.016 1 93.06 249 ALA A N 1
ATOM 1869 C CA . ALA A 1 249 ? -11.703 3.877 1.358 1 93.06 249 ALA A CA 1
ATOM 1870 C C . ALA A 1 249 ? -10.172 3.885 1.373 1 93.06 249 ALA A C 1
ATOM 1872 O O . ALA A 1 249 ? -9.555 3.838 2.439 1 93.06 249 ALA A O 1
ATOM 1873 N N . TYR A 1 250 ? -9.555 3.891 0.228 1 91.25 250 TYR A N 1
ATOM 1874 C CA . TYR A 1 250 ? -8.109 3.932 0.07 1 91.25 250 TYR A CA 1
ATOM 1875 C C . TYR A 1 250 ? -7.691 5.066 -0.861 1 91.25 250 TYR A C 1
ATOM 1877 O O . TYR A 1 250 ? -6.945 4.848 -1.818 1 91.25 250 TYR A O 1
ATOM 1885 N N . GLN A 1 251 ? -8.109 6.18 -0.548 1 86.75 251 GLN A N 1
ATOM 1886 C CA . GLN A 1 251 ? -8.016 7.336 -1.437 1 86.75 251 GLN A CA 1
ATOM 1887 C C . GLN A 1 251 ? -6.57 7.789 -1.596 1 86.75 251 GLN A C 1
ATOM 1889 O O . GLN A 1 251 ? -6.227 8.461 -2.572 1 86.75 251 GLN A O 1
ATOM 1894 N N . ARG A 1 252 ? -5.785 7.426 -0.669 1 83.44 252 ARG A N 1
ATOM 1895 C CA . ARG A 1 252 ? -4.398 7.879 -0.726 1 83.44 252 ARG A CA 1
ATOM 1896 C C . ARG A 1 252 ? -3.635 7.16 -1.833 1 83.44 252 ARG A C 1
ATOM 1898 O O . ARG A 1 252 ? -2.58 7.625 -2.268 1 83.44 252 ARG A O 1
ATOM 1905 N N . CYS A 1 253 ? -4.172 5.992 -2.297 1 87.31 253 CYS A N 1
ATOM 1906 C CA . CYS A 1 253 ? -3.408 5.215 -3.268 1 87.31 253 CYS A CA 1
ATOM 1907 C C . CYS A 1 253 ? -4.25 4.902 -4.5 1 87.31 253 CYS A C 1
ATOM 1909 O O . CYS A 1 253 ? -3.711 4.543 -5.547 1 87.31 253 CYS A O 1
ATOM 1911 N N . VAL A 1 254 ? -5.586 5.039 -4.336 1 91.25 254 VAL A N 1
ATOM 1912 C CA . VAL A 1 254 ? -6.461 4.547 -5.395 1 91.25 254 VAL A CA 1
ATOM 1913 C C . VAL A 1 254 ? -7.34 5.684 -5.914 1 91.25 254 VAL A C 1
ATOM 1915 O O . VAL A 1 254 ? -7.867 6.473 -5.129 1 91.25 254 VAL A O 1
ATOM 1918 N N . THR A 1 255 ? -7.398 5.777 -7.191 1 89.75 255 THR A N 1
ATOM 1919 C CA . THR A 1 255 ? -8.32 6.695 -7.848 1 89.75 255 THR A CA 1
ATOM 1920 C C . THR A 1 255 ? -9.375 5.926 -8.641 1 89.75 255 THR A C 1
ATOM 1922 O O . THR A 1 255 ? -9.32 4.699 -8.734 1 89.75 255 THR A O 1
ATOM 1925 N N . GLU A 1 256 ? -10.297 6.66 -9.133 1 91.62 256 GLU A N 1
ATOM 1926 C CA . GLU A 1 256 ? -11.375 6.02 -9.891 1 91.62 256 GLU A CA 1
ATOM 1927 C C . GLU A 1 256 ? -10.836 5.328 -11.133 1 91.62 256 GLU A C 1
ATOM 1929 O O . GLU A 1 256 ? -11.227 4.203 -11.445 1 91.62 256 GLU A O 1
ATOM 1934 N N . GLU A 1 257 ? -9.859 5.973 -11.797 1 92.62 257 GLU A N 1
ATOM 1935 C CA . GLU A 1 257 ? -9.391 5.492 -13.094 1 92.62 257 GLU A CA 1
ATOM 1936 C C . GLU A 1 257 ? -8.234 4.516 -12.938 1 92.62 257 GLU A C 1
ATOM 1938 O O . GLU A 1 257 ? -7.898 3.785 -13.867 1 92.62 257 GLU A O 1
ATOM 1943 N N . GLY A 1 258 ? -7.621 4.52 -11.734 1 92.5 258 GLY A N 1
ATOM 1944 C CA . GLY A 1 258 ? -6.438 3.699 -11.547 1 92.5 258 GLY A CA 1
ATOM 1945 C C . GLY A 1 258 ? -5.254 4.164 -12.375 1 92.5 258 GLY A C 1
ATOM 1946 O O . GLY A 1 258 ? -5.176 5.332 -12.758 1 92.5 258 GLY A O 1
ATOM 1947 N N . ASN A 1 259 ? -4.281 3.295 -12.516 1 92.81 259 ASN A N 1
ATOM 1948 C CA . ASN A 1 259 ? -3.08 3.58 -13.297 1 92.81 259 ASN A CA 1
ATOM 1949 C C . ASN A 1 259 ? -3.307 3.334 -14.789 1 92.81 259 ASN A C 1
ATOM 1951 O O . ASN A 1 259 ? -3.023 2.246 -15.289 1 92.81 259 ASN A O 1
ATOM 1955 N N . VAL A 1 260 ? -3.74 4.383 -15.531 1 93 260 VAL A N 1
ATOM 1956 C CA . VAL A 1 260 ? -4.207 4.27 -16.906 1 93 260 VAL A CA 1
ATOM 1957 C C . VAL A 1 260 ? -3.09 3.725 -17.797 1 93 260 VAL A C 1
ATOM 1959 O O . VAL A 1 260 ? -3.289 2.758 -18.531 1 93 260 VAL A O 1
ATOM 1962 N N . PRO A 1 261 ? -1.832 4.207 -17.703 1 90.25 261 PRO A N 1
ATOM 1963 C CA . PRO A 1 261 ? -0.759 3.639 -18.516 1 90.25 261 PRO A CA 1
ATOM 1964 C C . PRO A 1 261 ? -0.529 2.156 -18.25 1 90.25 261 PRO A C 1
ATOM 1966 O O . PRO A 1 261 ? -0.332 1.373 -19.172 1 90.25 261 PRO A O 1
ATOM 1969 N N . ALA A 1 262 ? -0.543 1.789 -17.047 1 92.44 262 ALA A N 1
ATOM 1970 C CA . ALA A 1 262 ? -0.338 0.391 -16.672 1 92.44 262 ALA A CA 1
ATOM 1971 C C . ALA A 1 262 ? -1.452 -0.492 -17.219 1 92.44 262 ALA A C 1
ATOM 1973 O O . ALA A 1 262 ? -1.197 -1.604 -17.688 1 92.44 262 ALA A O 1
ATOM 1974 N N . LYS A 1 263 ? -2.658 0.004 -17.141 1 94.62 263 LYS A N 1
ATOM 1975 C CA . LYS A 1 263 ? -3.803 -0.742 -17.656 1 94.62 263 LYS A CA 1
ATOM 1976 C C . LYS A 1 263 ? -3.703 -0.926 -19.172 1 94.62 263 LYS A C 1
ATOM 1978 O O . LYS A 1 263 ? -3.947 -2.02 -19.688 1 94.62 263 LYS A O 1
ATOM 1983 N N . GLU A 1 264 ? -3.428 0.137 -19.797 1 94.56 264 GLU A N 1
ATOM 1984 C CA . GLU A 1 264 ? -3.301 0.082 -21.25 1 94.56 264 GLU A CA 1
ATOM 1985 C C . GLU A 1 264 ? -2.219 -0.909 -21.672 1 94.56 264 GLU A C 1
ATOM 1987 O O . GLU A 1 264 ? -2.418 -1.696 -22.594 1 94.56 264 GLU A O 1
ATOM 1992 N N . LEU A 1 265 ? -1.102 -0.872 -20.969 1 94.5 265 LEU A N 1
ATOM 1993 C CA . LEU A 1 265 ? -0.015 -1.804 -21.25 1 94.5 265 LEU A CA 1
ATOM 1994 C C . LEU A 1 265 ? -0.455 -3.242 -21.016 1 94.5 265 LEU A C 1
ATOM 1996 O O . LEU A 1 265 ? -0.173 -4.129 -21.812 1 94.5 265 LEU A O 1
ATOM 2000 N N . MET A 1 266 ? -1.083 -3.459 -19.906 1 95.94 266 MET A N 1
ATOM 2001 C CA . MET A 1 266 ? -1.548 -4.797 -19.547 1 95.94 266 MET A CA 1
ATOM 2002 C C . MET A 1 266 ? -2.473 -5.355 -20.625 1 95.94 266 MET A C 1
ATOM 2004 O O . MET A 1 266 ? -2.297 -6.492 -21.062 1 95.94 266 MET A O 1
ATOM 2008 N N . TRP A 1 267 ? -3.357 -4.516 -21.125 1 96.81 267 TRP A N 1
ATOM 2009 C CA . TRP A 1 267 ? -4.371 -4.996 -22.062 1 96.81 267 TRP A CA 1
ATOM 2010 C C . TRP A 1 267 ? -3.814 -5.059 -23.469 1 96.81 267 TRP A C 1
ATOM 2012 O O . TRP A 1 267 ? -4.387 -5.715 -24.344 1 96.81 267 TRP A O 1
ATOM 2022 N N . ASP A 1 268 ? -2.773 -4.348 -23.719 1 97.31 268 ASP A N 1
ATOM 2023 C CA . ASP A 1 268 ? -2.061 -4.512 -24.969 1 97.31 268 ASP A CA 1
ATOM 2024 C C . ASP A 1 268 ? -1.42 -5.895 -25.062 1 97.31 268 ASP A C 1
ATOM 2026 O O . ASP A 1 268 ? -1.407 -6.512 -26.141 1 97.31 268 ASP A O 1
ATOM 2030 N N . VAL A 1 269 ? -0.951 -6.383 -23.938 1 98.44 269 VAL A N 1
ATOM 2031 C CA . VAL A 1 269 ? -0.131 -7.59 -23.906 1 98.44 269 VAL A CA 1
ATOM 2032 C C . VAL A 1 269 ? -1.012 -8.805 -23.641 1 98.44 269 VAL A C 1
ATOM 2034 O O . VAL A 1 269 ? -0.748 -9.898 -24.141 1 98.44 269 VAL A O 1
ATOM 2037 N N . PHE A 1 270 ? -2.082 -8.57 -22.812 1 98.56 270 PHE A N 1
ATOM 2038 C CA . PHE A 1 270 ? -2.873 -9.711 -22.375 1 98.56 270 PHE A CA 1
ATOM 2039 C C . PHE A 1 270 ? -4.297 -9.625 -22.906 1 98.56 270 PHE A C 1
ATOM 2041 O O . PHE A 1 270 ? -4.801 -8.531 -23.172 1 98.56 270 PHE A O 1
ATOM 2048 N N . GLU A 1 271 ? -4.875 -10.758 -23.062 1 98.06 271 GLU A N 1
ATOM 2049 C CA . GLU A 1 271 ? -6.312 -10.922 -23.266 1 98.06 271 GLU A CA 1
ATOM 2050 C C . GLU A 1 271 ? -6.883 -11.984 -22.328 1 98.06 271 GLU A C 1
ATOM 2052 O O . GLU A 1 271 ? -6.137 -12.805 -21.781 1 98.06 271 GLU A O 1
ATOM 2057 N N . THR A 1 272 ? -8.164 -11.922 -22.078 1 97.5 272 THR A N 1
ATOM 2058 C CA . THR A 1 272 ? -8.789 -12.852 -21.156 1 97.5 272 THR A CA 1
ATOM 2059 C C . THR A 1 272 ? -9.281 -14.102 -21.875 1 97.5 272 THR A C 1
ATOM 2061 O O . THR A 1 272 ? -9.57 -14.047 -23.078 1 97.5 272 THR A O 1
ATOM 2064 N N . THR A 1 273 ? -9.273 -15.156 -21.203 1 96.94 273 THR A N 1
ATOM 2065 C CA . THR A 1 273 ? -9.875 -16.406 -21.641 1 96.94 273 THR A CA 1
ATOM 2066 C C . THR A 1 273 ? -10.477 -17.172 -20.469 1 96.94 273 THR A C 1
ATOM 2068 O O . THR A 1 273 ? -10.344 -16.75 -19.312 1 96.94 273 THR A O 1
ATOM 2071 N N . THR A 1 274 ? -11.297 -18.141 -20.766 1 95.19 274 THR A N 1
ATOM 2072 C CA . THR A 1 274 ? -11.852 -19 -19.734 1 95.19 274 THR A CA 1
ATOM 2073 C C . THR A 1 274 ? -10.758 -19.859 -19.109 1 95.19 274 THR A C 1
ATOM 2075 O O . THR A 1 274 ? -9.883 -20.375 -19.812 1 95.19 274 THR A O 1
ATOM 2078 N N . GLY A 1 275 ? -10.758 -19.906 -17.875 1 91.81 275 GLY A N 1
ATOM 2079 C CA . GLY A 1 275 ? -9.773 -20.719 -17.188 1 91.81 275 GLY A CA 1
ATOM 2080 C C . GLY A 1 275 ? -10.336 -21.484 -16 1 91.81 275 GLY A C 1
ATOM 2081 O O . GLY A 1 275 ? -11.43 -21.172 -15.523 1 91.81 275 GLY A O 1
ATOM 2082 N N . GLU A 1 276 ? -9.57 -22.484 -15.648 1 88.81 276 GLU A N 1
ATOM 2083 C CA . GLU A 1 276 ? -9.906 -23.25 -14.445 1 88.81 276 GLU A CA 1
ATOM 2084 C C . GLU A 1 276 ? -9.234 -22.656 -13.211 1 88.81 276 GLU A C 1
ATOM 2086 O O . GLU A 1 276 ? -8.008 -22.578 -13.141 1 88.81 276 GLU A O 1
ATOM 2091 N N . TRP A 1 277 ? -10.008 -22.156 -12.328 1 89.06 277 TRP A N 1
ATOM 2092 C CA . TRP A 1 277 ? -9.492 -21.719 -11.039 1 89.06 277 TRP A CA 1
ATOM 2093 C C . TRP A 1 277 ? -9.594 -22.828 -10 1 89.06 277 TRP A C 1
ATOM 2095 O O . TRP A 1 277 ? -10.688 -23.328 -9.727 1 89.06 277 TRP A O 1
ATOM 2105 N N . ARG A 1 278 ? -8.492 -23.156 -9.484 1 80.5 278 ARG A N 1
ATOM 2106 C CA . ARG A 1 278 ? -8.375 -24.312 -8.594 1 80.5 278 ARG A CA 1
ATOM 2107 C C . ARG A 1 278 ? -9.406 -24.25 -7.473 1 80.5 278 ARG A C 1
ATOM 2109 O O . ARG A 1 278 ? -9.438 -23.281 -6.707 1 80.5 278 ARG A O 1
ATOM 2116 N N . GLY A 1 279 ? -10.242 -25.297 -7.406 1 72.38 279 GLY A N 1
ATOM 2117 C CA . GLY A 1 279 ? -11.188 -25.438 -6.312 1 72.38 279 GLY A CA 1
ATOM 2118 C C . GLY A 1 279 ? -12.438 -24.594 -6.48 1 72.38 279 GLY A C 1
ATOM 2119 O O . GLY A 1 279 ? -13.375 -24.703 -5.691 1 72.38 279 GLY A O 1
ATOM 2120 N N . ILE A 1 280 ? -12.492 -23.75 -7.391 1 76.62 280 ILE A N 1
ATOM 2121 C CA . ILE A 1 280 ? -13.68 -22.938 -7.645 1 76.62 280 ILE A CA 1
ATOM 2122 C C . ILE A 1 280 ? -14.43 -23.5 -8.852 1 76.62 280 ILE A C 1
ATOM 2124 O O . ILE A 1 280 ? -15.445 -24.188 -8.703 1 76.62 280 ILE A O 1
ATOM 2128 N N . ALA A 1 281 ? -14.203 -23.125 -9.922 1 78.31 281 ALA A N 1
ATOM 2129 C CA . ALA A 1 281 ? -14.836 -23.578 -11.164 1 78.31 281 ALA A CA 1
ATOM 2130 C C . ALA A 1 281 ? -14.156 -22.953 -12.383 1 78.31 281 ALA A C 1
ATOM 2132 O O . ALA A 1 281 ? -13.102 -22.328 -12.258 1 78.31 281 ALA A O 1
ATOM 2133 N N . GLU A 1 282 ? -14.688 -23.484 -13.398 1 89.25 282 GLU A N 1
ATOM 2134 C CA . GLU A 1 282 ? -14.359 -22.75 -14.617 1 89.25 282 GLU A CA 1
ATOM 2135 C C . GLU A 1 282 ? -14.922 -21.328 -14.57 1 89.25 282 GLU A C 1
ATOM 2137 O O . GLU A 1 282 ? -16.109 -21.125 -14.281 1 89.25 282 GLU A O 1
ATOM 2142 N N . VAL A 1 283 ? -13.961 -20.344 -14.75 1 90.81 283 VAL A N 1
ATOM 2143 C CA . VAL A 1 283 ? -14.352 -18.953 -14.68 1 90.81 283 VAL A CA 1
ATOM 2144 C C . VAL A 1 283 ? -14.156 -18.281 -16.031 1 90.81 283 VAL A C 1
ATOM 2146 O O . VAL A 1 283 ? -13.031 -18.25 -16.562 1 90.81 283 VAL A O 1
ATOM 2149 N N . PRO A 1 284 ? -15.211 -17.812 -16.609 1 92.94 284 PRO A N 1
ATOM 2150 C CA . PRO A 1 284 ? -15.07 -17.141 -17.906 1 92.94 284 PRO A CA 1
ATOM 2151 C C . PRO A 1 284 ? -14.281 -15.836 -17.828 1 92.94 284 PRO A C 1
ATOM 2153 O O . PRO A 1 284 ? -14.422 -15.086 -16.844 1 92.94 284 PRO A O 1
ATOM 2156 N N . ASP A 1 285 ? -13.414 -15.617 -18.812 1 94.38 285 ASP A N 1
ATOM 2157 C CA . ASP A 1 285 ? -12.688 -14.359 -18.969 1 94.38 285 ASP A CA 1
ATOM 2158 C C . ASP A 1 285 ? -11.867 -14.047 -17.719 1 94.38 285 ASP A C 1
ATOM 2160 O O . ASP A 1 285 ? -11.789 -12.891 -17.297 1 94.38 285 ASP A O 1
ATOM 2164 N N . ALA A 1 286 ? -11.273 -15.07 -17.125 1 94.81 286 ALA A N 1
ATOM 2165 C CA . ALA A 1 286 ? -10.625 -14.859 -15.828 1 94.81 286 ALA A CA 1
ATOM 2166 C C . ALA A 1 286 ? -9.133 -15.148 -15.906 1 94.81 286 ALA A C 1
ATOM 2168 O O . ALA A 1 286 ? -8.367 -14.781 -15.008 1 94.81 286 ALA A O 1
ATOM 2169 N N . ASP A 1 287 ? -8.727 -15.836 -16.938 1 97.06 287 ASP A N 1
ATOM 2170 C CA . ASP A 1 287 ? -7.305 -16.078 -17.141 1 97.06 287 ASP A CA 1
ATOM 2171 C C . ASP A 1 287 ? -6.711 -15.062 -18.109 1 97.06 287 ASP A C 1
ATOM 2173 O O . ASP A 1 287 ? -7.344 -14.711 -19.109 1 97.06 287 ASP A O 1
ATOM 2177 N N . LEU A 1 288 ? -5.551 -14.625 -17.812 1 98 288 LEU A N 1
ATOM 2178 C CA . LEU A 1 288 ? -4.844 -13.719 -18.719 1 98 288 LEU A CA 1
ATOM 2179 C C . LEU A 1 288 ? -3.838 -14.484 -19.578 1 98 288 LEU A C 1
ATOM 2181 O O . LEU A 1 288 ? -2.918 -15.109 -19.047 1 98 288 LEU A O 1
ATOM 2185 N N . ILE A 1 289 ? -4.012 -14.445 -20.859 1 98.12 289 ILE A N 1
ATOM 2186 C CA . ILE A 1 289 ? -3.088 -15.062 -21.812 1 98.12 289 ILE A CA 1
ATOM 2187 C C . ILE A 1 289 ? -2.469 -13.977 -22.688 1 98.12 289 ILE A C 1
ATOM 2189 O O . ILE A 1 289 ? -3.012 -12.875 -22.812 1 98.12 289 ILE A O 1
ATOM 2193 N N . LEU A 1 290 ? -1.301 -14.289 -23.266 1 98.56 290 LEU A N 1
ATOM 2194 C CA . LEU A 1 290 ? -0.65 -13.297 -24.125 1 98.56 290 LEU A CA 1
ATOM 2195 C C . LEU A 1 290 ? -1.438 -13.078 -25.406 1 98.56 290 LEU A C 1
ATOM 2197 O O . LEU A 1 290 ? -1.952 -14.031 -25.984 1 98.56 290 LEU A O 1
ATOM 2201 N N . SER A 1 291 ? -1.562 -11.828 -25.828 1 98.19 291 SER A N 1
ATOM 2202 C CA . SER A 1 291 ? -2.189 -11.5 -27.109 1 98.19 291 SER A CA 1
ATOM 2203 C C . SER A 1 291 ? -1.36 -12.008 -28.281 1 98.19 291 SER A C 1
ATOM 2205 O O . SER A 1 291 ? -0.195 -12.375 -28.109 1 98.19 291 SER A O 1
ATOM 2207 N N . GLU A 1 292 ? -1.979 -11.984 -29.438 1 97.5 292 GLU A N 1
ATOM 2208 C CA . GLU A 1 292 ? -1.338 -12.492 -30.641 1 97.5 292 GLU A CA 1
ATOM 2209 C C . GLU A 1 292 ? -0.055 -11.727 -30.953 1 97.5 292 GLU A C 1
ATOM 2211 O O . GLU A 1 292 ? 0.932 -12.312 -31.391 1 97.5 292 GLU A O 1
ATOM 2216 N N . GLU A 1 293 ? -0.052 -10.461 -30.703 1 97.31 293 GLU A N 1
ATOM 2217 C CA . GLU A 1 293 ? 1.085 -9.594 -31 1 97.31 293 GLU A CA 1
ATOM 2218 C C . GLU A 1 293 ? 2.311 -9.992 -30.188 1 97.31 293 GLU A C 1
ATOM 2220 O O . GLU A 1 293 ? 3.445 -9.734 -30.594 1 97.31 293 GLU A O 1
ATOM 2225 N N . TYR A 1 294 ? 2.051 -10.695 -29.078 1 98.12 294 TYR A N 1
ATOM 2226 C CA . TYR A 1 294 ? 3.16 -11.047 -28.203 1 98.12 294 TYR A CA 1
ATOM 2227 C C . TYR A 1 294 ? 3.332 -12.562 -28.125 1 98.12 294 TYR A C 1
ATOM 2229 O O . TYR A 1 294 ? 3.941 -13.07 -27.172 1 98.12 294 TYR A O 1
ATOM 2237 N N . SER A 1 295 ? 2.822 -13.258 -29.141 1 97.38 295 SER A N 1
ATOM 2238 C CA . SER A 1 295 ? 2.824 -14.711 -29.156 1 97.38 295 SER A CA 1
ATOM 2239 C C . SER A 1 295 ? 4.246 -15.266 -29.172 1 97.38 295 SER A C 1
ATOM 2241 O O . SER A 1 295 ? 4.492 -16.375 -28.703 1 97.38 295 SER A O 1
ATOM 2243 N N . GLU A 1 296 ? 5.246 -14.5 -29.625 1 97.38 296 GLU A N 1
ATOM 2244 C CA . GLU A 1 296 ? 6.637 -14.938 -29.688 1 97.38 296 GLU A CA 1
ATOM 2245 C C . GLU A 1 296 ? 7.219 -15.125 -28.281 1 97.38 296 GLU A C 1
ATOM 2247 O O . GLU A 1 296 ? 8.211 -15.836 -28.109 1 97.38 296 GLU A O 1
ATOM 2252 N N . TYR A 1 297 ? 6.543 -14.523 -27.266 1 98.44 297 TYR A N 1
ATOM 2253 C CA . TYR A 1 297 ? 7.02 -14.633 -25.891 1 98.44 297 TYR A CA 1
ATOM 2254 C C . TYR A 1 297 ? 6.191 -15.641 -25.109 1 98.44 297 TYR A C 1
ATOM 2256 O O . TYR A 1 297 ? 6.434 -15.859 -23.922 1 98.44 297 TYR A O 1
ATOM 2264 N N . ASP A 1 298 ? 5.195 -16.266 -25.75 1 98.56 298 ASP A N 1
ATOM 2265 C CA . ASP A 1 298 ? 4.332 -17.234 -25.078 1 98.56 298 ASP A CA 1
ATOM 2266 C C . ASP A 1 298 ? 4.984 -18.609 -25.047 1 98.56 298 ASP A C 1
ATOM 2268 O O . ASP A 1 298 ? 5.145 -19.266 -26.078 1 98.56 298 ASP A O 1
ATOM 2272 N N . ALA A 1 299 ? 5.273 -19.047 -23.859 1 98.62 299 ALA A N 1
ATOM 2273 C CA . ALA A 1 299 ? 5.926 -20.359 -23.719 1 98.62 299 ALA A CA 1
ATOM 2274 C C . ALA A 1 299 ? 5.082 -21.469 -24.328 1 98.62 299 ALA A C 1
ATOM 2276 O O . ALA A 1 299 ? 5.621 -22.422 -24.891 1 98.62 299 ALA A O 1
ATOM 2277 N N . ARG A 1 300 ? 3.77 -21.359 -24.234 1 97.38 300 ARG A N 1
ATOM 2278 C CA . ARG A 1 300 ? 2.869 -22.375 -24.75 1 97.38 300 ARG A CA 1
ATOM 2279 C C . ARG A 1 300 ? 2.885 -22.422 -26.266 1 97.38 300 ARG A C 1
ATOM 2281 O O . ARG A 1 300 ? 2.541 -23.438 -26.875 1 97.38 300 ARG A O 1
ATOM 2288 N N . GLU A 1 301 ? 3.184 -21.328 -26.906 1 97.12 301 GLU A N 1
ATOM 2289 C CA . GLU A 1 301 ? 3.316 -21.266 -28.359 1 97.12 301 GLU A CA 1
ATOM 2290 C C . GLU A 1 301 ? 4.711 -21.688 -28.812 1 97.12 301 GLU A C 1
ATOM 2292 O O . GLU A 1 301 ? 4.867 -22.297 -29.875 1 97.12 301 GLU A O 1
ATOM 2297 N N . ARG A 1 302 ? 5.66 -21.5 -28 1 97.38 302 ARG A N 1
ATOM 2298 C CA . ARG A 1 302 ? 7.055 -21.703 -28.375 1 97.38 302 ARG A CA 1
ATOM 2299 C C . ARG A 1 302 ? 7.473 -23.156 -28.141 1 97.38 302 ARG A C 1
ATOM 2301 O O . ARG A 1 302 ? 8.344 -23.672 -28.844 1 97.38 302 ARG A O 1
ATOM 2308 N N . PHE A 1 303 ? 6.875 -23.75 -27.125 1 97.75 303 PHE A N 1
ATOM 2309 C CA . PHE A 1 303 ? 7.367 -25.078 -26.734 1 97.75 303 PHE A CA 1
ATOM 2310 C C . PHE A 1 303 ? 6.238 -26.094 -26.75 1 97.75 303 PHE A C 1
ATOM 2312 O O . PHE A 1 303 ? 5.074 -25.75 -26.531 1 97.75 303 PHE A O 1
ATOM 2319 N N . GLU A 1 304 ? 6.566 -27.297 -27.016 1 92.31 304 GLU A N 1
ATOM 2320 C CA . GLU A 1 304 ? 5.648 -28.406 -26.812 1 92.31 304 GLU A CA 1
ATOM 2321 C C . GLU A 1 304 ? 5.617 -28.828 -25.344 1 92.31 304 GLU A C 1
ATOM 2323 O O . GLU A 1 304 ? 6.625 -29.297 -24.797 1 92.31 304 GLU A O 1
ATOM 2328 N N . ILE A 1 305 ? 4.504 -28.562 -24.703 1 94.69 305 ILE A N 1
ATOM 2329 C CA . ILE A 1 305 ? 4.367 -28.875 -23.281 1 94.69 305 ILE A CA 1
ATOM 2330 C C . ILE A 1 305 ? 3.398 -30.047 -23.109 1 94.69 305 ILE A C 1
ATOM 2332 O O . ILE A 1 305 ? 2.189 -29.891 -23.297 1 94.69 305 ILE A O 1
ATOM 2336 N N . GLU A 1 306 ? 3.779 -31.188 -22.812 1 87.88 306 GLU A N 1
ATOM 2337 C CA . GLU A 1 306 ? 2.984 -32.406 -22.578 1 87.88 306 GLU A CA 1
ATOM 2338 C C . GLU A 1 306 ? 3.166 -32.906 -21.156 1 87.88 306 GLU A C 1
ATOM 2340 O O . GLU A 1 306 ? 3.986 -33.781 -20.891 1 87.88 306 GLU A O 1
ATOM 2345 N N . PRO A 1 307 ? 2.42 -32.25 -20.312 1 82.44 307 PRO A N 1
ATOM 2346 C CA . PRO A 1 307 ? 2.607 -32.656 -18.922 1 82.44 307 PRO A CA 1
ATOM 2347 C C . PRO A 1 307 ? 2.186 -34.094 -18.672 1 82.44 307 PRO A C 1
ATOM 2349 O O . PRO A 1 307 ? 1.305 -34.625 -19.359 1 82.44 307 PRO A O 1
ATOM 2352 N N . ASP A 1 308 ? 2.938 -34.812 -17.828 1 70.25 308 ASP A N 1
ATOM 2353 C CA . ASP A 1 308 ? 2.557 -36.156 -17.406 1 70.25 308 ASP A CA 1
ATOM 2354 C C . ASP A 1 308 ? 1.311 -36.125 -16.516 1 70.25 308 ASP A C 1
ATOM 2356 O O . ASP A 1 308 ? 1.223 -35.312 -15.594 1 70.25 308 ASP A O 1
ATOM 2360 N N . VAL A 1 309 ? 0.208 -36.656 -17.031 1 64.12 309 VAL A N 1
ATOM 2361 C CA . VAL A 1 309 ? -1.062 -36.625 -16.312 1 64.12 309 VAL A CA 1
ATOM 2362 C C . VAL A 1 309 ? -1.099 -37.75 -15.297 1 64.12 309 VAL A C 1
ATOM 2364 O O . VAL A 1 309 ? -1.299 -38.938 -15.664 1 64.12 309 VAL A O 1
ATOM 2367 N N . GLY A 1 310 ? -0.105 -37.781 -14.461 1 61.28 310 GLY A N 1
ATOM 2368 C CA . GLY A 1 310 ? -0.234 -38.844 -13.469 1 61.28 310 GLY A CA 1
ATOM 2369 C C . GLY A 1 310 ? -1.343 -38.562 -12.461 1 61.28 310 GLY A C 1
ATOM 2370 O O . GLY A 1 310 ? -2.15 -37.656 -12.648 1 61.28 310 GLY A O 1
ATOM 2371 N N . GLY A 1 311 ? -1.526 -39.594 -11.5 1 63.06 311 GLY A N 1
ATOM 2372 C CA . GLY A 1 311 ? -2.584 -39.531 -10.508 1 63.06 311 GLY A CA 1
ATOM 2373 C C . GLY A 1 311 ? -2.312 -38.531 -9.398 1 63.06 311 GLY A C 1
ATOM 2374 O O . GLY A 1 311 ? -1.156 -38.281 -9.055 1 63.06 311 GLY A O 1
ATOM 2375 N N . ALA A 1 312 ? -3.23 -37.656 -9.148 1 62.59 312 ALA A N 1
ATOM 2376 C CA . ALA A 1 312 ? -3.146 -36.719 -8.039 1 62.59 312 ALA A CA 1
ATOM 2377 C C . ALA A 1 312 ? -2.939 -37.469 -6.715 1 62.59 312 ALA A C 1
ATOM 2379 O O . ALA A 1 312 ? -3.342 -38.625 -6.566 1 62.59 312 ALA A O 1
ATOM 2380 N N . ASP A 1 313 ? -2.072 -36.812 -5.82 1 65.12 313 ASP A N 1
ATOM 2381 C CA . ASP A 1 313 ? -2.008 -37.25 -4.438 1 65.12 313 ASP A CA 1
ATOM 2382 C C . ASP A 1 313 ? -3.406 -37.5 -3.869 1 65.12 313 ASP A C 1
ATOM 2384 O O . ASP A 1 313 ? -4.293 -36.656 -4.039 1 65.12 313 ASP A O 1
ATOM 2388 N N . PRO A 1 314 ? -3.576 -38.656 -3.34 1 66.62 314 PRO A N 1
ATOM 2389 C CA . PRO A 1 314 ? -4.887 -39 -2.781 1 66.62 314 PRO A CA 1
ATOM 2390 C C . PRO A 1 314 ? -5.379 -37.969 -1.764 1 66.62 314 PRO A C 1
ATOM 2392 O O . PRO A 1 314 ? -6.586 -37.75 -1.631 1 66.62 314 PRO A O 1
ATOM 2395 N N . LEU A 1 315 ? -4.469 -37.406 -1.065 1 72.94 315 LEU A N 1
ATOM 2396 C CA . LEU A 1 315 ? -4.871 -36.469 -0.046 1 72.94 315 LEU A CA 1
ATOM 2397 C C . LEU A 1 315 ? -5.488 -35.219 -0.684 1 72.94 315 LEU A C 1
ATOM 2399 O O . LEU A 1 315 ? -6.203 -34.469 -0.021 1 72.94 315 LEU A O 1
ATOM 2403 N N . THR A 1 316 ? -5.254 -35.094 -1.892 1 80.88 316 THR A N 1
ATOM 2404 C CA . THR A 1 316 ? -5.746 -33.906 -2.586 1 80.88 316 THR A CA 1
ATOM 2405 C C . THR A 1 316 ? -7.273 -33.906 -2.645 1 80.88 316 THR A C 1
ATOM 2407 O O . THR A 1 316 ? -7.902 -32.844 -2.635 1 80.88 316 THR A O 1
ATOM 2410 N N . GLU A 1 317 ? -7.742 -35.094 -2.568 1 83.31 317 GLU A N 1
ATOM 2411 C CA . GLU A 1 317 ? -9.195 -35.219 -2.633 1 83.31 317 GLU A CA 1
ATOM 2412 C C . GLU A 1 317 ? -9.844 -34.719 -1.342 1 83.31 317 GLU A C 1
ATOM 2414 O O . GLU A 1 317 ? -10.992 -34.281 -1.351 1 83.31 317 GLU A O 1
ATOM 2419 N N . ASP A 1 318 ? -9.156 -34.75 -0.274 1 91.06 318 ASP A N 1
ATOM 2420 C CA . ASP A 1 318 ? -9.688 -34.375 1.027 1 91.06 318 ASP A CA 1
ATOM 2421 C C . ASP A 1 318 ? -9.492 -32.875 1.273 1 91.06 318 ASP A C 1
ATOM 2423 O O . ASP A 1 318 ? -10.086 -32.312 2.191 1 91.06 318 ASP A O 1
ATOM 2427 N N . CYS A 1 319 ? -8.648 -32.25 0.542 1 92.81 319 CYS A N 1
ATOM 2428 C CA . CYS A 1 319 ? -8.391 -30.828 0.706 1 92.81 319 CYS A CA 1
ATOM 2429 C C . CYS A 1 319 ? -9.578 -29.984 0.234 1 92.81 319 CYS A C 1
ATOM 2431 O O . CYS A 1 319 ? -10.094 -30.203 -0.864 1 92.81 319 CYS A O 1
ATOM 2433 N N . ILE A 1 320 ? -10 -29.031 1.037 1 93.62 320 ILE A N 1
ATOM 2434 C CA . ILE A 1 320 ? -11.164 -28.25 0.645 1 93.62 320 ILE A CA 1
ATOM 2435 C C . ILE A 1 320 ? -10.742 -26.812 0.31 1 93.62 320 ILE A C 1
ATOM 2437 O O . ILE A 1 320 ? -11.477 -25.859 0.569 1 93.62 320 ILE A O 1
ATOM 2441 N N . CYS A 1 321 ? -9.484 -26.641 -0.126 1 92.12 321 CYS A N 1
ATOM 2442 C CA . CYS A 1 321 ? -8.953 -25.344 -0.502 1 92.12 321 CYS A CA 1
ATOM 2443 C C . CYS A 1 321 ? -9.891 -24.625 -1.479 1 92.12 321 CYS A C 1
ATOM 2445 O O . CYS A 1 321 ? -10.062 -23.406 -1.405 1 92.12 321 CYS A O 1
ATOM 2447 N N . GLY A 1 322 ? -10.461 -25.391 -2.363 1 89.44 322 GLY A N 1
ATOM 2448 C CA . GLY A 1 322 ? -11.398 -24.812 -3.307 1 89.44 322 GLY A CA 1
ATOM 2449 C C . GLY A 1 322 ? -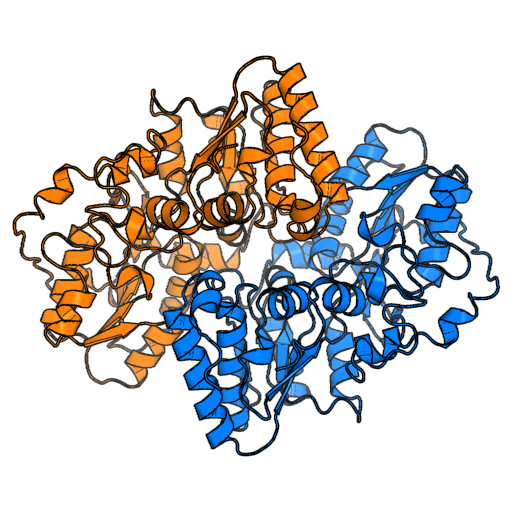12.594 -24.156 -2.635 1 89.44 322 GLY A C 1
ATOM 2450 O O . GLY A 1 322 ? -12.977 -23.031 -2.986 1 89.44 322 GLY A O 1
ATOM 2451 N N . ASP A 1 323 ? -13.203 -24.828 -1.658 1 90 323 ASP A N 1
ATOM 2452 C CA . ASP A 1 323 ? -14.336 -24.312 -0.907 1 90 323 ASP A CA 1
ATOM 2453 C C . ASP A 1 323 ? -13.945 -23.047 -0.131 1 90 323 ASP A C 1
ATOM 2455 O O . ASP A 1 323 ? -14.742 -22.109 -0.012 1 90 323 ASP A O 1
ATOM 2459 N N . ILE A 1 324 ? -12.766 -23.094 0.356 1 91.56 324 ILE A N 1
ATOM 2460 C CA . ILE A 1 324 ? -12.258 -21.953 1.126 1 91.56 324 ILE A CA 1
ATOM 2461 C C . ILE A 1 324 ? -12.094 -20.734 0.215 1 91.56 324 ILE A C 1
ATOM 2463 O O . ILE A 1 324 ? -12.523 -19.641 0.56 1 91.56 324 ILE A O 1
ATOM 2467 N N . MET A 1 325 ? -11.602 -20.953 -0.95 1 91.75 325 MET A N 1
ATOM 2468 C CA . MET A 1 325 ? -11.391 -19.875 -1.9 1 91.75 325 MET A CA 1
ATOM 2469 C C . MET A 1 325 ? -12.719 -19.375 -2.469 1 91.75 325 MET A C 1
ATOM 2471 O O . MET A 1 325 ? -12.844 -18.219 -2.865 1 91.75 325 MET A O 1
ATOM 2475 N N . ALA A 1 326 ? -13.711 -20.25 -2.412 1 88.62 326 ALA A N 1
ATOM 2476 C CA . ALA A 1 326 ? -15.047 -19.875 -2.863 1 88.62 326 ALA A CA 1
ATOM 2477 C C . ALA A 1 326 ? -15.812 -19.141 -1.762 1 88.62 326 ALA A C 1
ATOM 2479 O O . ALA A 1 326 ? -16.891 -18.594 -2.004 1 88.62 326 ALA A O 1
ATOM 2480 N N . GLY A 1 327 ? -15.25 -19.125 -0.6 1 87.31 327 GLY A N 1
ATOM 2481 C CA . GLY A 1 327 ? -15.883 -18.438 0.517 1 87.31 327 GLY A CA 1
ATOM 2482 C C . GLY A 1 327 ? -16.953 -19.266 1.198 1 87.31 327 GLY A C 1
ATOM 2483 O O . GLY A 1 327 ? -17.781 -18.734 1.944 1 87.31 327 GLY A O 1
ATOM 2484 N N . THR A 1 328 ? -16.938 -20.609 1.025 1 88.94 328 THR A N 1
ATOM 2485 C CA . THR A 1 328 ? -18.016 -21.438 1.55 1 88.94 328 THR A CA 1
ATOM 2486 C C . THR A 1 328 ? -17.547 -22.234 2.76 1 88.94 328 THR A C 1
ATOM 2488 O O . THR A 1 328 ? -18.344 -22.906 3.42 1 88.94 328 THR A O 1
ATOM 2491 N N . ALA A 1 329 ? -16.25 -22.156 3.023 1 90.25 329 ALA A N 1
ATOM 2492 C CA . ALA A 1 329 ? -15.688 -22.844 4.184 1 90.25 329 ALA A CA 1
ATOM 2493 C C . ALA A 1 329 ? -14.523 -22.062 4.781 1 90.25 329 ALA A C 1
ATOM 2495 O O . ALA A 1 329 ? -13.914 -21.234 4.105 1 90.25 329 ALA A O 1
ATOM 2496 N N . ASP A 1 330 ? -14.289 -22.328 6.023 1 91.31 330 ASP A N 1
ATOM 2497 C CA . ASP A 1 330 ? -13.109 -21.797 6.695 1 91.31 330 ASP A CA 1
ATOM 2498 C C . ASP A 1 330 ? -12 -22.828 6.781 1 91.31 330 ASP A C 1
ATOM 2500 O O . ASP A 1 330 ? -12.266 -24.031 6.738 1 91.31 330 ASP A O 1
ATOM 2504 N N . PRO A 1 331 ? -10.766 -22.391 6.934 1 93.56 331 PRO A N 1
ATOM 2505 C CA . PRO A 1 331 ? -9.617 -23.312 6.93 1 93.56 331 PRO A CA 1
ATOM 2506 C C . PRO A 1 331 ? -9.727 -24.391 8 1 93.56 331 PRO A C 1
ATOM 2508 O O . PRO A 1 331 ? -9.359 -25.547 7.758 1 93.56 331 PRO A O 1
ATOM 2511 N N . ASP A 1 332 ? -10.305 -24 9.125 1 92.38 332 ASP A N 1
ATOM 2512 C CA . ASP A 1 332 ? -10.312 -24.953 10.234 1 92.38 332 ASP A CA 1
ATOM 2513 C C . ASP A 1 332 ? -11.398 -26 10.047 1 92.38 332 ASP A C 1
ATOM 2515 O O . ASP A 1 332 ? -11.477 -26.969 10.812 1 92.38 332 ASP A O 1
ATOM 2519 N N . GLU A 1 333 ? -12.156 -25.891 9.07 1 93.69 333 GLU A N 1
ATOM 2520 C CA . GLU A 1 333 ? -13.141 -26.922 8.711 1 93.69 333 GLU A CA 1
ATOM 2521 C C . GLU A 1 333 ? -12.5 -28.016 7.867 1 93.69 333 GLU A C 1
ATOM 2523 O O . GLU A 1 333 ? -13.109 -29.078 7.656 1 93.69 333 GLU A O 1
ATOM 2528 N N . CYS A 1 334 ? -11.344 -27.812 7.363 1 95.38 334 CYS A N 1
ATOM 2529 C CA . CYS A 1 334 ? -10.625 -28.797 6.578 1 95.38 334 CYS A CA 1
ATOM 2530 C C . CYS A 1 334 ? -10.039 -29.891 7.473 1 95.38 334 CYS A C 1
ATOM 2532 O O . CYS A 1 334 ? -9.312 -29.594 8.422 1 95.38 334 CYS A O 1
ATOM 2534 N N . PRO A 1 335 ? -10.305 -31.109 7.137 1 95.19 335 PRO A N 1
ATOM 2535 C CA . PRO A 1 335 ? -9.812 -32.188 7.988 1 95.19 335 PRO A CA 1
ATOM 2536 C C . PRO A 1 335 ? -8.289 -32.312 7.984 1 95.19 335 PRO A C 1
ATOM 2538 O O . PRO A 1 335 ? -7.707 -32.906 8.891 1 95.19 335 PRO A O 1
ATOM 2541 N N . LEU A 1 336 ? -7.656 -31.703 7.008 1 95.31 336 LEU A N 1
ATOM 2542 C CA . LEU A 1 336 ? -6.211 -31.828 6.875 1 95.31 336 LEU A CA 1
ATOM 2543 C C . LEU A 1 336 ? -5.5 -30.672 7.559 1 95.31 336 LEU A C 1
ATOM 2545 O O . LEU A 1 336 ? -4.285 -30.703 7.762 1 95.31 336 LEU A O 1
ATOM 2549 N N . PHE A 1 337 ? -6.195 -29.688 7.941 1 95.5 337 PHE A N 1
ATOM 2550 C CA . PHE A 1 337 ? -5.656 -28.406 8.383 1 95.5 337 PHE A CA 1
ATOM 2551 C C . PHE A 1 337 ? -4.816 -28.578 9.641 1 95.5 337 PHE A C 1
ATOM 2553 O O . PHE A 1 337 ? -5.332 -28.984 10.68 1 95.5 337 PHE A O 1
ATOM 2560 N N . GLY A 1 338 ? -3.521 -28.25 9.508 1 92.38 338 GLY A N 1
ATOM 2561 C CA . GLY A 1 338 ? -2.641 -28.25 10.664 1 92.38 338 GLY A CA 1
ATOM 2562 C C . GLY A 1 338 ? -2.148 -29.641 11.039 1 92.38 338 GLY A C 1
ATOM 2563 O O . GLY A 1 338 ? -1.369 -29.797 11.984 1 92.38 338 GLY A O 1
ATOM 2564 N N . GLU A 1 339 ? -2.537 -30.625 10.383 1 93.25 339 GLU A N 1
ATOM 2565 C CA . GLU A 1 339 ? -2.105 -32 10.625 1 93.25 339 GLU A CA 1
ATOM 2566 C C . GLU A 1 339 ? -1.338 -32.562 9.422 1 93.25 339 GLU A C 1
ATOM 2568 O O . GLU A 1 339 ? -0.138 -32.312 9.281 1 93.25 339 GLU A O 1
ATOM 2573 N N . GLU A 1 340 ? -2.197 -33.125 8.523 1 92.81 340 GLU A N 1
ATOM 2574 C CA . GLU A 1 340 ? -1.551 -33.656 7.332 1 92.81 340 GLU A CA 1
ATOM 2575 C C . GLU A 1 340 ? -1.091 -32.531 6.398 1 92.81 340 GLU A C 1
ATOM 2577 O O . GLU A 1 340 ? -0.174 -32.75 5.594 1 92.81 340 GLU A O 1
ATOM 2582 N N . CYS A 1 341 ? -1.763 -31.422 6.496 1 94.31 341 CYS A N 1
ATOM 2583 C CA . CYS A 1 341 ? -1.44 -30.281 5.656 1 94.31 341 CYS A CA 1
ATOM 2584 C C . CYS A 1 341 ? -0.799 -29.172 6.477 1 94.31 341 CYS A C 1
ATOM 2586 O O . CYS A 1 341 ? -1.465 -28.531 7.297 1 94.31 341 CYS A O 1
ATOM 2588 N N . THR A 1 342 ? 0.516 -28.969 6.25 1 92.19 342 THR A N 1
ATOM 2589 C CA . THR A 1 342 ? 1.318 -27.969 6.949 1 92.19 342 THR A CA 1
ATOM 2590 C C . THR A 1 342 ? 2.195 -27.203 5.969 1 92.19 342 THR A C 1
ATOM 2592 O O . THR A 1 342 ? 2.35 -27.609 4.812 1 92.19 342 THR A O 1
ATOM 2595 N N . PRO A 1 343 ? 2.688 -26.047 6.383 1 87.88 343 PRO A N 1
ATOM 2596 C CA . PRO A 1 343 ? 3.566 -25.312 5.477 1 87.88 343 PRO A CA 1
ATOM 2597 C C . PRO A 1 343 ? 4.766 -26.125 5.012 1 87.88 343 PRO A C 1
ATOM 2599 O O . PRO A 1 343 ? 5.266 -25.922 3.9 1 87.88 343 PRO A O 1
ATOM 2602 N N . GLN A 1 344 ? 5.23 -27.078 5.797 1 85.75 344 GLN A N 1
ATOM 2603 C CA . GLN A 1 344 ? 6.363 -27.922 5.438 1 85.75 344 GLN A CA 1
ATOM 2604 C C . GLN A 1 344 ? 5.938 -29.031 4.465 1 85.75 344 GLN A C 1
ATOM 2606 O O . GLN A 1 344 ? 6.746 -29.484 3.658 1 85.75 344 GLN A O 1
ATOM 2611 N N . ASN A 1 345 ? 4.676 -29.406 4.629 1 87.81 345 ASN A N 1
ATOM 2612 C CA . ASN A 1 345 ? 4.098 -30.406 3.754 1 87.81 345 ASN A CA 1
ATOM 2613 C C . ASN A 1 345 ? 2.705 -30.016 3.277 1 87.81 345 ASN A C 1
ATOM 2615 O O . ASN A 1 345 ? 1.71 -30.625 3.666 1 87.81 345 ASN A O 1
ATOM 2619 N N . PRO A 1 346 ? 2.684 -29.109 2.34 1 91.56 346 PRO A N 1
ATOM 2620 C CA . PRO A 1 346 ? 1.375 -28.609 1.91 1 91.56 346 PRO A CA 1
ATOM 2621 C C . PRO A 1 346 ? 0.652 -29.578 0.977 1 91.56 346 PRO A C 1
ATOM 2623 O O . PRO A 1 346 ? 1.244 -30.078 0.014 1 91.56 346 PRO A O 1
ATOM 2626 N N . VAL A 1 347 ? -0.555 -29.891 1.323 1 90.75 347 VAL A N 1
ATOM 2627 C CA . VAL A 1 347 ? -1.415 -30.688 0.462 1 90.75 347 VAL A CA 1
ATOM 2628 C C . VAL A 1 347 ? -2.139 -29.781 -0.535 1 90.75 347 VAL A C 1
ATOM 2630 O O . VAL A 1 347 ? -2.256 -30.125 -1.715 1 90.75 347 VAL A O 1
ATOM 2633 N N . GLY A 1 348 ? -2.592 -28.703 -0.067 1 90.38 348 GLY A N 1
ATOM 2634 C CA . GLY A 1 348 ? -3.258 -27.719 -0.899 1 90.38 348 GLY A CA 1
ATOM 2635 C C . GLY A 1 348 ? -2.463 -26.438 -1.06 1 90.38 348 GLY A C 1
ATOM 2636 O O . GLY A 1 348 ? -1.618 -26.109 -0.221 1 90.38 348 GLY A O 1
ATOM 2637 N N . ALA A 1 349 ? -2.793 -25.719 -2.088 1 91.94 349 ALA A N 1
ATOM 2638 C CA . ALA A 1 349 ? -2.076 -24.484 -2.422 1 91.94 349 ALA A CA 1
ATOM 2639 C C . ALA A 1 349 ? -2.293 -23.422 -1.353 1 91.94 349 ALA A C 1
ATOM 2641 O O . ALA A 1 349 ? -1.429 -22.562 -1.131 1 91.94 349 ALA A O 1
ATOM 2642 N N . CYS A 1 350 ? -3.436 -23.453 -0.625 1 94.19 350 CYS A N 1
ATOM 2643 C CA . CYS A 1 350 ? -3.785 -22.453 0.373 1 94.19 350 CYS A CA 1
ATOM 2644 C C . CYS A 1 350 ? -2.812 -22.484 1.547 1 94.19 350 CYS A C 1
ATOM 2646 O O . CYS A 1 350 ? -2.729 -21.531 2.318 1 94.19 350 CYS A O 1
ATOM 2648 N N . MET A 1 351 ? -2.027 -23.594 1.677 1 93.44 351 MET A N 1
ATOM 2649 C CA . MET A 1 351 ? -1.091 -23.766 2.783 1 93.44 351 MET A CA 1
ATOM 2650 C C . MET A 1 351 ? 0.321 -23.359 2.373 1 93.44 351 MET A C 1
ATOM 2652 O O . MET A 1 351 ? 1.254 -23.453 3.174 1 93.44 351 MET A O 1
ATOM 2656 N N . VAL A 1 352 ? 0.446 -22.906 1.157 1 90.12 352 VAL A N 1
ATOM 2657 C CA . VAL A 1 352 ? 1.779 -22.641 0.628 1 90.12 352 VAL A CA 1
ATOM 2658 C C . VAL A 1 352 ? 2.074 -21.141 0.695 1 90.12 352 VAL A C 1
ATOM 2660 O O . VAL A 1 352 ? 3.09 -20.719 1.257 1 90.12 352 VAL A O 1
ATOM 2663 N N . SER A 1 353 ? 1.184 -20.344 0.219 1 89.25 353 SER A N 1
ATOM 2664 C CA . SER A 1 353 ? 1.412 -18.922 0.02 1 89.25 353 SER A CA 1
ATOM 2665 C C . SER A 1 353 ? 1.154 -18.125 1.302 1 89.25 353 SER A C 1
ATOM 2667 O O . SER A 1 353 ? 0.239 -18.453 2.061 1 89.25 353 SER A O 1
ATOM 2669 N N . SER A 1 354 ? 1.919 -17.094 1.463 1 86 354 SER A N 1
ATOM 2670 C CA . SER A 1 354 ? 1.686 -16.172 2.576 1 86 354 SER A CA 1
ATOM 2671 C C . SER A 1 354 ? 0.366 -15.43 2.412 1 86 354 SER A C 1
ATOM 2673 O O . SER A 1 354 ? -0.143 -14.844 3.367 1 86 354 SER A O 1
ATOM 2675 N N . GLU A 1 355 ? -0.195 -15.531 1.277 1 88.12 355 GLU A N 1
ATOM 2676 C CA . GLU A 1 355 ? -1.498 -14.922 1.021 1 88.12 355 GLU A CA 1
ATOM 2677 C C . GLU A 1 355 ? -2.615 -15.961 1.101 1 88.12 355 GLU A C 1
ATOM 2679 O O . GLU A 1 355 ? -3.791 -15.625 0.944 1 88.12 355 GLU A O 1
ATOM 2684 N N . GLY A 1 356 ? -2.24 -17.188 1.321 1 93.19 356 GLY A N 1
ATOM 2685 C CA . GLY A 1 356 ? -3.227 -18.266 1.415 1 93.19 356 GLY A CA 1
ATOM 2686 C C . GLY A 1 356 ? -3.902 -18.328 2.771 1 93.19 356 GLY A C 1
ATOM 2687 O O . GLY A 1 356 ? -3.236 -18.281 3.807 1 93.19 356 GLY A O 1
ATOM 2688 N N . PRO A 1 357 ? -5.168 -18.469 2.77 1 94.25 357 PRO A N 1
ATOM 2689 C CA . PRO A 1 357 ? -5.914 -18.406 4.027 1 94.25 357 PRO A CA 1
ATOM 2690 C C . PRO A 1 357 ? -5.492 -19.5 5.012 1 94.25 357 PRO A C 1
ATOM 2692 O O . PRO A 1 357 ? -5.434 -19.25 6.219 1 94.25 357 PRO A O 1
ATOM 2695 N N . CYS A 1 358 ? -5.207 -20.719 4.543 1 95.31 358 CYS A N 1
ATOM 2696 C CA . CYS A 1 358 ? -4.836 -21.812 5.445 1 95.31 358 CYS A CA 1
ATOM 2697 C C . CYS A 1 358 ? -3.52 -21.5 6.152 1 95.31 358 CYS A C 1
ATOM 2699 O O . CYS A 1 358 ? -3.396 -21.719 7.363 1 95.31 358 CYS A O 1
ATOM 2701 N N . LYS A 1 359 ? -2.594 -21.062 5.371 1 93.38 359 LYS A N 1
ATOM 2702 C CA . LYS A 1 359 ? -1.307 -20.719 5.965 1 93.38 359 LYS A CA 1
ATOM 2703 C C . LYS A 1 359 ? -1.454 -19.562 6.949 1 93.38 359 LYS A C 1
ATOM 2705 O O . LYS A 1 359 ? -0.894 -19.594 8.047 1 93.38 359 LYS A O 1
ATOM 2710 N N . ILE A 1 360 ? -2.188 -18.578 6.594 1 92.44 360 ILE A N 1
ATOM 2711 C CA . ILE A 1 360 ? -2.398 -17.391 7.418 1 92.44 360 ILE A CA 1
ATOM 2712 C C . ILE A 1 360 ? -3.047 -17.781 8.742 1 92.44 360 ILE A C 1
ATOM 2714 O O . ILE A 1 360 ? -2.596 -17.375 9.812 1 92.44 360 ILE A O 1
ATOM 2718 N N . TRP A 1 361 ? -4.062 -18.625 8.633 1 92.56 361 TRP A N 1
ATOM 2719 C CA . TRP A 1 361 ? -4.777 -19.031 9.844 1 92.56 361 TRP A CA 1
ATOM 2720 C C . TRP A 1 361 ? -3.873 -19.844 10.758 1 92.56 361 TRP A C 1
ATOM 2722 O O . TRP A 1 361 ? -3.941 -19.719 11.984 1 92.56 361 TRP A O 1
ATOM 2732 N N . LEU A 1 362 ? -3.131 -20.672 10.203 1 90.62 362 LEU A N 1
ATOM 2733 C CA . LEU A 1 362 ? -2.225 -21.484 11.008 1 90.62 362 LEU A CA 1
ATOM 2734 C C . LEU A 1 362 ? -1.187 -20.609 11.703 1 90.62 362 LEU A C 1
ATOM 2736 O O . LEU A 1 362 ? -0.833 -20.859 12.859 1 90.62 362 LEU A O 1
ATOM 2740 N N . GLU A 1 363 ? -0.657 -19.719 10.992 1 86.5 363 GLU A N 1
ATOM 2741 C CA . GLU A 1 363 ? 0.395 -18.844 11.508 1 86.5 363 GLU A CA 1
ATOM 2742 C C . GLU A 1 363 ? -0.136 -17.922 12.602 1 86.5 363 GLU A C 1
ATOM 2744 O O . GLU A 1 363 ? 0.542 -17.688 13.609 1 86.5 363 GLU A O 1
ATOM 2749 N N . TYR A 1 364 ? -1.22 -17.297 12.461 1 81.94 364 TYR A N 1
ATOM 2750 C CA . TYR A 1 364 ? -1.707 -16.266 13.383 1 81.94 364 TYR A CA 1
ATOM 2751 C C . TYR A 1 364 ? -2.807 -16.812 14.281 1 81.94 364 TYR A C 1
ATOM 2753 O O . TYR A 1 364 ? -3.301 -16.125 15.164 1 81.94 364 TYR A O 1
ATOM 2761 N N . GLY A 1 365 ? -2.902 -18.125 14.617 1 63.38 365 GLY A N 1
ATOM 2762 C CA . GLY A 1 365 ? -3.754 -18.797 15.578 1 63.38 365 GLY A CA 1
ATOM 2763 C C . GLY A 1 365 ? -5.223 -18.75 15.211 1 63.38 365 GLY A C 1
ATOM 2764 O O . GLY A 1 365 ? -6.09 -18.828 16.094 1 63.38 365 GLY A O 1
ATOM 2765 N N . GLY A 1 366 ? -5.629 -19.203 14.078 1 53.06 366 GLY A N 1
ATOM 2766 C CA . GLY A 1 366 ? -7.055 -19.266 13.797 1 53.06 366 GLY A CA 1
ATOM 2767 C C . GLY A 1 366 ? -7.852 -18.172 14.484 1 53.06 366 GLY A C 1
ATOM 2768 O O . GLY A 1 366 ? -7.309 -17.109 14.812 1 53.06 366 GLY A O 1
ATOM 2769 N N . GLN A 1 367 ? -9.305 -18.375 14.766 1 44.47 367 GLN A N 1
ATOM 2770 C CA . GLN A 1 367 ? -10.125 -17.5 15.602 1 44.47 367 GLN A CA 1
ATOM 2771 C C . GLN A 1 367 ? -9.555 -17.391 17.016 1 44.47 367 GLN A C 1
ATOM 2773 O O . GLN A 1 367 ? -9.383 -18.406 17.703 1 44.47 367 GLN A O 1
ATOM 2778 N N . PRO A 1 368 ? -8.773 -16.344 17.312 1 33.78 368 PRO A N 1
ATOM 2779 C CA . PRO A 1 368 ? -8.531 -16.391 18.75 1 33.78 368 PRO A CA 1
ATOM 2780 C C . PRO A 1 368 ? -9.773 -16.812 19.547 1 33.78 368 PRO A C 1
ATOM 2782 O O . PRO A 1 368 ? -10.898 -16.516 19.141 1 33.78 368 PRO A O 1
ATOM 2785 N N . ASP A 1 369 ? -9.734 -18.078 20.125 1 26.52 369 ASP A N 1
ATOM 2786 C CA . ASP A 1 369 ? -10.789 -18.312 21.109 1 26.52 369 ASP A CA 1
ATOM 2787 C C . ASP A 1 369 ? -11.094 -17.047 21.906 1 26.52 369 ASP A C 1
ATOM 2789 O O . ASP A 1 369 ? -10.203 -16.453 22.5 1 26.52 369 ASP A O 1
ATOM 2793 N N . ILE A 1 370 ? -12 -16.281 21.594 1 23.31 370 ILE A N 1
ATOM 2794 C CA . ILE A 1 370 ? -12.578 -15.469 22.656 1 23.31 370 ILE A CA 1
ATOM 2795 C C . ILE A 1 370 ? -12.906 -16.359 23.859 1 23.31 370 ILE A C 1
ATOM 2797 O O . ILE A 1 370 ? -13.516 -17.422 23.688 1 23.31 370 ILE A O 1
ATOM 2801 N N . MET B 1 1 ? 27.078 -14.328 19.938 1 18.41 1 MET B N 1
ATOM 2802 C CA . MET B 1 1 ? 25.766 -14.617 20.531 1 18.41 1 MET B CA 1
ATOM 2803 C C . MET B 1 1 ? 24.672 -14.602 19.469 1 18.41 1 MET B C 1
ATOM 2805 O O . MET B 1 1 ? 24.406 -13.562 18.859 1 18.41 1 MET B O 1
ATOM 2809 N N . ALA B 1 2 ? 24.438 -15.727 18.859 1 24.91 2 ALA B N 1
ATOM 2810 C CA . ALA B 1 2 ? 23.422 -16.047 17.859 1 24.91 2 ALA B CA 1
ATOM 2811 C C . ALA B 1 2 ? 22.047 -15.57 18.297 1 24.91 2 ALA B C 1
ATOM 2813 O O . ALA B 1 2 ? 21.547 -15.977 19.359 1 24.91 2 ALA B O 1
ATOM 2814 N N . VAL B 1 3 ? 21.766 -14.359 18.062 1 29.55 3 VAL B N 1
ATOM 2815 C CA . VAL B 1 3 ? 20.422 -13.891 18.359 1 29.55 3 VAL B CA 1
ATOM 2816 C C . VAL B 1 3 ? 19.406 -15 18.062 1 29.55 3 VAL B C 1
ATOM 2818 O O . VAL B 1 3 ? 19.516 -15.68 17.031 1 29.55 3 VAL B O 1
ATOM 2821 N N . ASP B 1 4 ? 18.922 -15.531 18.984 1 30.17 4 ASP B N 1
ATOM 2822 C CA . ASP B 1 4 ? 17.906 -16.578 18.938 1 30.17 4 ASP B CA 1
ATOM 2823 C C . ASP B 1 4 ? 16.828 -16.25 17.891 1 30.17 4 ASP B C 1
ATOM 2825 O O . ASP B 1 4 ? 16.109 -15.266 18.031 1 30.17 4 ASP B O 1
ATOM 2829 N N . THR B 1 5 ? 16.922 -16.547 16.625 1 33.34 5 THR B N 1
ATOM 2830 C CA . THR B 1 5 ? 16.328 -16.375 15.305 1 33.34 5 THR B CA 1
ATOM 2831 C C . THR B 1 5 ? 14.898 -16.891 15.273 1 33.34 5 THR B C 1
ATOM 2833 O O . THR B 1 5 ? 14.227 -16.781 14.242 1 33.34 5 THR B O 1
ATOM 2836 N N . GLY B 1 6 ? 14.555 -17.547 16.281 1 36.44 6 GLY B N 1
ATOM 2837 C CA . GLY B 1 6 ? 13.281 -18.234 16.328 1 36.44 6 GLY B CA 1
ATOM 2838 C C . GLY B 1 6 ? 12.094 -17.297 16.234 1 36.44 6 GLY B C 1
ATOM 2839 O O . GLY B 1 6 ? 11.125 -17.578 15.531 1 36.44 6 GLY B O 1
ATOM 2840 N N . ASP B 1 7 ? 12.062 -16.219 17.078 1 38.53 7 ASP B N 1
ATOM 2841 C CA . ASP B 1 7 ? 11 -15.227 17.234 1 38.53 7 ASP B CA 1
ATOM 2842 C C . ASP B 1 7 ? 10.906 -14.32 16 1 38.53 7 ASP B C 1
ATOM 2844 O O . ASP B 1 7 ? 9.852 -13.75 15.719 1 38.53 7 ASP B O 1
ATOM 2848 N N . GLN B 1 8 ? 11.93 -14.172 15.266 1 39.81 8 GLN B N 1
ATOM 2849 C CA . GLN B 1 8 ? 12.062 -13.289 14.109 1 39.81 8 GLN B CA 1
ATOM 2850 C C . GLN B 1 8 ? 11.297 -13.844 12.906 1 39.81 8 GLN B C 1
ATOM 2852 O O . GLN B 1 8 ? 10.898 -13.078 12.023 1 39.81 8 GLN B O 1
ATOM 2857 N N . ASP B 1 9 ? 11.188 -15.102 12.867 1 41.31 9 ASP B N 1
ATOM 2858 C CA . ASP B 1 9 ? 10.562 -15.789 11.742 1 41.31 9 ASP B CA 1
ATOM 2859 C C . ASP B 1 9 ? 9.102 -15.383 11.594 1 41.31 9 ASP B C 1
ATOM 2861 O O . ASP B 1 9 ? 8.594 -15.289 10.477 1 41.31 9 ASP B O 1
ATOM 2865 N N . LEU B 1 10 ? 8.562 -14.977 12.781 1 40.56 10 LEU B N 1
ATOM 2866 C CA . LEU B 1 10 ? 7.141 -14.641 12.805 1 40.56 10 LEU B CA 1
ATOM 2867 C C . LEU B 1 10 ? 6.906 -13.242 12.242 1 40.56 10 LEU B C 1
ATOM 2869 O O . LEU B 1 10 ? 5.785 -12.898 11.867 1 40.56 10 LEU B O 1
ATOM 2873 N N . GLN B 1 11 ? 8.062 -12.578 12.078 1 46.97 11 GLN B N 1
ATOM 2874 C CA . GLN B 1 11 ? 7.977 -11.148 11.797 1 46.97 11 GLN B CA 1
ATOM 2875 C C . GLN B 1 11 ? 7.941 -10.891 10.297 1 46.97 11 GLN B C 1
ATOM 2877 O O . GLN B 1 11 ? 7.359 -9.898 9.844 1 46.97 11 GLN B O 1
ATOM 2882 N N . PHE B 1 12 ? 8.336 -11.977 9.547 1 50.25 12 PHE B N 1
ATOM 2883 C CA . PHE B 1 12 ? 8.406 -11.758 8.109 1 50.25 12 PHE B CA 1
ATOM 2884 C C . PHE B 1 12 ? 7.414 -12.641 7.371 1 50.25 12 PHE B C 1
ATOM 2886 O O . PHE B 1 12 ? 7.242 -13.812 7.715 1 50.25 12 PHE B O 1
ATOM 2893 N N . ARG B 1 13 ? 6.699 -12.031 6.516 1 59.25 13 ARG B N 1
ATOM 2894 C CA . ARG B 1 13 ? 5.797 -12.789 5.652 1 59.25 13 ARG B CA 1
ATOM 2895 C C . ARG B 1 13 ? 6.52 -13.961 4.996 1 59.25 13 ARG B C 1
ATOM 2897 O O . ARG B 1 13 ? 5.945 -15.039 4.832 1 59.25 13 ARG B O 1
ATOM 2904 N N . ASP B 1 14 ? 7.793 -13.766 4.723 1 67.62 14 ASP B N 1
ATOM 2905 C CA . ASP B 1 14 ? 8.656 -14.734 4.062 1 67.62 14 ASP B CA 1
ATOM 2906 C C . ASP B 1 14 ? 10.062 -14.727 4.672 1 67.62 14 ASP B C 1
ATOM 2908 O O . ASP B 1 14 ? 10.984 -14.141 4.109 1 67.62 14 ASP B O 1
ATOM 2912 N N . PRO B 1 15 ? 10.219 -15.5 5.754 1 73.5 15 PRO B N 1
ATOM 2913 C CA . PRO B 1 15 ? 11.477 -15.445 6.5 1 73.5 15 PRO B CA 1
ATOM 2914 C C . PRO B 1 15 ? 12.68 -15.906 5.668 1 73.5 15 PRO B C 1
ATOM 2916 O O . PRO B 1 15 ? 13.781 -15.375 5.82 1 73.5 15 PRO B O 1
ATOM 2919 N N . GLU B 1 16 ? 12.461 -16.891 4.871 1 74.19 16 GLU B N 1
ATOM 2920 C CA . GLU B 1 16 ? 13.562 -17.375 4.035 1 74.19 16 GLU B CA 1
ATOM 2921 C C . GLU B 1 16 ? 14.039 -16.281 3.074 1 74.19 16 GLU B C 1
ATOM 2923 O O . GLU B 1 16 ? 15.242 -16.109 2.885 1 74.19 16 GLU B O 1
ATOM 2928 N N . LYS B 1 17 ? 13.117 -15.648 2.535 1 78.62 17 LYS B N 1
ATOM 2929 C CA . LYS B 1 17 ? 13.453 -14.555 1.632 1 78.62 17 LYS B CA 1
ATOM 2930 C C . LYS B 1 17 ? 14.164 -13.422 2.379 1 78.62 17 LYS B C 1
ATOM 2932 O O . LYS B 1 17 ? 15.102 -12.82 1.857 1 78.62 17 LYS B O 1
ATOM 2937 N N . ALA B 1 18 ? 13.727 -13.18 3.531 1 84.25 18 ALA B N 1
ATOM 2938 C CA . ALA B 1 18 ? 14.352 -12.148 4.348 1 84.25 18 ALA B CA 1
ATOM 2939 C C . ALA B 1 18 ? 15.805 -12.484 4.648 1 84.25 18 ALA B C 1
ATOM 2941 O O . ALA B 1 18 ? 16.688 -11.617 4.594 1 84.25 18 ALA B O 1
ATOM 2942 N N . GLU B 1 19 ? 16.016 -13.727 4.867 1 86.19 19 GLU B N 1
ATOM 2943 C CA . GLU B 1 19 ? 17.375 -14.188 5.152 1 86.19 19 GLU B CA 1
ATOM 2944 C C . GLU B 1 19 ? 18.266 -14.055 3.928 1 86.19 19 GLU B C 1
ATOM 2946 O O . GLU B 1 19 ? 19.422 -13.617 4.035 1 86.19 19 GLU B O 1
ATOM 2951 N N . GLN B 1 20 ? 17.75 -14.406 2.857 1 85.75 20 GLN B N 1
ATOM 2952 C CA . GLN B 1 20 ? 18.5 -14.297 1.615 1 85.75 20 GLN B CA 1
ATOM 2953 C C . GLN B 1 20 ? 18.859 -12.844 1.317 1 85.75 20 GLN B C 1
ATOM 2955 O O . GLN B 1 20 ? 19.984 -12.562 0.881 1 85.75 20 GLN B O 1
ATOM 2960 N N . LEU B 1 21 ? 17.953 -12.008 1.561 1 91.12 21 LEU B N 1
ATOM 2961 C CA . LEU B 1 21 ? 18.188 -10.594 1.299 1 91.12 21 LEU B CA 1
ATOM 2962 C C . LEU B 1 21 ? 19.188 -10.008 2.287 1 91.12 21 LEU B C 1
ATOM 2964 O O . LEU B 1 21 ? 20.031 -9.195 1.912 1 91.12 21 LEU B O 1
ATOM 2968 N N . THR B 1 22 ? 19.125 -10.461 3.512 1 93.31 22 THR B N 1
ATOM 2969 C CA . THR B 1 22 ? 20.078 -9.984 4.512 1 93.31 22 THR B CA 1
ATOM 2970 C C . THR B 1 22 ? 21.484 -10.445 4.176 1 93.31 22 THR B C 1
ATOM 2972 O O . THR B 1 22 ? 22.453 -9.695 4.336 1 93.31 22 THR B O 1
ATOM 2975 N N . ASP B 1 23 ? 21.562 -11.648 3.682 1 94.5 23 ASP B N 1
ATOM 2976 C CA . ASP B 1 23 ? 22.859 -12.156 3.236 1 94.5 23 ASP B CA 1
ATOM 2977 C C . ASP B 1 23 ? 23.391 -11.344 2.057 1 94.5 23 ASP B C 1
ATOM 2979 O O . ASP B 1 23 ? 24.594 -11.047 1.989 1 94.5 23 ASP B O 1
ATOM 2983 N N . LYS B 1 24 ? 22.547 -11.055 1.213 1 94.81 24 LYS B N 1
ATOM 2984 C CA . LYS B 1 24 ? 22.938 -10.25 0.056 1 94.81 24 LYS B CA 1
ATOM 2985 C C . LYS B 1 24 ? 23.422 -8.875 0.486 1 94.81 24 LYS B C 1
ATOM 2987 O O . LYS B 1 24 ? 24.406 -8.359 -0.06 1 94.81 24 LYS B O 1
ATOM 2992 N N . LEU B 1 25 ? 22.781 -8.258 1.43 1 97.44 25 LEU B N 1
ATOM 2993 C CA . LEU B 1 25 ? 23.203 -6.961 1.944 1 97.44 25 LEU B CA 1
ATOM 2994 C C . LEU B 1 25 ? 24.609 -7.039 2.531 1 97.44 25 LEU B C 1
ATOM 2996 O O . LEU B 1 25 ? 25.438 -6.145 2.309 1 97.44 25 LEU B O 1
ATOM 3000 N N . GLU B 1 26 ? 24.828 -8.094 3.256 1 97.56 26 GLU B N 1
ATOM 3001 C CA . GLU B 1 26 ? 26.156 -8.297 3.844 1 97.56 26 GLU B CA 1
ATOM 3002 C C . GLU B 1 26 ? 27.234 -8.414 2.766 1 97.56 26 GLU B C 1
ATOM 3004 O O . GLU B 1 26 ? 28.281 -7.777 2.861 1 97.56 26 GLU B O 1
ATOM 3009 N N . SER B 1 27 ? 26.922 -9.172 1.822 1 97.75 27 SER B N 1
ATOM 3010 C CA . SER B 1 27 ? 27.859 -9.359 0.727 1 97.75 27 SER B CA 1
ATOM 3011 C C . SER B 1 27 ? 28.125 -8.047 -0.01 1 97.75 27 SER B C 1
ATOM 3013 O O . SER B 1 27 ? 29.266 -7.738 -0.356 1 97.75 27 SER B O 1
ATOM 3015 N N . LEU B 1 28 ? 27.125 -7.309 -0.243 1 98.06 28 LEU B N 1
ATOM 3016 C CA . LEU B 1 28 ? 27.25 -6.035 -0.943 1 98.06 28 LEU B CA 1
ATOM 3017 C C . LEU B 1 28 ? 28.078 -5.043 -0.125 1 98.06 28 LEU B C 1
ATOM 3019 O O . LEU B 1 28 ? 28.938 -4.34 -0.671 1 98.06 28 LEU B O 1
ATOM 3023 N N . MET B 1 29 ? 27.875 -5.023 1.175 1 98.06 29 MET B N 1
ATOM 3024 C CA . MET B 1 29 ? 28.625 -4.117 2.043 1 98.06 29 MET B CA 1
ATOM 3025 C C . MET B 1 29 ? 30.094 -4.5 2.082 1 98.06 29 MET B C 1
ATOM 3027 O O . MET B 1 29 ? 30.969 -3.625 2.133 1 98.06 29 MET B O 1
ATOM 3031 N N . ASP B 1 30 ? 30.344 -5.812 2.02 1 97.81 30 ASP B N 1
ATOM 3032 C CA . ASP B 1 30 ? 31.719 -6.285 1.945 1 97.81 30 ASP B CA 1
ATOM 3033 C C . ASP B 1 30 ? 32.406 -5.812 0.661 1 97.81 30 ASP B C 1
ATOM 3035 O O . ASP B 1 30 ? 33.562 -5.414 0.677 1 97.81 30 ASP B O 1
ATOM 3039 N N . ASP B 1 31 ? 31.703 -5.852 -0.344 1 98 31 ASP B N 1
ATOM 3040 C CA . ASP B 1 31 ? 32.219 -5.426 -1.637 1 98 31 ASP B CA 1
ATOM 3041 C C . ASP B 1 31 ? 32.5 -3.922 -1.649 1 98 31 ASP B C 1
ATOM 3043 O O . ASP B 1 31 ? 33.5 -3.469 -2.223 1 98 31 ASP B O 1
ATOM 3047 N N . ILE B 1 32 ? 31.609 -3.135 -1.07 1 97.62 32 ILE B N 1
ATOM 3048 C CA . ILE B 1 32 ? 31.734 -1.681 -1.048 1 97.62 32 ILE B CA 1
ATOM 3049 C C . ILE B 1 32 ? 32.906 -1.271 -0.168 1 97.62 32 ILE B C 1
ATOM 3051 O O . ILE B 1 32 ? 33.688 -0.395 -0.539 1 97.62 32 ILE B O 1
ATOM 3055 N N . GLY B 1 33 ? 33 -1.857 1.053 1 96.81 33 GLY B N 1
ATOM 3056 C CA . GLY B 1 33 ? 34.156 -1.701 1.905 1 96.81 33 GLY B CA 1
ATOM 3057 C C . GLY B 1 33 ? 34.156 -0.399 2.684 1 96.81 33 GLY B C 1
ATOM 3058 O O . GLY B 1 33 ? 35.156 -0.026 3.279 1 96.81 33 GLY B O 1
ATOM 3059 N N . GLU B 1 34 ? 33.156 0.394 2.684 1 96.5 34 GLU B N 1
ATOM 3060 C CA . GLU B 1 34 ? 33.031 1.634 3.445 1 96.5 34 GLU B CA 1
ATOM 3061 C C . GLU B 1 34 ? 31.625 1.801 3.994 1 96.5 34 GLU B C 1
ATOM 3063 O O . GLU B 1 34 ? 30.688 1.14 3.533 1 96.5 34 GLU B O 1
ATOM 3068 N N . PRO B 1 35 ? 31.5 2.672 4.973 1 96.5 35 PRO B N 1
ATOM 3069 C CA . PRO B 1 35 ? 30.156 2.898 5.512 1 96.5 35 PRO B CA 1
ATOM 3070 C C . PRO B 1 35 ? 29.219 3.533 4.496 1 96.5 35 PRO B C 1
ATOM 3072 O O . PRO B 1 35 ? 29.641 4.344 3.672 1 96.5 35 PRO B O 1
ATOM 3075 N N . VAL B 1 36 ? 27.984 3.137 4.543 1 97.19 36 VAL B N 1
ATOM 3076 C CA . VAL B 1 36 ? 26.938 3.635 3.645 1 97.19 36 VAL B CA 1
ATOM 3077 C C . VAL B 1 36 ? 25.766 4.152 4.461 1 97.19 36 VAL B C 1
ATOM 3079 O O . VAL B 1 36 ? 25.328 3.512 5.422 1 97.19 36 VAL B O 1
ATOM 3082 N N . THR B 1 37 ? 25.266 5.391 4.094 1 95.38 37 THR B N 1
ATOM 3083 C CA . THR B 1 37 ? 24.094 5.961 4.73 1 95.38 37 THR B CA 1
ATOM 3084 C C . THR B 1 37 ? 22.953 6.117 3.721 1 95.38 37 THR B C 1
ATOM 3086 O O . THR B 1 37 ? 23.109 6.82 2.717 1 95.38 37 THR B O 1
ATOM 3089 N N . ILE B 1 38 ? 21.859 5.414 4.016 1 96.69 38 ILE B N 1
ATOM 3090 C CA . ILE B 1 38 ? 20.656 5.52 3.199 1 96.69 38 ILE B CA 1
ATOM 3091 C C . ILE B 1 38 ? 19.609 6.344 3.936 1 96.69 38 ILE B C 1
ATOM 3093 O O . ILE B 1 38 ? 19.391 6.16 5.137 1 96.69 38 ILE B O 1
ATOM 3097 N N . MET B 1 39 ? 18.984 7.273 3.238 1 95.88 39 MET B N 1
ATOM 3098 C CA . MET B 1 39 ? 17.906 8.062 3.82 1 95.88 39 MET B CA 1
ATOM 3099 C C . MET B 1 39 ? 16.562 7.695 3.189 1 95.88 39 MET B C 1
ATOM 3101 O O . MET B 1 39 ? 16.453 7.625 1.965 1 95.88 39 MET B O 1
ATOM 3105 N N . HIS B 1 40 ? 15.633 7.34 4.012 1 96.38 40 HIS B N 1
ATOM 3106 C CA . HIS B 1 40 ? 14.273 7.238 3.504 1 96.38 40 HIS B CA 1
ATOM 3107 C C . HIS B 1 40 ? 13.453 8.469 3.877 1 96.38 40 HIS B C 1
ATOM 3109 O O . HIS B 1 40 ? 13.75 9.141 4.867 1 96.38 40 HIS B O 1
ATOM 3115 N N . VAL B 1 41 ? 12.398 8.766 3.049 1 93.81 41 VAL B N 1
ATOM 3116 C CA . VAL B 1 41 ? 11.594 9.969 3.25 1 93.81 41 VAL B CA 1
ATOM 3117 C C . VAL B 1 41 ? 10.125 9.586 3.383 1 93.81 41 VAL B C 1
ATOM 3119 O O . VAL B 1 41 ? 9.266 10.141 2.688 1 93.81 41 VAL B O 1
ATOM 3122 N N . CYS B 1 42 ? 9.875 8.711 4.289 1 93.5 42 CYS B N 1
ATOM 3123 C CA . CYS B 1 42 ? 8.523 8.18 4.438 1 93.5 42 CYS B CA 1
ATOM 3124 C C . CYS B 1 42 ? 8.289 7.68 5.855 1 93.5 42 CYS B C 1
ATOM 3126 O O . CYS B 1 42 ? 8.938 6.734 6.305 1 93.5 42 CYS B O 1
ATOM 3128 N N . GLY B 1 43 ? 7.375 8.297 6.496 1 92.19 43 GLY B N 1
ATOM 3129 C CA . GLY B 1 43 ? 7.051 7.879 7.852 1 92.19 43 GLY B CA 1
ATOM 3130 C C . GLY B 1 43 ? 6.605 6.43 7.941 1 92.19 43 GLY B C 1
ATOM 3131 O O . GLY B 1 43 ? 6.914 5.738 8.914 1 92.19 43 GLY B O 1
ATOM 3132 N N . SER B 1 44 ? 5.895 5.969 6.914 1 91.12 44 SER B N 1
ATOM 3133 C CA . SER B 1 44 ? 5.445 4.578 6.902 1 91.12 44 SER B CA 1
ATOM 3134 C C . SER B 1 44 ? 6.625 3.617 6.797 1 91.12 44 SER B C 1
ATOM 3136 O O . SER B 1 44 ? 6.586 2.518 7.352 1 91.12 44 SER B O 1
ATOM 3138 N N . HIS B 1 45 ? 7.664 3.977 6.062 1 95.25 45 HIS B N 1
ATOM 3139 C CA . HIS B 1 45 ? 8.883 3.178 6.062 1 95.25 45 HIS B CA 1
ATOM 3140 C C . HIS B 1 45 ? 9.508 3.121 7.449 1 95.25 45 HIS B C 1
ATOM 3142 O O . HIS B 1 45 ? 9.906 2.049 7.914 1 95.25 45 HIS B O 1
ATOM 3148 N N . GLU B 1 46 ? 9.57 4.285 8.102 1 94.69 46 GLU B N 1
ATOM 3149 C CA . GLU B 1 46 ? 10.156 4.312 9.438 1 94.69 46 GLU B CA 1
ATOM 3150 C C . GLU B 1 46 ? 9.383 3.406 10.398 1 94.69 46 GLU B C 1
ATOM 3152 O O . GLU B 1 46 ? 9.984 2.699 11.211 1 94.69 46 GLU B O 1
ATOM 3157 N N . GLN B 1 47 ? 8.109 3.488 10.289 1 90.06 47 GLN B N 1
ATOM 3158 C CA . GLN B 1 47 ? 7.273 2.635 11.125 1 90.06 47 GLN B CA 1
ATOM 3159 C C . GLN B 1 47 ? 7.582 1.159 10.883 1 90.06 47 GLN B C 1
ATOM 3161 O O . GLN B 1 47 ? 7.707 0.384 11.836 1 90.06 47 GLN B O 1
ATOM 3166 N N . ALA B 1 48 ? 7.637 0.753 9.633 1 89.56 48 ALA B N 1
ATOM 3167 C CA . ALA B 1 48 ? 7.922 -0.638 9.289 1 89.56 48 ALA B CA 1
ATOM 3168 C C . ALA B 1 48 ? 9.305 -1.052 9.789 1 89.56 48 ALA B C 1
ATOM 3170 O O . ALA B 1 48 ? 9.469 -2.127 10.367 1 89.56 48 ALA B O 1
ATOM 3171 N N . ILE B 1 49 ? 10.289 -0.193 9.586 1 93.19 49 ILE B N 1
ATOM 3172 C CA . ILE B 1 49 ? 11.664 -0.459 9.984 1 93.19 49 ILE B CA 1
ATOM 3173 C C . ILE B 1 49 ? 11.734 -0.674 11.492 1 93.19 49 ILE B C 1
ATOM 3175 O O . ILE B 1 49 ? 12.367 -1.622 11.969 1 93.19 49 ILE B O 1
ATOM 3179 N N . ALA B 1 50 ? 11.078 0.221 12.219 1 89.75 50 ALA B N 1
ATOM 3180 C CA . ALA B 1 50 ? 11.102 0.145 13.68 1 89.75 50 ALA B CA 1
ATOM 3181 C C . ALA B 1 50 ? 10.297 -1.05 14.18 1 89.75 50 ALA B C 1
ATOM 3183 O O . ALA B 1 50 ? 10.789 -1.839 14.992 1 89.75 50 ALA B O 1
ATOM 3184 N N . LYS B 1 51 ? 9.102 -1.206 13.688 1 84.12 51 LYS B N 1
ATOM 3185 C CA . LYS B 1 51 ? 8.172 -2.238 14.125 1 84.12 51 LYS B CA 1
ATOM 3186 C C . LYS B 1 51 ? 8.758 -3.633 13.914 1 84.12 51 LYS B C 1
ATOM 3188 O O . LYS B 1 51 ? 8.578 -4.516 14.758 1 84.12 51 LYS B O 1
ATOM 3193 N N . TYR B 1 52 ? 9.477 -3.848 12.797 1 84.88 52 TYR B N 1
ATOM 3194 C CA . TYR B 1 52 ? 9.977 -5.176 12.461 1 84.88 52 TYR B CA 1
ATOM 3195 C C . TYR B 1 52 ? 11.445 -5.32 12.828 1 84.88 52 TYR B C 1
ATOM 3197 O O . TYR B 1 52 ? 12.078 -6.324 12.5 1 84.88 52 TYR B O 1
ATOM 3205 N N . GLY B 1 53 ? 11.992 -4.324 13.469 1 88.5 53 GLY B N 1
ATOM 3206 C CA . GLY B 1 53 ? 13.375 -4.383 13.922 1 88.5 53 GLY B CA 1
ATOM 3207 C C . GLY B 1 53 ? 14.367 -4.547 12.789 1 88.5 53 GLY B C 1
ATOM 3208 O O . GLY B 1 53 ? 15.359 -5.266 12.93 1 88.5 53 GLY B O 1
ATOM 3209 N N . LEU B 1 54 ? 14.141 -3.926 11.68 1 91.69 54 LEU B N 1
ATOM 3210 C CA . LEU B 1 54 ? 14.961 -4.125 10.492 1 91.69 54 LEU B CA 1
ATOM 3211 C C . LEU B 1 54 ? 16.359 -3.568 10.703 1 91.69 54 LEU B C 1
ATOM 3213 O O . LEU B 1 54 ? 17.328 -4.082 10.141 1 91.69 54 LEU B O 1
ATOM 3217 N N . ARG B 1 55 ? 16.516 -2.531 11.516 1 91.75 55 ARG B N 1
ATOM 3218 C CA . ARG B 1 55 ? 17.828 -1.933 11.75 1 91.75 55 ARG B CA 1
ATOM 3219 C C . ARG B 1 55 ? 18.797 -2.947 12.359 1 91.75 55 ARG B C 1
ATOM 3221 O O . ARG B 1 55 ? 19.984 -2.938 12.055 1 91.75 55 ARG B O 1
ATOM 3228 N N . SER B 1 56 ? 18.266 -3.795 13.125 1 89.5 56 SER B N 1
ATOM 3229 C CA . SER B 1 56 ? 19.109 -4.785 13.789 1 89.5 56 SER B CA 1
ATOM 3230 C C . SER B 1 56 ? 19.562 -5.867 12.82 1 89.5 56 SER B C 1
ATOM 3232 O O . SER B 1 56 ? 20.5 -6.609 13.102 1 89.5 56 SER B O 1
ATOM 3234 N N . LEU B 1 57 ? 18.906 -5.945 11.695 1 90.38 57 LEU B N 1
ATOM 3235 C CA . LEU B 1 57 ? 19.234 -6.969 10.711 1 90.38 57 LEU B CA 1
ATOM 3236 C C . LEU B 1 57 ? 20.25 -6.445 9.695 1 90.38 57 LEU B C 1
ATOM 3238 O O . LEU B 1 57 ? 20.797 -7.223 8.914 1 90.38 57 LEU B O 1
ATOM 3242 N N . LEU B 1 58 ? 20.469 -5.199 9.766 1 94.94 58 LEU B N 1
ATOM 3243 C CA . LEU B 1 58 ? 21.359 -4.605 8.781 1 94.94 58 LEU B CA 1
ATOM 3244 C C . LEU B 1 58 ? 22.812 -4.91 9.117 1 94.94 58 LEU B C 1
ATOM 3246 O O . LEU B 1 58 ? 23.188 -4.98 10.289 1 94.94 58 LEU B O 1
ATOM 3250 N N . PRO B 1 59 ? 23.609 -5.129 8.086 1 96.25 59 PRO B N 1
ATOM 3251 C CA . PRO B 1 59 ? 25.031 -5.355 8.328 1 96.25 59 PRO B CA 1
ATOM 3252 C C . PRO B 1 59 ? 25.734 -4.125 8.898 1 96.25 59 PRO B C 1
ATOM 3254 O O . PRO B 1 59 ? 25.25 -3.004 8.75 1 96.25 59 PRO B O 1
ATOM 3257 N N . ASP B 1 60 ? 26.875 -4.383 9.477 1 94.62 60 ASP B N 1
ATOM 3258 C CA . ASP B 1 60 ? 27.703 -3.299 10 1 94.62 60 ASP B CA 1
ATOM 3259 C C . ASP B 1 60 ? 28.062 -2.301 8.898 1 94.62 60 ASP B C 1
ATOM 3261 O O . ASP B 1 60 ? 28.359 -2.695 7.77 1 94.62 60 ASP B O 1
ATOM 3265 N N . GLY B 1 61 ? 27.938 -1.047 9.312 1 96 61 GLY B N 1
ATOM 3266 C CA . GLY B 1 61 ? 28.328 -0.008 8.375 1 96 61 GLY B CA 1
ATOM 3267 C C . GLY B 1 61 ? 27.172 0.541 7.559 1 96 61 GLY B C 1
ATOM 3268 O O . GLY B 1 61 ? 27.297 1.603 6.945 1 96 61 GLY B O 1
ATOM 3269 N N . LEU B 1 62 ? 26.109 -0.175 7.484 1 97.31 62 LEU B N 1
ATOM 3270 C CA . LEU B 1 62 ? 24.938 0.31 6.773 1 97.31 62 LEU B CA 1
ATOM 3271 C C . LEU B 1 62 ? 23.969 1.002 7.734 1 97.31 62 LEU B C 1
ATOM 3273 O O . LEU B 1 62 ? 23.484 0.386 8.688 1 97.31 62 LEU B O 1
ATOM 3277 N N . THR B 1 63 ? 23.781 2.312 7.461 1 94.81 63 THR B N 1
ATOM 3278 C CA . THR B 1 63 ? 22.859 3.096 8.281 1 94.81 63 THR B CA 1
ATOM 3279 C C . THR B 1 63 ? 21.641 3.527 7.461 1 94.81 63 THR B C 1
ATOM 3281 O O . THR B 1 63 ? 21.766 3.906 6.297 1 94.81 63 THR B O 1
ATOM 3284 N N . ILE B 1 64 ? 20.516 3.383 8.078 1 94.81 64 ILE B N 1
ATOM 3285 C CA . ILE B 1 64 ? 19.281 3.9 7.477 1 94.81 64 ILE B CA 1
ATOM 3286 C C . ILE B 1 64 ? 18.703 4.996 8.367 1 94.81 64 ILE B C 1
ATOM 3288 O O . ILE B 1 64 ? 18.453 4.777 9.555 1 94.81 64 ILE B O 1
ATOM 3292 N N . ARG B 1 65 ? 18.453 6.199 7.77 1 91.94 65 ARG B N 1
ATOM 3293 C CA . ARG B 1 65 ? 17.953 7.355 8.508 1 91.94 65 ARG B CA 1
ATOM 3294 C C . ARG B 1 65 ? 16.672 7.895 7.871 1 91.94 65 ARG B C 1
ATOM 3296 O O . ARG B 1 65 ? 16.484 7.766 6.66 1 91.94 65 ARG B O 1
ATOM 3303 N N . MET B 1 66 ? 15.844 8.406 8.742 1 93.19 66 MET B N 1
ATOM 3304 C CA . MET B 1 66 ? 14.633 9.039 8.219 1 93.19 66 MET B CA 1
ATOM 3305 C C . MET B 1 66 ? 14.891 10.508 7.898 1 93.19 66 MET B C 1
ATOM 3307 O O . MET B 1 66 ? 15.547 11.219 8.664 1 93.19 66 MET B O 1
ATOM 3311 N N . GLY B 1 67 ? 14.469 10.984 6.723 1 92.06 67 GLY B N 1
ATOM 3312 C CA . GLY B 1 67 ? 14.469 12.383 6.332 1 92.06 67 GLY B CA 1
ATOM 3313 C C . GLY B 1 67 ? 13.102 13.023 6.434 1 92.06 67 GLY B C 1
ATOM 3314 O O . GLY B 1 67 ? 12.297 12.656 7.289 1 92.06 67 GLY B O 1
ATOM 3315 N N . PRO B 1 68 ? 12.914 14.07 5.645 1 91.12 68 PRO B N 1
ATOM 3316 C CA . PRO B 1 68 ? 11.672 14.844 5.742 1 91.12 68 PRO B CA 1
ATOM 3317 C C . PRO B 1 68 ? 10.484 14.133 5.094 1 91.12 68 PRO B C 1
ATOM 3319 O O . PRO B 1 68 ? 9.938 14.617 4.102 1 91.12 68 PRO B O 1
ATOM 3322 N N . GLY B 1 69 ? 9.969 13.109 5.789 1 90.81 69 GLY B N 1
ATOM 3323 C CA . GLY B 1 69 ? 8.93 12.289 5.191 1 90.81 69 GLY B CA 1
ATOM 3324 C C . GLY B 1 69 ? 7.645 12.273 6 1 90.81 69 GLY B C 1
ATOM 3325 O O . GLY B 1 69 ? 6.797 11.398 5.805 1 90.81 69 GLY B O 1
ATOM 3326 N N . CYS B 1 70 ? 7.484 13.117 6.934 1 93.88 70 CYS B N 1
ATOM 3327 C CA . CYS B 1 70 ? 6.266 13.234 7.727 1 93.88 70 CYS B CA 1
ATOM 3328 C C . CYS B 1 70 ? 5.617 14.602 7.523 1 93.88 70 CYS B C 1
ATOM 3330 O O . CYS B 1 70 ? 6.09 15.609 8.055 1 93.88 70 CYS B O 1
ATOM 3332 N N . PRO B 1 71 ? 4.562 14.594 6.809 1 92.94 71 PRO B N 1
ATOM 3333 C CA . PRO B 1 71 ? 3.959 15.891 6.492 1 92.94 71 PRO B CA 1
ATOM 3334 C C . PRO B 1 71 ? 3.465 16.625 7.734 1 92.94 71 PRO B C 1
ATOM 3336 O O . PRO B 1 71 ? 3.492 17.859 7.777 1 92.94 71 PRO B O 1
ATOM 3339 N N . VAL B 1 72 ? 3.068 15.93 8.734 1 93.81 72 VAL B N 1
ATOM 3340 C CA . VAL B 1 72 ? 2.631 16.531 9.992 1 93.81 72 VAL B CA 1
ATOM 3341 C C . VAL B 1 72 ? 3.816 17.188 10.688 1 93.81 72 VAL B C 1
ATOM 3343 O O . VAL B 1 72 ? 3.705 18.312 11.172 1 93.81 72 VAL B O 1
ATOM 3346 N N . CYS B 1 73 ? 4.938 16.516 10.633 1 94.12 73 CYS B N 1
ATOM 3347 C CA . CYS B 1 73 ? 6.129 16.953 11.352 1 94.12 73 CYS B CA 1
ATOM 3348 C C . CYS B 1 73 ? 6.711 18.203 10.719 1 94.12 73 CYS B C 1
ATOM 3350 O O . CYS B 1 73 ? 7.309 19.031 11.414 1 94.12 73 CYS B O 1
ATOM 3352 N N . VAL B 1 74 ? 6.469 18.391 9.469 1 93.5 74 VAL B N 1
ATOM 3353 C CA . VAL B 1 74 ? 7.105 19.531 8.797 1 93.5 74 VAL B CA 1
ATOM 3354 C C . VAL B 1 74 ? 6.105 20.672 8.664 1 93.5 74 VAL B C 1
ATOM 3356 O O . VAL B 1 74 ? 6.422 21.719 8.078 1 93.5 74 VAL B O 1
ATOM 3359 N N . THR B 1 75 ? 4.898 20.5 9.133 1 93.62 75 THR B N 1
ATOM 3360 C CA . THR B 1 75 ? 3.932 21.578 9.156 1 93.62 75 THR B CA 1
ATOM 3361 C C . THR B 1 75 ? 4.387 22.688 10.102 1 93.62 75 THR B C 1
ATOM 3363 O O . THR B 1 75 ? 4.637 22.438 11.281 1 93.62 75 THR B O 1
ATOM 3366 N N . ASP B 1 76 ? 4.449 23.891 9.578 1 91.44 76 ASP B N 1
ATOM 3367 C CA . ASP B 1 76 ? 4.957 25.016 10.344 1 91.44 76 ASP B CA 1
ATOM 3368 C C . ASP B 1 76 ? 3.936 25.484 11.383 1 91.44 76 ASP B C 1
ATOM 3370 O O . ASP B 1 76 ? 2.729 25.406 11.156 1 91.44 76 ASP B O 1
ATOM 3374 N N . MET B 1 77 ? 4.438 26 12.531 1 91.12 77 MET B N 1
ATOM 3375 C CA . MET B 1 77 ? 3.578 26.422 13.633 1 91.12 77 MET B CA 1
ATOM 3376 C C . MET B 1 77 ? 2.59 27.5 13.164 1 91.12 77 MET B C 1
ATOM 3378 O O . MET B 1 77 ? 1.409 27.438 13.516 1 91.12 77 MET B O 1
ATOM 3382 N N . PRO B 1 78 ? 3.025 28.453 12.32 1 92.06 78 PRO B N 1
ATOM 3383 C CA . PRO B 1 78 ? 2.082 29.469 11.867 1 92.06 78 PRO B CA 1
ATOM 3384 C C . PRO B 1 78 ? 0.909 28.891 11.086 1 92.06 78 PRO B C 1
ATOM 3386 O O . PRO B 1 78 ? -0.199 29.438 11.125 1 92.06 78 PRO B O 1
ATOM 3389 N N . GLU B 1 79 ? 1.121 27.812 10.367 1 94.5 79 GLU B N 1
ATOM 3390 C CA . GLU B 1 79 ? 0.025 27.172 9.648 1 94.5 79 GLU B CA 1
ATOM 3391 C C . GLU B 1 79 ? -1.01 26.609 10.617 1 94.5 79 GLU B C 1
ATOM 3393 O O . GLU B 1 79 ? -2.213 26.688 10.359 1 94.5 79 GLU B O 1
ATOM 3398 N N . VAL B 1 80 ? -0.496 26.047 11.695 1 95.12 80 VAL B N 1
ATOM 3399 C CA . VAL B 1 80 ? -1.388 25.562 12.742 1 95.12 80 VAL B CA 1
ATOM 3400 C C . VAL B 1 80 ? -2.139 26.719 13.375 1 95.12 80 VAL B C 1
ATOM 3402 O O . VAL B 1 80 ? -3.34 26.625 13.633 1 95.12 80 VAL B O 1
ATOM 3405 N N . ASP B 1 81 ? -1.424 27.828 13.586 1 95.62 81 ASP B N 1
ATOM 3406 C CA . ASP B 1 81 ? -2.031 29.016 14.164 1 95.62 81 ASP B CA 1
ATOM 3407 C C . ASP B 1 81 ? -3.182 29.516 13.289 1 95.62 81 ASP B C 1
ATOM 3409 O O . ASP B 1 81 ? -4.195 30 13.805 1 95.62 81 ASP B O 1
ATOM 3413 N N . GLU B 1 82 ? -2.986 29.438 11.992 1 97.06 82 GLU B N 1
ATOM 3414 C CA . GLU B 1 82 ? -4.051 29.844 11.078 1 97.06 82 GLU B CA 1
ATOM 3415 C C . GLU B 1 82 ? -5.309 29.016 11.281 1 97.06 82 GLU B C 1
ATOM 3417 O O . GLU B 1 82 ? -6.414 29.547 11.336 1 97.06 82 GLU B O 1
ATOM 3422 N N . ALA B 1 83 ? -5.133 27.719 11.398 1 98 83 ALA B N 1
ATOM 3423 C CA . ALA B 1 83 ? -6.262 26.812 11.586 1 98 83 ALA B CA 1
ATOM 3424 C C . ALA B 1 83 ? -6.965 27.094 12.914 1 98 83 ALA B C 1
ATOM 3426 O O . ALA B 1 83 ? -8.195 27.109 12.977 1 98 83 ALA B O 1
ATOM 3427 N N . VAL B 1 84 ? -6.18 27.312 13.953 1 97.12 84 VAL B N 1
ATOM 3428 C CA . VAL B 1 84 ? -6.719 27.594 15.281 1 97.12 84 VAL B CA 1
ATOM 3429 C C . VAL B 1 84 ? -7.531 28.891 15.234 1 97.12 84 VAL B C 1
ATOM 3431 O O . VAL B 1 84 ? -8.633 28.953 15.781 1 97.12 84 VAL B O 1
ATOM 3434 N N . THR B 1 85 ? -6.965 29.875 14.57 1 97.31 85 THR B N 1
ATOM 3435 C CA . THR B 1 85 ? -7.629 31.172 14.445 1 97.31 85 THR B CA 1
ATOM 3436 C C . THR B 1 85 ? -8.992 31.016 13.766 1 97.31 85 THR B C 1
ATOM 3438 O O . THR B 1 85 ? -9.984 31.594 14.219 1 97.31 85 THR B O 1
ATOM 3441 N N . LEU B 1 86 ? -9.055 30.234 12.734 1 98.19 86 LEU B N 1
ATOM 3442 C CA . LEU B 1 86 ? -10.297 30.016 12 1 98.19 86 LEU B CA 1
ATOM 3443 C C . LEU B 1 86 ? -11.312 29.297 12.867 1 98.19 86 LEU B C 1
ATOM 3445 O O . LEU B 1 86 ? -12.5 29.625 12.844 1 98.19 86 LEU B O 1
ATOM 3449 N N . ALA B 1 87 ? -10.852 28.297 13.609 1 98 87 ALA B N 1
ATOM 3450 C CA . ALA B 1 87 ? -11.734 27.562 14.508 1 98 87 ALA B CA 1
ATOM 3451 C C . ALA B 1 87 ? -12.305 28.484 15.586 1 98 87 ALA B C 1
ATOM 3453 O O . ALA B 1 87 ? -13.508 28.438 15.875 1 98 87 ALA B O 1
ATOM 3454 N N . GLU B 1 88 ? -11.508 29.359 16.125 1 96.31 88 GLU B N 1
ATOM 3455 C CA . GLU B 1 88 ? -11.914 30.266 17.188 1 96.31 88 GLU B CA 1
ATOM 3456 C C . GLU B 1 88 ? -12.836 31.359 16.672 1 96.31 88 GLU B C 1
ATOM 3458 O O . GLU B 1 88 ? -13.617 31.938 17.422 1 96.31 88 GLU B O 1
ATOM 3463 N N . ASP B 1 89 ? -12.727 31.625 15.383 1 96.5 89 ASP B N 1
ATOM 3464 C CA . ASP B 1 89 ? -13.57 32.625 14.742 1 96.5 89 ASP B CA 1
ATOM 3465 C C . ASP B 1 89 ? -14.945 32.062 14.406 1 96.5 89 ASP B C 1
ATOM 3467 O O . ASP B 1 89 ? -15.75 32.719 13.742 1 96.5 89 ASP B O 1
ATOM 3471 N N . GLY B 1 90 ? -15.18 30.812 14.703 1 97.19 90 GLY B N 1
ATOM 3472 C CA . GLY B 1 90 ? -16.516 30.25 14.594 1 97.19 90 GLY B CA 1
ATOM 3473 C C . GLY B 1 90 ? -16.688 29.312 13.414 1 97.19 90 GLY B C 1
ATOM 3474 O O . GLY B 1 90 ? -17.75 28.734 13.219 1 97.19 90 GLY B O 1
ATOM 3475 N N . LYS B 1 91 ? -15.672 29.125 12.672 1 98.38 91 LYS B N 1
ATOM 3476 C CA . LYS B 1 91 ? -15.734 28.172 11.562 1 98.38 91 LYS B CA 1
ATOM 3477 C C . LYS B 1 91 ? -15.602 26.734 12.062 1 98.38 91 LYS B C 1
ATOM 3479 O O . LYS B 1 91 ? -15.023 26.484 13.125 1 98.38 91 LYS B O 1
ATOM 3484 N N . ILE B 1 92 ? -16.234 25.797 11.367 1 98.69 92 ILE B N 1
ATOM 3485 C CA . ILE B 1 92 ? -15.953 24.391 11.586 1 98.69 92 ILE B CA 1
ATOM 3486 C C . ILE B 1 92 ? -14.648 24 10.891 1 98.69 92 ILE B C 1
ATOM 3488 O O . ILE B 1 92 ? -14.523 24.141 9.672 1 98.69 92 ILE B O 1
ATOM 3492 N N . VAL B 1 93 ? -13.711 23.594 11.672 1 98.75 93 VAL B N 1
ATOM 3493 C CA . VAL B 1 93 ? -12.438 23.172 11.086 1 98.75 93 VAL B CA 1
ATOM 3494 C C . VAL B 1 93 ? -12.352 21.641 11.086 1 98.75 93 VAL B C 1
ATOM 3496 O O . VAL B 1 93 ? -12.367 21.016 12.141 1 98.75 93 VAL B O 1
ATOM 3499 N N . ALA B 1 94 ? -12.359 21.062 9.844 1 98.25 94 ALA B N 1
ATOM 3500 C CA . ALA B 1 94 ? -12.141 19.625 9.672 1 98.25 94 ALA B CA 1
ATOM 3501 C C . ALA B 1 94 ? -10.672 19.312 9.414 1 98.25 94 ALA B C 1
ATOM 3503 O O . ALA B 1 94 ? -10 20.031 8.672 1 98.25 94 ALA B O 1
ATOM 3504 N N . THR B 1 95 ? -10.133 18.328 10.102 1 96.69 95 THR B N 1
ATOM 3505 C CA . THR B 1 95 ? -8.727 17.984 9.922 1 96.69 95 THR B CA 1
ATOM 3506 C C . THR B 1 95 ? -8.508 16.484 10.156 1 96.69 95 THR B C 1
ATOM 3508 O O . THR B 1 95 ? -9.383 15.797 10.688 1 96.69 95 THR B O 1
ATOM 3511 N N . TYR B 1 96 ? -7.426 16 9.695 1 92.19 96 TYR B N 1
ATOM 3512 C CA . TYR B 1 96 ? -7.039 14.633 10.016 1 92.19 96 TYR B CA 1
ATOM 3513 C C . TYR B 1 96 ? -6.652 14.508 11.484 1 92.19 96 TYR B C 1
ATOM 3515 O O . TYR B 1 96 ? -6.211 15.477 12.102 1 92.19 96 TYR B O 1
ATOM 3523 N N . GLY B 1 97 ? -6.766 13.336 12.055 1 88.19 97 GLY B N 1
ATOM 3524 C CA . GLY B 1 97 ? -6.617 13.094 13.484 1 88.19 97 GLY B CA 1
ATOM 3525 C C . GLY B 1 97 ? -5.242 13.469 14.008 1 88.19 97 GLY B C 1
ATOM 3526 O O . GLY B 1 97 ? -5.117 13.953 15.133 1 88.19 97 GLY B O 1
ATOM 3527 N N . ASP B 1 98 ? -4.293 13.258 13.203 1 87.94 98 ASP B N 1
ATOM 3528 C CA . ASP B 1 98 ? -2.932 13.461 13.695 1 87.94 98 ASP B CA 1
ATOM 3529 C C . ASP B 1 98 ? -2.564 14.945 13.703 1 87.94 98 ASP B C 1
ATOM 3531 O O . ASP B 1 98 ? -1.541 15.336 14.273 1 87.94 98 ASP B O 1
ATOM 3535 N N . MET B 1 99 ? -3.389 15.75 13.141 1 93.25 99 MET B N 1
ATOM 3536 C CA . MET B 1 99 ? -3.121 17.188 13.133 1 93.25 99 MET B CA 1
ATOM 3537 C C . MET B 1 99 ? -3.723 17.859 14.367 1 93.25 99 MET B C 1
ATOM 3539 O O . MET B 1 99 ? -3.379 19 14.688 1 93.25 99 MET B O 1
ATOM 3543 N N . LEU B 1 100 ? -4.551 17.141 15.023 1 93.12 100 LEU B N 1
ATOM 3544 C CA . LEU B 1 100 ? -5.324 17.734 16.125 1 93.12 100 LEU B CA 1
ATOM 3545 C C . LEU B 1 100 ? -4.398 18.266 17.219 1 93.12 100 LEU B C 1
ATOM 3547 O O . LEU B 1 100 ? -4.633 19.344 17.75 1 93.12 100 LEU B O 1
ATOM 3551 N N . ARG B 1 101 ? -3.295 17.547 17.422 1 91.75 101 ARG B N 1
ATOM 3552 C CA . ARG B 1 101 ? -2.488 17.875 18.594 1 91.75 101 ARG B CA 1
ATOM 3553 C C . ARG B 1 101 ? -1.165 18.516 18.203 1 91.75 101 ARG B C 1
ATOM 3555 O O . ARG B 1 101 ? -0.285 18.719 19.031 1 91.75 101 ARG B O 1
ATOM 3562 N N . VAL B 1 102 ? -1 18.75 16.953 1 92.75 102 VAL B N 1
ATOM 3563 C CA . VAL B 1 102 ? 0.218 19.422 16.516 1 92.75 102 VAL B CA 1
ATOM 3564 C C . VAL B 1 102 ? 0.282 20.828 17.125 1 92.75 102 VAL B C 1
ATOM 3566 O O . VAL B 1 102 ? -0.661 21.609 17 1 92.75 102 VAL B O 1
ATOM 3569 N N . PRO B 1 103 ? 1.386 21.125 17.75 1 90.44 103 PRO B N 1
ATOM 3570 C CA . PRO B 1 103 ? 1.464 22.406 18.422 1 90.44 103 PRO B CA 1
ATOM 3571 C C . PRO B 1 103 ? 1.617 23.578 17.453 1 90.44 103 PRO B C 1
ATOM 3573 O O . PRO B 1 103 ? 2.432 23.516 16.516 1 90.44 103 PRO B O 1
ATOM 3576 N N . GLY B 1 104 ? 0.778 24.594 17.656 1 90.81 104 GLY B N 1
ATOM 3577 C CA . GLY B 1 104 ? 1.066 25.906 17.109 1 90.81 104 GLY B CA 1
ATOM 3578 C C . GLY B 1 104 ? 1.99 26.719 17.984 1 90.81 104 GLY B C 1
ATOM 3579 O O . GLY B 1 104 ? 2.746 26.172 18.797 1 90.81 104 GLY B O 1
ATOM 3580 N N . THR B 1 105 ? 1.986 27.969 17.766 1 89.06 105 THR B N 1
ATOM 3581 C CA . THR B 1 105 ? 2.828 28.844 18.578 1 89.06 105 THR B CA 1
ATOM 3582 C C . THR B 1 105 ? 2.32 28.906 20.016 1 89.06 105 THR B C 1
ATOM 3584 O O . THR B 1 105 ? 3.111 28.906 20.953 1 89.06 105 THR B O 1
ATOM 3587 N N . GLU B 1 106 ? 0.996 28.875 20.141 1 87.56 106 GLU B N 1
ATOM 3588 C CA . GLU B 1 106 ? 0.429 29 21.484 1 87.56 106 GLU B CA 1
ATOM 3589 C C . GLU B 1 106 ? -0.403 27.781 21.844 1 87.56 106 GLU B C 1
ATOM 3591 O O . GLU B 1 106 ? -0.445 27.375 23.016 1 87.56 106 GLU B O 1
ATOM 3596 N N . GLN B 1 107 ? -1.032 27.266 20.891 1 90.69 107 GLN B N 1
ATOM 3597 C CA . GLN B 1 107 ? -1.931 26.156 21.188 1 90.69 107 GLN B CA 1
ATOM 3598 C C . GLN B 1 107 ? -2.154 25.297 19.953 1 90.69 107 GLN B C 1
ATOM 3600 O O . GLN B 1 107 ? -1.812 25.688 18.844 1 90.69 107 GLN B O 1
ATOM 3605 N N . SER B 1 108 ? -2.688 24.094 20.188 1 93.81 108 SER B N 1
ATOM 3606 C CA . SER B 1 108 ? -3.062 23.172 19.125 1 93.81 108 SER B CA 1
ATOM 3607 C C . SER B 1 108 ? -4.555 23.266 18.812 1 93.81 108 SER B C 1
ATOM 3609 O O . SER B 1 108 ? -5.297 23.953 19.516 1 93.81 108 SER B O 1
ATOM 3611 N N . LEU B 1 109 ? -4.992 22.625 17.75 1 96.38 109 LEU B N 1
ATOM 3612 C CA . LEU B 1 109 ? -6.418 22.547 17.453 1 96.38 109 LEU B CA 1
ATOM 3613 C C . LEU B 1 109 ? -7.164 21.797 18.547 1 96.38 109 LEU B C 1
ATOM 3615 O O . LEU B 1 109 ? -8.328 22.109 18.844 1 96.38 109 LEU B O 1
ATOM 3619 N N . ASP B 1 110 ? -6.488 20.859 19.141 1 95.5 110 ASP B N 1
ATOM 3620 C CA . ASP B 1 110 ? -7.09 20.125 20.25 1 95.5 110 ASP B CA 1
ATOM 3621 C C . ASP B 1 110 ? -7.363 21.047 21.438 1 95.5 110 ASP B C 1
ATOM 3623 O O . ASP B 1 110 ? -8.391 20.922 22.109 1 95.5 110 ASP B O 1
ATOM 3627 N N . ASP B 1 111 ? -6.48 21.938 21.734 1 94.25 111 ASP B N 1
ATOM 3628 C CA . ASP B 1 111 ? -6.672 22.938 22.766 1 94.25 111 ASP B CA 1
ATOM 3629 C C . ASP B 1 111 ? -7.867 23.828 22.438 1 94.25 111 ASP B C 1
ATOM 3631 O O . ASP B 1 111 ? -8.688 24.125 23.312 1 94.25 111 ASP B O 1
ATOM 3635 N N . ALA B 1 112 ? -7.91 24.266 21.203 1 96.5 112 ALA B N 1
ATOM 3636 C CA . ALA B 1 112 ? -9.023 25.109 20.766 1 96.5 112 ALA B CA 1
ATOM 3637 C C . ALA B 1 112 ? -10.352 24.375 20.922 1 96.5 112 ALA B C 1
ATOM 3639 O O . ALA B 1 112 ? -11.352 24.969 21.344 1 96.5 112 ALA B O 1
ATOM 3640 N N . LYS B 1 113 ? -10.352 23.125 20.531 1 97.19 113 LYS B N 1
ATOM 3641 C CA . LYS B 1 113 ? -11.539 22.297 20.688 1 97.19 113 LYS B CA 1
ATOM 3642 C C . LYS B 1 113 ? -11.969 22.219 22.141 1 97.19 113 LYS B C 1
ATOM 3644 O O . LYS B 1 113 ? -13.156 22.328 22.453 1 97.19 113 LYS B O 1
ATOM 3649 N N . ALA B 1 114 ? -11.062 22 23.031 1 96.19 114 ALA B N 1
ATOM 3650 C CA . ALA B 1 114 ? -11.328 21.938 24.469 1 96.19 114 ALA B CA 1
ATOM 3651 C C . ALA B 1 114 ? -11.906 23.25 24.984 1 96.19 114 ALA B C 1
ATOM 3653 O O . ALA B 1 114 ? -12.695 23.266 25.922 1 96.19 114 ALA B O 1
ATOM 3654 N N . ASP B 1 115 ? -11.578 24.281 24.344 1 96.88 115 ASP B N 1
ATOM 3655 C CA . ASP B 1 115 ? -12.023 25.609 24.734 1 96.88 115 ASP B CA 1
ATOM 3656 C C . ASP B 1 115 ? -13.352 25.969 24.062 1 96.88 115 ASP B C 1
ATOM 3658 O O . ASP B 1 115 ? -13.844 27.078 24.203 1 96.88 115 ASP B O 1
ATOM 3662 N N . GLY B 1 116 ? -13.852 25.031 23.203 1 97.75 116 GLY B N 1
ATOM 3663 C CA . GLY B 1 116 ? -15.203 25.234 22.703 1 97.75 116 GLY B CA 1
ATOM 3664 C C . GLY B 1 116 ? -15.281 25.375 21.203 1 97.75 116 GLY B C 1
ATOM 3665 O O . GLY B 1 116 ? -16.375 25.438 20.625 1 97.75 116 GLY B O 1
ATOM 3666 N N . ALA B 1 117 ? -14.109 25.5 20.547 1 98.12 117 ALA B N 1
ATOM 3667 C CA . ALA B 1 117 ? -14.125 25.594 19.094 1 98.12 117 ALA B CA 1
ATOM 3668 C C . ALA B 1 117 ? -14.641 24.297 18.469 1 98.12 117 ALA B C 1
ATOM 3670 O O . ALA B 1 117 ? -14.531 23.219 19.062 1 98.12 117 ALA B O 1
ATOM 3671 N N . ASP B 1 118 ? -15.227 24.391 17.281 1 98.5 118 ASP B N 1
ATOM 3672 C CA . ASP B 1 118 ? -15.75 23.219 16.578 1 98.5 118 ASP B CA 1
ATOM 3673 C C . ASP B 1 118 ? -14.703 22.641 15.625 1 98.5 118 ASP B C 1
ATOM 3675 O O . ASP B 1 118 ? -14.562 23.094 14.492 1 98.5 118 ASP B O 1
ATOM 3679 N N . VAL B 1 119 ? -14.031 21.688 16.125 1 98.31 119 VAL B N 1
ATOM 3680 C CA . VAL B 1 119 ? -13.016 20.953 15.359 1 98.31 119 VAL B CA 1
ATOM 3681 C C . VAL B 1 119 ? -13.461 19.516 15.156 1 98.31 119 VAL B C 1
ATOM 3683 O O . VAL B 1 119 ? -13.805 18.812 16.125 1 98.31 119 VAL B O 1
ATOM 3686 N N . ARG B 1 120 ? -13.414 19.047 13.906 1 96.44 120 ARG B N 1
ATOM 3687 C CA . ARG B 1 120 ? -13.906 17.703 13.586 1 96.44 120 ARG B CA 1
ATOM 3688 C C . ARG B 1 120 ? -12.836 16.891 12.875 1 96.44 120 ARG B C 1
ATOM 3690 O O . ARG B 1 120 ? -12.18 17.375 11.953 1 96.44 120 ARG B O 1
ATOM 3697 N N . VAL B 1 121 ? -12.656 15.688 13.352 1 92.56 121 VAL B N 1
ATOM 3698 C CA . VAL B 1 121 ? -11.68 14.773 12.758 1 92.56 121 VAL B CA 1
ATOM 3699 C C . VAL B 1 121 ? -12.32 14.023 11.594 1 92.56 121 VAL B C 1
ATOM 3701 O O . VAL B 1 121 ? -13.445 13.523 11.711 1 92.56 121 VAL B O 1
ATOM 3704 N N . VAL B 1 122 ? -11.633 14.023 10.469 1 91.56 122 VAL B N 1
ATOM 3705 C CA . VAL B 1 122 ? -12.117 13.297 9.297 1 91.56 122 VAL B CA 1
ATOM 3706 C C . VAL B 1 122 ? -11.062 12.297 8.836 1 91.56 122 VAL B C 1
ATOM 3708 O O . VAL B 1 122 ? -9.883 12.414 9.195 1 91.56 122 VAL B O 1
ATOM 3711 N N . TYR B 1 123 ? -11.5 11.328 7.965 1 83.5 123 TYR B N 1
ATOM 3712 C CA . TYR B 1 123 ? -10.594 10.297 7.48 1 83.5 123 TYR B CA 1
ATOM 3713 C C . TYR B 1 123 ? -10.281 10.492 6.004 1 83.5 123 TYR B C 1
ATOM 3715 O O . TYR B 1 123 ? -9.391 9.836 5.453 1 83.5 123 TYR B O 1
ATOM 3723 N N . SER B 1 124 ? -10.984 11.398 5.422 1 88.81 124 SER B N 1
ATOM 3724 C CA . SER B 1 124 ? -10.766 11.703 4.012 1 88.81 124 SER B CA 1
ATOM 3725 C C . SER B 1 124 ? -11.188 13.133 3.684 1 88.81 124 SER B C 1
ATOM 3727 O O . SER B 1 124 ? -11.953 13.742 4.434 1 88.81 124 SER B O 1
ATOM 3729 N N . ALA B 1 125 ? -10.664 13.625 2.584 1 93.88 125 ALA B N 1
ATOM 3730 C CA . ALA B 1 125 ? -11.078 14.938 2.109 1 93.88 125 ALA B CA 1
ATOM 3731 C C . ALA B 1 125 ? -12.562 14.961 1.773 1 93.88 125 ALA B C 1
ATOM 3733 O O . ALA B 1 125 ? -13.25 15.961 2.016 1 93.88 125 ALA B O 1
ATOM 3734 N N . SER B 1 126 ? -13.039 13.852 1.275 1 91.81 126 SER B N 1
ATOM 3735 C CA . SER B 1 126 ? -14.453 13.758 0.918 1 91.81 126 SER B CA 1
ATOM 3736 C C . SER B 1 126 ? -15.344 13.898 2.146 1 91.81 126 SER B C 1
ATOM 3738 O O . SER B 1 126 ? -16.406 14.516 2.078 1 91.81 126 SER B O 1
ATOM 3740 N N . GLU B 1 127 ? -14.914 13.32 3.213 1 90.62 127 GLU B N 1
ATOM 3741 C CA . GLU B 1 127 ? -15.688 13.422 4.449 1 90.62 127 GLU B CA 1
ATOM 3742 C C . GLU B 1 127 ? -15.773 14.875 4.926 1 90.62 127 GLU B C 1
ATOM 3744 O O . GLU B 1 127 ? -16.797 15.297 5.465 1 90.62 127 GLU B O 1
ATOM 3749 N N . ALA B 1 128 ? -14.727 15.609 4.742 1 96.38 128 ALA B N 1
ATOM 3750 C CA . ALA B 1 128 ? -14.742 17.016 5.105 1 96.38 128 ALA B CA 1
ATOM 3751 C C . ALA B 1 128 ? -15.773 17.797 4.285 1 96.38 128 ALA B C 1
ATOM 3753 O O . ALA B 1 128 ? -16.5 18.625 4.824 1 96.38 128 ALA B O 1
ATOM 3754 N N . ALA B 1 129 ? -15.844 17.484 3.01 1 96.88 129 ALA B N 1
ATOM 3755 C CA . ALA B 1 129 ? -16.812 18.141 2.137 1 96.88 129 ALA B CA 1
ATOM 3756 C C . ALA B 1 129 ? -18.234 17.719 2.498 1 96.88 129 ALA B C 1
ATOM 3758 O O . ALA B 1 129 ? -19.172 18.516 2.381 1 96.88 129 ALA B O 1
ATOM 3759 N N . GLU B 1 130 ? -18.375 16.469 2.914 1 93.69 130 GLU B N 1
ATOM 3760 C CA . GLU B 1 130 ? -19.688 15.977 3.318 1 93.69 130 GLU B CA 1
ATOM 3761 C C . GLU B 1 130 ? -20.219 16.734 4.543 1 93.69 130 GLU B C 1
ATOM 3763 O O . GLU B 1 130 ? -21.406 16.984 4.66 1 93.69 130 GLU B O 1
ATOM 3768 N N . ILE B 1 131 ? -19.344 17.094 5.449 1 96.62 131 ILE B N 1
ATOM 3769 C CA . ILE B 1 131 ? -19.719 17.891 6.609 1 96.62 131 ILE B CA 1
ATOM 3770 C C . ILE B 1 131 ? -20.312 19.219 6.152 1 96.62 131 ILE B C 1
ATOM 3772 O O . ILE B 1 131 ? -21.312 19.688 6.699 1 96.62 131 ILE B O 1
ATOM 3776 N N . ALA B 1 132 ? -19.734 19.828 5.125 1 97.75 132 ALA B N 1
ATOM 3777 C CA . ALA B 1 132 ? -20.188 21.109 4.613 1 97.75 132 ALA B CA 1
ATOM 3778 C C . ALA B 1 132 ? -21.594 21 4.016 1 97.75 132 ALA B C 1
ATOM 3780 O O . ALA B 1 132 ? -22.359 21.969 4.039 1 97.75 132 ALA B O 1
ATOM 3781 N N . GLU B 1 133 ? -21.891 19.812 3.516 1 96.12 133 GLU B N 1
ATOM 3782 C CA . GLU B 1 133 ? -23.219 19.594 2.963 1 96.12 133 GLU B CA 1
ATOM 3783 C C . GLU B 1 133 ? -24.281 19.625 4.055 1 96.12 133 GLU B C 1
ATOM 3785 O O . GLU B 1 133 ? -25.438 20.016 3.805 1 96.12 133 GLU B O 1
ATOM 3790 N N . GLU B 1 134 ? -23.906 19.281 5.219 1 95.5 134 GLU B N 1
ATOM 3791 C CA . GLU B 1 134 ? -24.859 19.125 6.309 1 95.5 134 GLU B CA 1
ATOM 3792 C C . GLU B 1 134 ? -24.859 20.328 7.23 1 95.5 134 GLU B C 1
ATOM 3794 O O . GLU B 1 134 ? -25.641 20.406 8.172 1 95.5 134 GLU B O 1
ATOM 3799 N N . GLU B 1 135 ? -23.984 21.219 6.988 1 97.19 135 GLU B N 1
ATOM 3800 C CA . GLU B 1 135 ? -23.812 22.375 7.875 1 97.19 135 GLU B CA 1
ATOM 3801 C C . GLU B 1 135 ? -24.125 23.672 7.148 1 97.19 135 GLU B C 1
ATOM 3803 O O . GLU B 1 135 ? -23.891 23.797 5.945 1 97.19 135 GLU B O 1
ATOM 3808 N N . ASP B 1 136 ? -24.609 24.672 7.871 1 96.06 136 ASP B N 1
ATOM 3809 C CA . ASP B 1 136 ? -24.828 26.016 7.324 1 96.06 136 ASP B CA 1
ATOM 3810 C C . ASP B 1 136 ? -23.609 26.906 7.566 1 96.06 136 ASP B C 1
ATOM 3812 O O . ASP B 1 136 ? -23.422 27.906 6.875 1 96.06 136 ASP B O 1
ATOM 3816 N N . ARG B 1 137 ? -22.828 2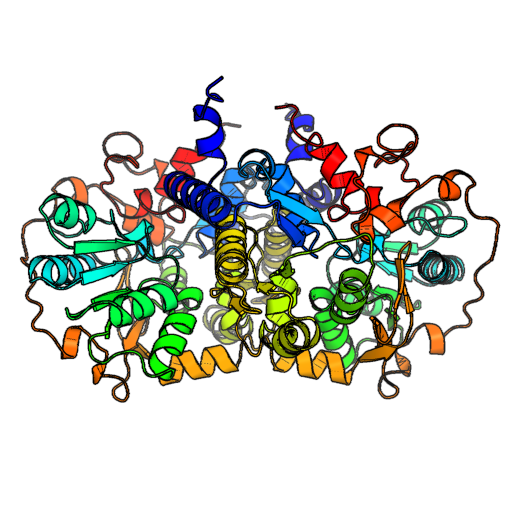6.594 8.523 1 97 137 ARG B N 1
ATOM 3817 C CA . ARG B 1 137 ? -21.641 27.344 8.875 1 97 137 ARG B CA 1
ATOM 3818 C C . ARG B 1 137 ? -20.516 27.078 7.883 1 97 137 ARG B C 1
ATOM 3820 O O . ARG B 1 137 ? -20.531 26.062 7.172 1 97 137 ARG B O 1
ATOM 3827 N N . GLU B 1 138 ? -19.562 27.922 7.855 1 98.62 138 GLU B N 1
ATOM 3828 C CA . GLU B 1 138 ? -18.359 27.734 7.055 1 98.62 138 GLU B CA 1
ATOM 3829 C C . GLU B 1 138 ? -17.562 26.531 7.547 1 98.62 138 GLU B C 1
ATOM 3831 O O . GLU B 1 138 ? -17.328 26.375 8.75 1 98.62 138 GLU B O 1
ATOM 3836 N N . VAL B 1 139 ? -17.188 25.641 6.613 1 98.81 139 VAL B N 1
ATOM 3837 C CA . VAL B 1 139 ? -16.359 24.469 6.914 1 98.81 139 VAL B CA 1
ATOM 3838 C C . VAL B 1 139 ? -15 24.609 6.238 1 98.81 139 VAL B C 1
ATOM 3840 O O . VAL B 1 139 ? -14.914 24.734 5.012 1 98.81 139 VAL B O 1
ATOM 3843 N N . VAL B 1 140 ? -13.953 24.672 7.035 1 98.88 140 VAL B N 1
ATOM 3844 C CA . VAL B 1 140 ? -12.586 24.781 6.531 1 98.88 140 VAL B CA 1
ATOM 3845 C C . VAL B 1 140 ? -11.852 23.453 6.723 1 98.88 140 VAL B C 1
ATOM 3847 O O . VAL B 1 140 ? -11.742 22.953 7.848 1 98.88 140 VAL B O 1
ATOM 3850 N N . PHE B 1 141 ? -11.438 22.844 5.637 1 98.81 141 PHE B N 1
ATOM 3851 C CA . PHE B 1 141 ? -10.617 21.656 5.711 1 98.81 141 PHE B CA 1
ATOM 3852 C C . PHE B 1 141 ? -9.141 22.016 5.828 1 98.81 141 PHE B C 1
ATOM 3854 O O . PHE B 1 141 ? -8.539 22.516 4.875 1 98.81 141 PHE B O 1
ATOM 3861 N N . PHE B 1 142 ? -8.586 21.812 7.047 1 98.62 142 PHE B N 1
ATOM 3862 C CA . PHE B 1 142 ? -7.145 21.938 7.238 1 98.62 142 PHE B CA 1
ATOM 3863 C C . PHE B 1 142 ? -6.414 20.734 6.656 1 98.62 142 PHE B C 1
ATOM 3865 O O . PHE B 1 142 ? -6.219 19.734 7.34 1 98.62 142 PHE B O 1
ATOM 3872 N N . ALA B 1 143 ? -6.031 20.938 5.367 1 98.12 143 ALA B N 1
ATOM 3873 C CA . ALA B 1 143 ? -5.555 19.828 4.547 1 98.12 143 ALA B CA 1
ATOM 3874 C C . ALA B 1 143 ? -4.031 19.719 4.602 1 98.12 143 ALA B C 1
ATOM 3876 O O . ALA B 1 143 ? -3.324 20.672 4.242 1 98.12 143 ALA B O 1
ATOM 3877 N N . THR B 1 144 ? -3.588 18.609 5.082 1 96.19 144 THR B N 1
ATOM 3878 C CA . THR B 1 144 ? -2.152 18.375 5.223 1 96.19 144 THR B CA 1
ATOM 3879 C C . THR B 1 144 ? -1.745 17.078 4.539 1 96.19 144 THR B C 1
ATOM 3881 O O . THR B 1 144 ? -2.584 16.203 4.301 1 96.19 144 THR B O 1
ATOM 3884 N N . GLY B 1 145 ? -0.468 17.016 4.219 1 95.12 145 GLY B N 1
ATOM 3885 C CA . GLY B 1 145 ? 0.054 15.781 3.631 1 95.12 145 GLY B CA 1
ATOM 3886 C C . GLY B 1 145 ? 0.843 16.031 2.357 1 95.12 145 GLY B C 1
ATOM 3887 O O . GLY B 1 145 ? 1.108 17.172 1.991 1 95.12 145 GLY B O 1
ATOM 3888 N N . PHE B 1 146 ? 1.232 14.945 1.77 1 95 146 PHE B N 1
ATOM 3889 C CA . PHE B 1 146 ? 1.956 14.977 0.504 1 95 146 PHE B CA 1
ATOM 3890 C C . PHE B 1 146 ? 1.028 14.641 -0.658 1 95 146 PHE B C 1
ATOM 3892 O O . PHE B 1 146 ? -0.156 14.977 -0.63 1 95 146 PHE B O 1
ATOM 3899 N N . GLU B 1 147 ? 1.538 14.117 -1.689 1 93.44 147 GLU B N 1
ATOM 3900 C CA . GLU B 1 147 ? 0.77 13.867 -2.904 1 93.44 147 GLU B CA 1
ATOM 3901 C C . GLU B 1 147 ? -0.42 12.953 -2.625 1 93.44 147 GLU B C 1
ATOM 3903 O O . GLU B 1 147 ? -1.489 13.117 -3.215 1 93.44 147 GLU B O 1
ATOM 3908 N N . THR B 1 148 ? -0.274 12.102 -1.685 1 91.56 148 THR B N 1
ATOM 3909 C CA . THR B 1 148 ? -1.281 11.086 -1.405 1 91.56 148 THR B CA 1
ATOM 3910 C C . THR B 1 148 ? -2.537 11.719 -0.81 1 91.56 148 THR B C 1
ATOM 3912 O O . THR B 1 148 ? -3.621 11.133 -0.87 1 91.56 148 THR B O 1
ATOM 3915 N N . THR B 1 149 ? -2.422 12.828 -0.179 1 94.56 149 THR B N 1
ATOM 3916 C CA . THR B 1 149 ? -3.592 13.508 0.371 1 94.56 149 THR B CA 1
ATOM 3917 C C . THR B 1 149 ? -3.949 14.734 -0.464 1 94.56 149 THR B C 1
ATOM 3919 O O . THR B 1 149 ? -5.105 15.156 -0.493 1 94.56 149 THR B O 1
ATOM 3922 N N . ALA B 1 150 ? -2.947 15.266 -1.188 1 97 150 ALA B N 1
ATOM 3923 C CA . ALA B 1 150 ? -3.201 16.422 -2.041 1 97 150 ALA B CA 1
ATOM 3924 C C . ALA B 1 150 ? -4.098 16.047 -3.219 1 97 150 ALA B C 1
ATOM 3926 O O . ALA B 1 150 ? -4.992 16.812 -3.594 1 97 150 ALA B O 1
ATOM 3927 N N . ALA B 1 151 ? -3.871 14.867 -3.773 1 94.38 151 ALA B N 1
ATOM 3928 C CA . ALA B 1 151 ? -4.637 14.438 -4.941 1 94.38 151 ALA B CA 1
ATOM 3929 C C . ALA B 1 151 ? -6.113 14.273 -4.598 1 94.38 151 ALA B C 1
ATOM 3931 O O . ALA B 1 151 ? -6.98 14.805 -5.289 1 94.38 151 ALA B O 1
ATOM 3932 N N . PRO B 1 152 ? -6.406 13.594 -3.502 1 94.56 152 PRO B N 1
ATOM 3933 C CA . PRO B 1 152 ? -7.82 13.508 -3.125 1 94.56 152 PRO B CA 1
ATOM 3934 C C . PRO B 1 152 ? -8.422 14.875 -2.799 1 94.56 152 PRO B C 1
ATOM 3936 O O . PRO B 1 152 ? -9.602 15.109 -3.072 1 94.56 152 PRO B O 1
ATOM 3939 N N . THR B 1 153 ? -7.668 15.727 -2.164 1 97.62 153 THR B N 1
ATOM 3940 C CA . THR B 1 153 ? -8.148 17.078 -1.911 1 97.62 153 THR B CA 1
ATOM 3941 C C . THR B 1 153 ? -8.508 17.781 -3.221 1 97.62 153 THR B C 1
ATOM 3943 O O . THR B 1 153 ? -9.555 18.422 -3.326 1 97.62 153 THR B O 1
ATOM 3946 N N . ALA B 1 154 ? -7.625 17.609 -4.219 1 97.69 154 ALA B N 1
ATOM 3947 C CA . ALA B 1 154 ? -7.875 18.188 -5.535 1 97.69 154 ALA B CA 1
ATOM 3948 C C . ALA B 1 154 ? -9.148 17.625 -6.152 1 97.69 154 ALA B C 1
ATOM 3950 O O . ALA B 1 154 ? -9.953 18.359 -6.73 1 97.69 154 ALA B O 1
ATOM 3951 N N . ALA B 1 155 ? -9.305 16.359 -5.992 1 94.44 155 ALA B N 1
ATOM 3952 C CA . ALA B 1 155 ? -10.477 15.703 -6.555 1 94.44 155 ALA B CA 1
ATOM 3953 C C . ALA B 1 155 ? -11.766 16.281 -5.977 1 94.44 155 ALA B C 1
ATOM 3955 O O . ALA B 1 155 ? -12.75 16.469 -6.695 1 94.44 155 ALA B O 1
ATOM 3956 N N . VAL B 1 156 ? -11.781 16.547 -4.695 1 96.31 156 VAL B N 1
ATOM 3957 C CA . VAL B 1 156 ? -12.945 17.125 -4.031 1 96.31 156 VAL B CA 1
ATOM 3958 C C . VAL B 1 156 ? -13.242 18.5 -4.605 1 96.31 156 VAL B C 1
ATOM 3960 O O . VAL B 1 156 ? -14.398 18.844 -4.859 1 96.31 156 VAL B O 1
ATOM 3963 N N . LEU B 1 157 ? -12.234 19.266 -4.859 1 97.88 157 LEU B N 1
ATOM 3964 C CA . LEU B 1 157 ? -12.414 20.641 -5.328 1 97.88 157 LEU B CA 1
ATOM 3965 C C . LEU B 1 157 ? -12.914 20.672 -6.77 1 97.88 157 LEU B C 1
ATOM 3967 O O . LEU B 1 157 ? -13.719 21.516 -7.137 1 97.88 157 LEU B O 1
ATOM 3971 N N . VAL B 1 158 ? -12.414 19.719 -7.574 1 96.31 158 VAL B N 1
ATOM 3972 C CA . VAL B 1 158 ? -12.836 19.641 -8.969 1 96.31 158 VAL B CA 1
ATOM 3973 C C . VAL B 1 158 ? -14.297 19.203 -9.031 1 96.31 158 VAL B C 1
ATOM 3975 O O . VAL B 1 158 ? -15.023 19.562 -9.969 1 96.31 158 VAL B O 1
ATOM 3978 N N . ASP B 1 159 ? -14.758 18.5 -8.016 1 93.81 159 ASP B N 1
ATOM 3979 C CA . ASP B 1 159 ? -16.125 17.984 -7.98 1 93.81 159 ASP B CA 1
ATOM 3980 C C . ASP B 1 159 ? -17.109 19.031 -7.453 1 93.81 159 ASP B C 1
ATOM 3982 O O . ASP B 1 159 ? -18.234 18.688 -7.09 1 93.81 159 ASP B O 1
ATOM 3986 N N . ASP B 1 160 ? -16.734 20.234 -7.355 1 93.94 160 ASP B N 1
ATOM 3987 C CA . ASP B 1 160 ? -17.562 21.391 -7.02 1 93.94 160 ASP B CA 1
ATOM 3988 C C . ASP B 1 160 ? -18.234 21.219 -5.664 1 93.94 160 ASP B C 1
ATOM 3990 O O . ASP B 1 160 ? -19.469 21.172 -5.582 1 93.94 160 ASP B O 1
ATOM 3994 N N . PRO B 1 161 ? -17.5 21.188 -4.602 1 96.88 161 PRO B N 1
ATOM 3995 C CA . PRO B 1 161 ? -18.078 21.062 -3.26 1 96.88 161 PRO B CA 1
ATOM 3996 C C . PRO B 1 161 ? -18.984 22.25 -2.896 1 96.88 161 PRO B C 1
ATOM 3998 O O . PRO B 1 161 ? -19.062 23.219 -3.645 1 96.88 161 PRO B O 1
ATOM 4001 N N . PRO B 1 162 ? -19.719 22.125 -1.715 1 97.38 162 PRO B N 1
ATOM 4002 C CA . PRO B 1 162 ? -20.641 23.188 -1.31 1 97.38 162 PRO B CA 1
ATOM 4003 C C . PRO B 1 162 ? -19.938 24.547 -1.159 1 97.38 162 PRO B C 1
ATOM 4005 O O . PRO B 1 162 ? -18.75 24.594 -0.866 1 97.38 162 PRO B O 1
ATOM 4008 N N . GLU B 1 163 ? -20.688 25.641 -1.271 1 96.88 163 GLU B N 1
ATOM 4009 C CA . GLU B 1 163 ? -20.172 27 -1.246 1 96.88 163 GLU B CA 1
ATOM 4010 C C . GLU B 1 163 ? -19.516 27.328 0.098 1 96.88 163 GLU B C 1
ATOM 4012 O O . GLU B 1 163 ? -18.594 28.141 0.17 1 96.88 163 GLU B O 1
ATOM 4017 N N . ASN B 1 164 ? -19.984 26.656 1.111 1 98.38 164 ASN B N 1
ATOM 4018 C CA . ASN B 1 164 ? -19.469 26.969 2.441 1 98.38 164 ASN B CA 1
ATOM 4019 C C . ASN B 1 164 ? -18.219 26.141 2.762 1 98.38 164 ASN B C 1
ATOM 4021 O O . ASN B 1 164 ? -17.75 26.141 3.898 1 98.38 164 ASN B O 1
ATOM 4025 N N . PHE B 1 165 ? -17.703 25.391 1.789 1 98.69 165 PHE B N 1
ATOM 4026 C CA . PHE B 1 165 ? -16.516 24.562 1.957 1 98.69 165 PHE B CA 1
ATOM 4027 C C . PHE B 1 165 ? -15.273 25.297 1.456 1 98.69 165 PHE B C 1
ATOM 4029 O O . PHE B 1 165 ? -15.281 25.859 0.366 1 98.69 165 PHE B O 1
ATOM 4036 N N . SER B 1 166 ? -14.203 25.281 2.234 1 98.81 166 SER B N 1
ATOM 4037 C CA . SER B 1 166 ? -12.914 25.828 1.81 1 98.81 166 SER B CA 1
ATOM 4038 C C . SER B 1 166 ? -11.758 24.984 2.342 1 98.81 166 SER B C 1
ATOM 4040 O O . SER B 1 166 ? -11.953 24.141 3.211 1 98.81 166 SER B O 1
ATOM 4042 N N . VAL B 1 167 ? -10.602 25.219 1.751 1 98.81 167 VAL B N 1
ATOM 4043 C CA . VAL B 1 167 ? -9.414 24.453 2.107 1 98.81 167 VAL B CA 1
ATOM 4044 C C . VAL B 1 167 ? -8.328 25.391 2.635 1 98.81 167 VAL B C 1
ATOM 4046 O O . VAL B 1 167 ? -8.016 26.391 2.004 1 98.81 167 VAL B O 1
ATOM 4049 N N . LEU B 1 168 ? -7.859 25.188 3.818 1 98.75 168 LEU B N 1
ATOM 4050 C 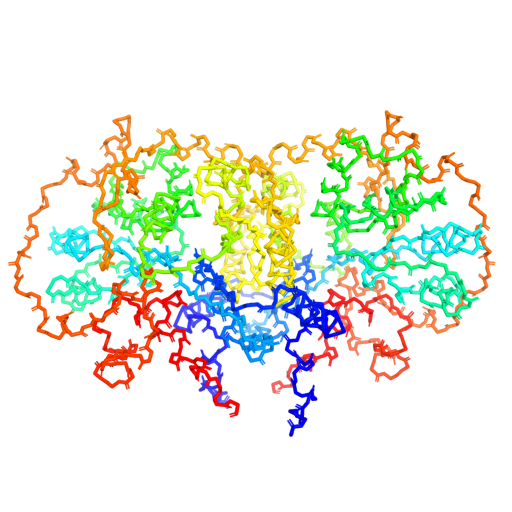CA . LEU B 1 168 ? -6.59 25.719 4.309 1 98.75 168 LEU B CA 1
ATOM 4051 C C . LEU B 1 168 ? -5.449 24.734 4.027 1 98.75 168 LEU B C 1
ATOM 4053 O O . LEU B 1 168 ? -5.219 23.812 4.797 1 98.75 168 LEU B O 1
ATOM 4057 N N . SER B 1 169 ? -4.746 25.016 2.947 1 98.44 169 SER B N 1
ATOM 4058 C CA . SER B 1 169 ? -3.77 24.031 2.467 1 98.44 169 SER B CA 1
ATOM 4059 C C . SER B 1 169 ? -2.465 24.141 3.25 1 98.44 169 SER B C 1
ATOM 4061 O O . SER B 1 169 ? -1.879 25.219 3.361 1 98.44 169 SER B O 1
ATOM 4063 N N . ALA B 1 170 ? -2.111 23.047 3.789 1 97.44 170 ALA B N 1
ATOM 4064 C CA . ALA B 1 170 ? -0.774 22.828 4.332 1 97.44 170 ALA B CA 1
ATOM 4065 C C . ALA B 1 170 ? -0.109 21.625 3.682 1 97.44 170 ALA B C 1
ATOM 4067 O O . ALA B 1 170 ? 0.678 20.922 4.32 1 97.44 170 ALA B O 1
ATOM 4068 N N . HIS B 1 171 ? -0.557 21.328 2.439 1 97.62 171 HIS B N 1
ATOM 4069 C CA . HIS B 1 171 ? 0.057 20.266 1.662 1 97.62 171 HIS B CA 1
ATOM 4070 C C . HIS B 1 171 ? 1.494 20.609 1.286 1 97.62 171 HIS B C 1
ATOM 4072 O O . HIS B 1 171 ? 1.819 21.781 1.071 1 97.62 171 HIS B O 1
ATOM 4078 N N . LYS B 1 172 ? 2.299 19.609 1.232 1 95.81 172 LYS B N 1
ATOM 4079 C CA . LYS B 1 172 ? 3.711 19.766 0.892 1 95.81 172 LYS B CA 1
ATOM 4080 C C . LYS B 1 172 ? 4.098 18.859 -0.271 1 95.81 172 LYS B C 1
ATOM 4082 O O . LYS B 1 172 ? 3.414 17.875 -0.551 1 95.81 172 LYS B O 1
ATOM 4087 N N . TYR B 1 173 ? 5.125 19.25 -0.943 1 94.69 173 TYR B N 1
ATOM 4088 C CA . TYR B 1 173 ? 5.711 18.516 -2.057 1 94.69 173 TYR B CA 1
ATOM 4089 C C . TYR B 1 173 ? 7.137 18.078 -1.731 1 94.69 173 TYR B C 1
ATOM 4091 O O . TYR B 1 173 ? 8.008 18.906 -1.501 1 94.69 173 TYR B O 1
ATOM 4099 N N . VAL B 1 174 ? 7.426 16.812 -1.74 1 88.31 174 VAL B N 1
ATOM 4100 C CA . VAL B 1 174 ? 8.57 16.219 -1.061 1 88.31 174 VAL B CA 1
ATOM 4101 C C . VAL B 1 174 ? 9.836 16.422 -1.898 1 88.31 174 VAL B C 1
ATOM 4103 O O . VAL B 1 174 ? 10.914 16.672 -1.355 1 88.31 174 VAL B O 1
ATOM 4106 N N . PRO B 1 175 ? 9.812 16.391 -3.23 1 89.31 175 PRO B N 1
ATOM 4107 C CA . PRO B 1 175 ? 11.055 16.328 -4.012 1 89.31 175 PRO B CA 1
ATOM 4108 C C . PRO B 1 175 ? 11.969 17.516 -3.748 1 89.31 175 PRO B C 1
ATOM 4110 O O . PRO B 1 175 ? 13.18 17.344 -3.561 1 89.31 175 PRO B O 1
ATOM 4113 N N . PRO B 1 176 ? 11.43 18.734 -3.594 1 90.62 176 PRO B N 1
ATOM 4114 C CA . PRO B 1 176 ? 12.336 19.844 -3.279 1 90.62 176 PRO B CA 1
ATOM 4115 C C . PRO B 1 176 ? 13.047 19.672 -1.941 1 90.62 176 PRO B C 1
ATOM 4117 O O . PRO B 1 176 ? 14.188 20.109 -1.779 1 90.62 176 PRO B O 1
ATOM 4120 N N . ALA B 1 177 ? 12.383 19.062 -0.99 1 88.81 177 ALA B N 1
ATOM 4121 C CA . ALA B 1 177 ? 12.992 18.828 0.315 1 88.81 177 ALA B CA 1
ATOM 4122 C C . ALA B 1 177 ? 14.125 17.797 0.213 1 88.81 177 ALA B C 1
ATOM 4124 O O . ALA B 1 177 ? 15.125 17.906 0.922 1 88.81 177 ALA B O 1
ATOM 4125 N N . MET B 1 178 ? 13.953 16.812 -0.659 1 89 178 MET B N 1
ATOM 4126 C CA . MET B 1 178 ? 15.008 15.836 -0.894 1 89 178 MET B CA 1
ATOM 4127 C C . MET B 1 178 ? 16.266 16.5 -1.438 1 89 178 MET B C 1
ATOM 4129 O O . MET B 1 178 ? 17.375 16.141 -1.07 1 89 178 MET B O 1
ATOM 4133 N N . GLU B 1 179 ? 16.047 17.469 -2.256 1 88.5 179 GLU B N 1
ATOM 4134 C CA . GLU B 1 179 ? 17.172 18.219 -2.824 1 88.5 179 GLU B CA 1
ATOM 4135 C C . GLU B 1 179 ? 17.922 18.969 -1.741 1 88.5 179 GLU B C 1
ATOM 4137 O O . GLU B 1 179 ? 19.156 18.984 -1.733 1 88.5 179 GLU B O 1
ATOM 4142 N N . ILE B 1 180 ? 17.188 19.531 -0.873 1 87 180 ILE B N 1
ATOM 4143 C CA . ILE B 1 180 ? 17.797 20.312 0.196 1 87 180 ILE B CA 1
ATOM 4144 C C . ILE B 1 180 ? 18.625 19.406 1.096 1 87 180 ILE B C 1
ATOM 4146 O O . ILE B 1 180 ? 19.781 19.719 1.412 1 87 180 ILE B O 1
ATOM 4150 N N . VAL B 1 181 ? 18.078 18.297 1.441 1 86 181 VAL B N 1
ATOM 4151 C CA . VAL B 1 181 ? 18.781 17.438 2.385 1 86 181 VAL B CA 1
ATOM 4152 C C . VAL B 1 181 ? 19.969 16.766 1.698 1 86 181 VAL B C 1
ATOM 4154 O O . VAL B 1 181 ? 20.984 16.516 2.334 1 86 181 VAL B O 1
ATOM 4157 N N . ALA B 1 182 ? 19.875 16.531 0.401 1 84.25 182 ALA B N 1
ATOM 4158 C CA . ALA B 1 182 ? 20.984 15.969 -0.36 1 84.25 182 ALA B CA 1
ATOM 4159 C C . ALA B 1 182 ? 22.172 16.922 -0.398 1 84.25 182 ALA B C 1
ATOM 4161 O O . ALA B 1 182 ? 23.328 16.5 -0.53 1 84.25 182 ALA B O 1
ATOM 4162 N N . GLU B 1 183 ? 21.875 18.203 -0.243 1 82.44 183 GLU B N 1
ATOM 4163 C CA . GLU B 1 183 ? 22.922 19.203 -0.372 1 82.44 183 GLU B CA 1
ATOM 4164 C C . GLU B 1 183 ? 23.453 19.641 0.996 1 82.44 183 GLU B C 1
ATOM 4166 O O . GLU B 1 183 ? 24.453 20.344 1.088 1 82.44 183 GLU B O 1
ATOM 4171 N N . LEU B 1 184 ? 22.75 19.219 1.949 1 78.56 184 LEU B N 1
ATOM 4172 C CA . LEU B 1 184 ? 23.219 19.578 3.283 1 78.56 184 LEU B CA 1
ATOM 4173 C C . LEU B 1 184 ? 24.516 18.875 3.625 1 78.56 184 LEU B C 1
ATOM 4175 O O . LEU B 1 184 ? 24.641 17.656 3.42 1 78.56 184 LEU B O 1
ATOM 4179 N N . PRO B 1 185 ? 25.562 19.562 3.93 1 70.69 185 PRO B N 1
ATOM 4180 C CA . PRO B 1 185 ? 26.875 18.969 4.184 1 70.69 185 PRO B CA 1
ATOM 4181 C C . PRO B 1 185 ? 26.844 17.891 5.266 1 70.69 185 PRO B C 1
ATOM 4183 O O . PRO B 1 185 ? 27.578 16.906 5.188 1 70.69 185 PRO B O 1
ATOM 4186 N N . ASP B 1 186 ? 26.062 17.953 6.242 1 72.62 186 ASP B N 1
ATOM 4187 C CA . ASP B 1 186 ? 26.109 17.047 7.391 1 72.62 186 ASP B CA 1
ATOM 4188 C C . ASP B 1 186 ? 25.234 15.828 7.172 1 72.62 186 ASP B C 1
ATOM 4190 O O . ASP B 1 186 ? 25.141 14.961 8.039 1 72.62 186 ASP B O 1
ATOM 4194 N N . THR B 1 187 ? 24.625 15.602 6.062 1 70.31 187 THR B N 1
ATOM 4195 C CA . THR B 1 187 ? 23.734 14.461 5.895 1 70.31 187 THR B CA 1
ATOM 4196 C C . THR B 1 187 ? 24.453 13.305 5.211 1 70.31 187 THR B C 1
ATOM 4198 O O . THR B 1 187 ? 24.172 12.141 5.5 1 70.31 187 THR B O 1
ATOM 4201 N N . ASP B 1 188 ? 25.5 13.461 4.602 1 82.56 188 ASP B N 1
ATOM 4202 C CA . ASP B 1 188 ? 26.297 12.43 3.926 1 82.56 188 ASP B CA 1
ATOM 4203 C C . ASP B 1 188 ? 25.406 11.305 3.42 1 82.56 188 ASP B C 1
ATOM 4205 O O . ASP B 1 188 ? 25.641 10.133 3.721 1 82.56 188 ASP B O 1
ATOM 4209 N N . VAL B 1 189 ? 24.422 11.492 2.695 1 92.38 189 VAL B N 1
ATOM 4210 C CA . VAL B 1 189 ? 23.484 10.5 2.188 1 92.38 189 VAL B CA 1
ATOM 4211 C C . VAL B 1 189 ? 24.031 9.875 0.906 1 92.38 189 VAL B C 1
ATOM 4213 O O . VAL B 1 189 ? 24.359 10.586 -0.049 1 92.38 189 VAL B O 1
ATOM 4216 N N . ASP B 1 190 ? 24.125 8.523 0.921 1 94.94 190 ASP B N 1
ATOM 4217 C CA . ASP B 1 190 ? 24.672 7.809 -0.227 1 94.94 190 ASP B CA 1
ATOM 4218 C C . ASP B 1 190 ? 23.562 7.316 -1.154 1 94.94 190 ASP B C 1
ATOM 4220 O O . ASP B 1 190 ? 23.828 6.945 -2.301 1 94.94 190 ASP B O 1
ATOM 4224 N N . GLY B 1 191 ? 22.375 7.312 -0.718 1 96.31 191 GLY B N 1
ATOM 4225 C CA . GLY B 1 191 ? 21.234 6.867 -1.491 1 96.31 191 GLY B CA 1
ATOM 4226 C C . GLY B 1 191 ? 19.906 7.164 -0.812 1 96.31 191 GLY B C 1
ATOM 4227 O O . GLY B 1 191 ? 19.859 7.395 0.397 1 96.31 191 GLY B O 1
ATOM 4228 N N . PHE B 1 192 ? 18.844 7.156 -1.633 1 97.31 192 PHE B N 1
ATOM 4229 C CA . PHE B 1 192 ? 17.516 7.457 -1.097 1 97.31 192 PHE B CA 1
ATOM 4230 C C . PHE B 1 192 ? 16.562 6.281 -1.314 1 97.31 192 PHE B C 1
ATOM 4232 O O . PHE B 1 192 ? 16.484 5.738 -2.418 1 97.31 192 PHE B O 1
ATOM 4239 N N . LEU B 1 193 ? 15.93 5.867 -0.26 1 97.56 193 LEU B N 1
ATOM 4240 C CA . LEU B 1 193 ? 14.75 5.02 -0.368 1 97.56 193 LEU B CA 1
ATOM 4241 C C . LEU B 1 193 ? 13.484 5.859 -0.422 1 97.56 193 LEU B C 1
ATOM 4243 O O . LEU B 1 193 ? 13.031 6.379 0.602 1 97.56 193 LEU B O 1
ATOM 4247 N N . ALA B 1 194 ? 12.891 5.992 -1.609 1 95.94 194 ALA B N 1
ATOM 4248 C CA . ALA B 1 194 ? 11.758 6.879 -1.852 1 95.94 194 ALA B CA 1
ATOM 4249 C C . ALA B 1 194 ? 10.445 6.23 -1.417 1 95.94 194 ALA B C 1
ATOM 4251 O O . ALA B 1 194 ? 10.344 5.004 -1.368 1 95.94 194 ALA B O 1
ATOM 4252 N N . ALA B 1 195 ? 9.508 7.047 -1.178 1 92.19 195 ALA B N 1
ATOM 4253 C CA . ALA B 1 195 ? 8.242 6.633 -0.571 1 92.19 195 ALA B CA 1
ATOM 4254 C C . ALA B 1 195 ? 7.359 5.91 -1.584 1 92.19 195 ALA B C 1
ATOM 4256 O O . ALA B 1 195 ? 6.969 6.492 -2.6 1 92.19 195 ALA B O 1
ATOM 4257 N N . GLY B 1 196 ? 6.934 4.746 -1.216 1 92.44 196 GLY B N 1
ATOM 4258 C CA . GLY B 1 196 ? 6.125 3.936 -2.111 1 92.44 196 GLY B CA 1
ATOM 4259 C C . GLY B 1 196 ? 4.746 4.516 -2.359 1 92.44 196 GLY B C 1
ATOM 4260 O O . GLY B 1 196 ? 4.316 4.637 -3.51 1 92.44 196 GLY B O 1
ATOM 4261 N N . HIS B 1 197 ? 4.055 4.957 -1.324 1 90.44 197 HIS B N 1
ATOM 4262 C CA . HIS B 1 197 ? 2.688 5.449 -1.477 1 90.44 197 HIS B CA 1
ATOM 4263 C C . HIS B 1 197 ? 2.646 6.707 -2.336 1 90.44 197 HIS B C 1
ATOM 4265 O O . HIS B 1 197 ? 1.848 6.801 -3.271 1 90.44 197 HIS B O 1
ATOM 4271 N N . ALA B 1 198 ? 3.502 7.637 -2.043 1 93.19 198 ALA B N 1
ATOM 4272 C CA . ALA B 1 198 ? 3.557 8.859 -2.84 1 93.19 198 ALA B CA 1
ATOM 4273 C C . ALA B 1 198 ? 3.861 8.547 -4.301 1 93.19 198 ALA B C 1
ATOM 4275 O O . ALA B 1 198 ? 3.295 9.164 -5.207 1 93.19 198 ALA B O 1
ATOM 4276 N N . ALA B 1 199 ? 4.652 7.512 -4.508 1 93.94 199 ALA B N 1
ATOM 4277 C CA . ALA B 1 199 ? 5.082 7.16 -5.859 1 93.94 199 ALA B CA 1
ATOM 4278 C C . ALA B 1 199 ? 3.949 6.508 -6.645 1 93.94 199 ALA B C 1
ATOM 4280 O O . ALA B 1 199 ? 3.988 6.461 -7.879 1 93.94 199 ALA B O 1
ATOM 4281 N N . THR B 1 200 ? 2.951 5.957 -5.957 1 91.44 200 THR B N 1
ATOM 4282 C CA . THR B 1 200 ? 1.79 5.469 -6.695 1 91.44 200 THR B CA 1
ATOM 4283 C C . THR B 1 200 ? 1.103 6.605 -7.441 1 91.44 200 THR B C 1
ATOM 4285 O O . THR B 1 200 ? 0.456 6.383 -8.469 1 91.44 200 THR B O 1
ATOM 4288 N N . ILE B 1 201 ? 1.245 7.836 -6.891 1 92.12 201 ILE B N 1
ATOM 4289 C CA . ILE B 1 201 ? 0.68 9.016 -7.535 1 92.12 201 ILE B CA 1
ATOM 4290 C C . ILE B 1 201 ? 1.684 9.586 -8.531 1 92.12 201 ILE B C 1
ATOM 4292 O O . ILE B 1 201 ? 1.393 9.695 -9.727 1 92.12 201 ILE B O 1
ATOM 4296 N N . THR B 1 202 ? 2.902 9.781 -8.164 1 93.31 202 THR B N 1
ATOM 4297 C CA . THR B 1 202 ? 3.867 10.555 -8.938 1 93.31 202 THR B CA 1
ATOM 4298 C C . THR B 1 202 ? 4.551 9.68 -9.984 1 93.31 202 THR B C 1
ATOM 4300 O O . THR B 1 202 ? 5.043 10.172 -10.992 1 93.31 202 THR B O 1
ATOM 4303 N N . GLY B 1 203 ? 4.594 8.375 -9.648 1 93.56 203 GLY B N 1
ATOM 4304 C CA . GLY B 1 203 ? 5.488 7.527 -10.414 1 93.56 203 GLY B CA 1
ATOM 4305 C C . GLY B 1 203 ? 6.934 7.609 -9.953 1 93.56 203 GLY B C 1
ATOM 4306 O O . GLY B 1 203 ? 7.316 8.562 -9.273 1 93.56 203 GLY B O 1
ATOM 4307 N N . TYR B 1 204 ? 7.703 6.551 -10.328 1 94.88 204 TYR B N 1
ATOM 4308 C CA . TYR B 1 204 ? 9.102 6.602 -9.914 1 94.88 204 TYR B CA 1
ATOM 4309 C C . TYR B 1 204 ? 9.93 7.438 -10.883 1 94.88 204 TYR B C 1
ATOM 4311 O O . TYR B 1 204 ? 11.047 7.844 -10.562 1 94.88 204 TYR B O 1
ATOM 4319 N N . GLY B 1 205 ? 9.367 7.789 -12.07 1 94.81 205 GLY B N 1
ATOM 4320 C CA . GLY B 1 205 ? 10.039 8.656 -13.023 1 94.81 205 GLY B CA 1
ATOM 4321 C C . GLY B 1 205 ? 10.32 10.047 -12.477 1 94.81 205 GLY B C 1
ATOM 4322 O O . GLY B 1 205 ? 11.188 10.758 -12.992 1 94.81 205 GLY B O 1
ATOM 4323 N N . LEU B 1 206 ? 9.57 10.398 -11.492 1 94.12 206 LEU B N 1
ATOM 4324 C CA . LEU B 1 206 ? 9.758 11.688 -10.836 1 94.12 206 LEU B CA 1
ATOM 4325 C C . LEU B 1 206 ? 11.203 11.859 -10.398 1 94.12 206 LEU B C 1
ATOM 4327 O O . LEU B 1 206 ? 11.727 12.977 -10.383 1 94.12 206 LEU B O 1
ATOM 4331 N N . PHE B 1 207 ? 11.93 10.789 -10.086 1 95.5 207 PHE B N 1
ATOM 4332 C CA . PHE B 1 207 ? 13.227 10.859 -9.43 1 95.5 207 PHE B CA 1
ATOM 4333 C C . PHE B 1 207 ? 14.359 10.797 -10.445 1 95.5 207 PHE B C 1
ATOM 4335 O O . PHE B 1 207 ? 15.539 10.852 -10.078 1 95.5 207 PHE B O 1
ATOM 4342 N N . GLU B 1 208 ? 14.039 10.688 -11.711 1 95.38 208 GLU B N 1
ATOM 4343 C CA . GLU B 1 208 ? 15.062 10.602 -12.75 1 95.38 208 GLU B CA 1
ATOM 4344 C C . GLU B 1 208 ? 15.961 11.836 -12.742 1 95.38 208 GLU B C 1
ATOM 4346 O O . GLU B 1 208 ? 17.188 11.727 -12.727 1 95.38 208 GLU B O 1
ATOM 4351 N N . GLU B 1 209 ? 15.328 13.008 -12.742 1 91.06 209 GLU B N 1
ATOM 4352 C CA . GLU B 1 209 ? 16.094 14.25 -12.758 1 91.06 209 GLU B CA 1
ATOM 4353 C C . GLU B 1 209 ? 16.906 14.406 -11.469 1 91.06 209 GLU B C 1
ATOM 4355 O O . GLU B 1 209 ? 18.031 14.906 -11.492 1 91.06 209 GLU B O 1
ATOM 4360 N N . PHE B 1 210 ? 16.328 14.031 -10.391 1 92.19 210 PHE B N 1
ATOM 4361 C CA . PHE B 1 210 ? 17.016 14.109 -9.109 1 92.19 210 PHE B CA 1
ATOM 4362 C C . PHE B 1 210 ? 18.297 13.281 -9.125 1 92.19 210 PHE B C 1
ATOM 4364 O O . PHE B 1 210 ? 19.359 13.766 -8.742 1 92.19 210 PHE B O 1
ATOM 4371 N N . VAL B 1 211 ? 18.141 12.031 -9.594 1 94.88 211 VAL B N 1
ATOM 4372 C CA . VAL B 1 211 ? 19.266 11.102 -9.617 1 94.88 211 VAL B CA 1
ATOM 4373 C C . VAL B 1 211 ? 20.359 11.625 -10.555 1 94.88 211 VAL B C 1
ATOM 4375 O O . VAL B 1 211 ? 21.547 11.531 -10.242 1 94.88 211 VAL B O 1
ATOM 4378 N N . GLU B 1 212 ? 19.969 12.203 -11.633 1 92.56 212 GLU B N 1
ATOM 4379 C CA . GLU B 1 212 ? 20.922 12.742 -12.602 1 92.56 212 GLU B CA 1
ATOM 4380 C C . GLU B 1 212 ? 21.641 13.977 -12.055 1 92.56 212 GLU B C 1
ATOM 4382 O O . GLU B 1 212 ? 22.859 14.102 -12.18 1 92.56 212 GLU B O 1
ATOM 4387 N N . GLU B 1 213 ? 20.953 14.852 -11.422 1 91.31 213 GLU B N 1
ATOM 4388 C CA . GLU B 1 213 ? 21.484 16.125 -10.953 1 91.31 213 GLU B CA 1
ATOM 4389 C C . GLU B 1 213 ? 22.359 15.938 -9.727 1 91.31 213 GLU B C 1
ATOM 4391 O O . GLU B 1 213 ? 23.422 16.578 -9.609 1 91.31 213 GLU B O 1
ATOM 4396 N N . TYR B 1 214 ? 21.984 15.047 -8.867 1 90.38 214 TYR B N 1
ATOM 4397 C CA . TYR B 1 214 ? 22.672 14.961 -7.586 1 90.38 214 TYR B CA 1
ATOM 4398 C C . TYR B 1 214 ? 23.562 13.719 -7.531 1 90.38 214 TYR B C 1
ATOM 4400 O O . TYR B 1 214 ? 24.312 13.523 -6.566 1 90.38 214 TYR B O 1
ATOM 4408 N N . GLU B 1 215 ? 23.438 12.883 -8.555 1 92.38 215 GLU B N 1
ATOM 4409 C CA . GLU B 1 215 ? 24.281 11.695 -8.688 1 92.38 215 GLU B CA 1
ATOM 4410 C C . GLU B 1 215 ? 24.156 10.797 -7.457 1 92.38 215 GLU B C 1
ATOM 4412 O O . GLU B 1 215 ? 25.156 10.266 -6.965 1 92.38 215 GLU B O 1
ATOM 4417 N N . THR B 1 216 ? 23.031 10.82 -6.871 1 94.31 216 THR B N 1
ATOM 4418 C CA . THR B 1 216 ? 22.688 9.969 -5.738 1 94.31 216 THR B CA 1
ATOM 4419 C C . THR B 1 216 ? 21.578 8.984 -6.117 1 94.31 216 THR B C 1
ATOM 4421 O O . THR B 1 216 ? 20.5 9.398 -6.551 1 94.31 216 THR B O 1
ATOM 4424 N N . PRO B 1 217 ? 21.859 7.672 -5.992 1 97.31 217 PRO B N 1
ATOM 4425 C CA . PRO B 1 217 ? 20.859 6.695 -6.414 1 97.31 217 PRO B CA 1
ATOM 4426 C C . PRO B 1 217 ? 19.578 6.762 -5.574 1 97.31 217 PRO B C 1
ATOM 4428 O O . PRO B 1 217 ? 19.625 7.172 -4.41 1 97.31 217 PRO B O 1
ATOM 4431 N N . ALA B 1 218 ? 18.484 6.371 -6.215 1 97.56 218 ALA B N 1
ATOM 4432 C CA . ALA B 1 218 ? 17.188 6.34 -5.555 1 97.56 218 ALA B CA 1
ATOM 4433 C C . ALA B 1 218 ? 16.391 5.094 -5.953 1 97.56 218 ALA B C 1
ATOM 4435 O O . ALA B 1 218 ? 16.422 4.684 -7.117 1 97.56 218 ALA B O 1
ATOM 4436 N N . VAL B 1 219 ? 15.75 4.434 -4.957 1 97.81 219 VAL B N 1
ATOM 4437 C CA . VAL B 1 219 ? 14.898 3.273 -5.199 1 97.81 219 VAL B CA 1
ATOM 4438 C C . VAL B 1 219 ? 13.555 3.467 -4.504 1 97.81 219 VAL B C 1
ATOM 4440 O O . VAL B 1 219 ? 13.5 3.816 -3.324 1 97.81 219 VAL B O 1
ATOM 4443 N N . VAL B 1 220 ? 12.477 3.297 -5.273 1 96.94 220 VAL B N 1
ATOM 4444 C CA . VAL B 1 220 ? 11.148 3.322 -4.668 1 96.94 220 VAL B CA 1
ATOM 4445 C C . VAL B 1 220 ? 10.867 1.984 -3.988 1 96.94 220 VAL B C 1
ATOM 4447 O O . VAL B 1 220 ? 11.047 0.924 -4.594 1 96.94 220 VAL B O 1
ATOM 4450 N N . GLY B 1 221 ? 10.469 2.047 -2.725 1 95.25 221 GLY B N 1
ATOM 4451 C CA . GLY B 1 221 ? 10.258 0.814 -1.984 1 95.25 221 GLY B CA 1
ATOM 4452 C C . GLY B 1 221 ? 8.852 0.695 -1.42 1 95.25 221 GLY B C 1
ATOM 4453 O O . GLY B 1 221 ? 8.203 1.704 -1.134 1 95.25 221 GLY B O 1
ATOM 4454 N N . GLY B 1 222 ? 8.445 -0.542 -1.229 1 92.44 222 GLY B N 1
ATOM 4455 C CA . GLY B 1 222 ? 7.207 -0.826 -0.527 1 92.44 222 GLY B CA 1
ATOM 4456 C C . GLY B 1 222 ? 7.367 -0.862 0.98 1 92.44 222 GLY B C 1
ATOM 4457 O O . GLY B 1 222 ? 8.352 -0.355 1.518 1 92.44 222 GLY B O 1
ATOM 4458 N N . PHE B 1 223 ? 6.398 -1.473 1.705 1 89.81 223 PHE B N 1
ATOM 4459 C CA . PHE B 1 223 ? 6.34 -1.229 3.141 1 89.81 223 PHE B CA 1
ATOM 4460 C C . PHE B 1 223 ? 6.457 -2.535 3.918 1 89.81 223 PHE B C 1
ATOM 4462 O O . PHE B 1 223 ? 6.555 -2.527 5.148 1 89.81 223 PHE B O 1
ATOM 4469 N N . GLU B 1 224 ? 6.395 -3.67 3.191 1 85.44 224 GLU B N 1
ATOM 4470 C CA . GLU B 1 224 ? 6.715 -4.934 3.852 1 85.44 224 GLU B CA 1
ATOM 4471 C C . GLU B 1 224 ? 8.219 -5.062 4.094 1 85.44 224 GLU B C 1
ATOM 4473 O O . GLU B 1 224 ? 9.023 -4.488 3.357 1 85.44 224 GLU B O 1
ATOM 4478 N N . PRO B 1 225 ? 8.594 -5.812 5.133 1 89.25 225 PRO B N 1
ATOM 4479 C CA . PRO B 1 225 ? 10.023 -5.969 5.414 1 89.25 225 PRO B CA 1
ATOM 4480 C C . PRO B 1 225 ? 10.828 -6.375 4.184 1 89.25 225 PRO B C 1
ATOM 4482 O O . PRO B 1 225 ? 11.891 -5.801 3.914 1 89.25 225 PRO B O 1
ATOM 4485 N N . ILE B 1 226 ? 10.242 -7.242 3.395 1 88.81 226 ILE B N 1
ATOM 4486 C CA . ILE B 1 226 ? 10.953 -7.75 2.225 1 88.81 226 ILE B CA 1
ATOM 4487 C C . ILE B 1 226 ? 11.086 -6.645 1.181 1 88.81 226 ILE B C 1
ATOM 4489 O O . ILE B 1 226 ? 12.094 -6.562 0.476 1 88.81 226 ILE B O 1
ATOM 4493 N N . ASP B 1 227 ? 10.109 -5.801 1.092 1 92.06 227 ASP B N 1
ATOM 4494 C CA . ASP B 1 227 ? 10.164 -4.672 0.172 1 92.06 227 ASP B CA 1
ATOM 4495 C C . ASP B 1 227 ? 11.32 -3.734 0.518 1 92.06 227 ASP B C 1
ATOM 4497 O O . ASP B 1 227 ? 12.039 -3.279 -0.37 1 92.06 227 ASP B O 1
ATOM 4501 N N . ILE B 1 228 ? 11.43 -3.451 1.791 1 95.25 228 ILE B N 1
ATOM 4502 C CA . ILE B 1 228 ? 12.438 -2.514 2.27 1 95.25 228 ILE B CA 1
ATOM 4503 C C . ILE B 1 228 ? 13.828 -3.109 2.072 1 95.25 228 ILE B C 1
ATOM 4505 O O . ILE B 1 228 ? 14.719 -2.451 1.533 1 95.25 228 ILE B O 1
ATOM 4509 N N . LEU B 1 229 ? 13.977 -4.414 2.438 1 95.56 229 LEU B N 1
ATOM 4510 C CA . LEU B 1 229 ? 15.266 -5.082 2.285 1 95.56 229 LEU B CA 1
ATOM 4511 C C . LEU B 1 229 ? 15.672 -5.16 0.816 1 95.56 229 LEU B C 1
ATOM 4513 O O . LEU B 1 229 ? 16.844 -4.957 0.476 1 95.56 229 LEU B O 1
ATOM 4517 N N . PHE B 1 230 ? 14.727 -5.445 -0.022 1 94.19 230 PHE B N 1
ATOM 4518 C CA . PHE B 1 230 ? 14.984 -5.512 -1.455 1 94.19 230 PHE B CA 1
ATOM 4519 C C . PHE B 1 230 ? 15.383 -4.145 -1.996 1 94.19 230 PHE B C 1
ATOM 4521 O O . PHE B 1 230 ? 16.297 -4.035 -2.812 1 94.19 230 PHE B O 1
ATOM 4528 N N . GLY B 1 231 ? 14.688 -3.074 -1.572 1 96.81 231 GLY B N 1
ATOM 4529 C CA . GLY B 1 231 ? 15.055 -1.719 -1.951 1 96.81 231 GLY B CA 1
ATOM 4530 C C . GLY B 1 231 ? 16.469 -1.348 -1.541 1 96.81 231 GLY B C 1
ATOM 4531 O O . GLY B 1 231 ? 17.219 -0.746 -2.322 1 96.81 231 GLY B O 1
ATOM 4532 N N . LEU B 1 232 ? 16.828 -1.713 -0.328 1 97.81 232 LEU B N 1
ATOM 4533 C CA . LEU B 1 232 ? 18.188 -1.449 0.163 1 97.81 232 LEU B CA 1
ATOM 4534 C C . LEU B 1 232 ? 19.219 -2.197 -0.669 1 97.81 232 LEU B C 1
ATOM 4536 O O . LEU B 1 232 ? 20.266 -1.646 -0.994 1 97.81 232 LEU B O 1
ATOM 4540 N N . ALA B 1 233 ? 18.891 -3.475 -1 1 96.81 233 ALA B N 1
ATOM 4541 C CA . ALA B 1 233 ? 19.812 -4.266 -1.812 1 96.81 233 ALA B CA 1
ATOM 4542 C C . ALA B 1 233 ? 20.062 -3.605 -3.166 1 96.81 233 ALA B C 1
ATOM 4544 O O . ALA B 1 233 ? 21.203 -3.52 -3.625 1 96.81 233 ALA B O 1
ATOM 4545 N N . ARG B 1 234 ? 19.031 -3.137 -3.762 1 96.44 234 ARG B N 1
ATOM 4546 C CA . ARG B 1 234 ? 19.156 -2.479 -5.059 1 96.44 234 ARG B CA 1
ATOM 4547 C C . ARG B 1 234 ? 20 -1.212 -4.949 1 96.44 234 ARG B C 1
ATOM 4549 O O . ARG B 1 234 ? 20.812 -0.925 -5.828 1 96.44 234 ARG B O 1
ATOM 4556 N N . LEU B 1 235 ? 19.781 -0.45 -3.902 1 98.19 235 LEU B N 1
ATOM 4557 C CA . LEU B 1 235 ? 20.562 0.76 -3.674 1 98.19 235 LEU B CA 1
ATOM 4558 C C . LEU B 1 235 ? 22.031 0.43 -3.521 1 98.19 235 LEU B C 1
ATOM 4560 O O . LEU B 1 235 ? 22.891 1.102 -4.105 1 98.19 235 LEU B O 1
ATOM 4564 N N . LEU B 1 236 ? 22.312 -0.621 -2.75 1 98.19 236 LEU B N 1
ATOM 4565 C CA . LEU B 1 236 ? 23.703 -0.998 -2.508 1 98.19 236 LEU B CA 1
ATOM 4566 C C . LEU B 1 236 ? 24.359 -1.483 -3.793 1 98.19 236 LEU B C 1
ATOM 4568 O O . LEU B 1 236 ? 25.562 -1.274 -3.996 1 98.19 236 LEU B O 1
ATOM 4572 N N . GLU B 1 237 ? 23.594 -2.146 -4.637 1 96.94 237 GLU B N 1
ATOM 4573 C CA . GLU B 1 237 ? 24.141 -2.537 -5.934 1 96.94 237 GLU B CA 1
ATOM 4574 C C . GLU B 1 237 ? 24.578 -1.317 -6.734 1 96.94 237 GLU B C 1
ATOM 4576 O O . GLU B 1 237 ? 25.672 -1.318 -7.324 1 96.94 237 GLU B O 1
ATOM 4581 N N . PHE B 1 238 ? 23.766 -0.278 -6.777 1 97.81 238 PHE B N 1
ATOM 4582 C CA . PHE B 1 238 ? 24.109 0.958 -7.469 1 97.81 238 PHE B CA 1
ATOM 4583 C C . PHE B 1 238 ? 25.359 1.584 -6.863 1 97.81 238 PHE B C 1
ATOM 4585 O O . PHE B 1 238 ? 26.25 2.033 -7.59 1 97.81 238 PHE B O 1
ATOM 4592 N N . ILE B 1 239 ? 25.422 1.608 -5.512 1 97.69 239 ILE B N 1
ATOM 4593 C CA . ILE B 1 239 ? 26.531 2.238 -4.801 1 97.69 239 ILE B CA 1
ATOM 4594 C C . ILE B 1 239 ? 27.812 1.455 -5.051 1 97.69 239 ILE B C 1
ATOM 4596 O O . ILE B 1 239 ? 28.859 2.043 -5.32 1 97.69 239 ILE B O 1
ATOM 4600 N N . ARG B 1 240 ? 27.656 0.123 -4.98 1 97.75 240 ARG B N 1
ATOM 4601 C CA . ARG B 1 240 ? 28.812 -0.734 -5.27 1 97.75 240 ARG B CA 1
ATOM 4602 C C . ARG B 1 240 ? 29.375 -0.448 -6.66 1 97.75 240 ARG B C 1
ATOM 4604 O O . ARG B 1 240 ? 30.594 -0.395 -6.844 1 97.75 240 ARG B O 1
ATOM 4611 N N . ASP B 1 241 ? 28.531 -0.244 -7.617 1 97.12 241 ASP B N 1
ATOM 4612 C CA . ASP B 1 241 ? 28.922 -0.087 -9.016 1 97.12 241 ASP B CA 1
ATOM 4613 C C . ASP B 1 241 ? 29.172 1.381 -9.352 1 97.12 241 ASP B C 1
ATOM 4615 O O . ASP B 1 241 ? 29.438 1.722 -10.508 1 97.12 241 ASP B O 1
ATOM 4619 N N . ASP B 1 242 ? 29.062 2.301 -8.445 1 96.12 242 ASP B N 1
ATOM 4620 C CA . ASP B 1 242 ? 29.234 3.738 -8.617 1 96.12 242 ASP B CA 1
ATOM 4621 C C . ASP B 1 242 ? 28.312 4.273 -9.703 1 96.12 242 ASP B C 1
ATOM 4623 O O . ASP B 1 242 ? 28.75 4.973 -10.625 1 96.12 242 ASP B O 1
ATOM 4627 N N . GLU B 1 243 ? 27.062 3.842 -9.578 1 95.25 243 GLU B N 1
ATOM 4628 C CA . GLU B 1 243 ? 26.047 4.223 -10.555 1 95.25 243 GLU B CA 1
ATOM 4629 C C . GLU B 1 243 ? 24.938 5.031 -9.906 1 95.25 243 GLU B C 1
ATOM 4631 O O . GLU B 1 243 ? 24.344 4.598 -8.914 1 95.25 243 GLU B O 1
ATOM 4636 N N . PRO B 1 244 ? 24.703 6.227 -10.43 1 94.62 244 PRO B N 1
ATOM 4637 C CA . PRO B 1 244 ? 23.516 6.945 -9.984 1 94.62 244 PRO B CA 1
ATOM 4638 C C . PRO B 1 244 ? 22.219 6.363 -10.555 1 94.62 244 PRO B C 1
ATOM 4640 O O . PRO B 1 244 ? 21.547 7.016 -11.359 1 94.62 244 PRO B O 1
ATOM 4643 N N . GLY B 1 245 ? 21.891 5.219 -10.031 1 96.19 245 GLY B N 1
ATOM 4644 C CA . GLY B 1 245 ? 20.797 4.445 -10.609 1 96.19 245 GLY B CA 1
ATOM 4645 C C . GLY B 1 245 ? 19.453 4.766 -10.008 1 96.19 245 GLY B C 1
ATOM 4646 O O . GLY B 1 245 ? 19.375 5.34 -8.914 1 96.19 245 GLY B O 1
ATOM 4647 N N . LEU B 1 246 ? 18.438 4.566 -10.805 1 97 246 LEU B N 1
ATOM 4648 C CA . LEU B 1 246 ? 17.047 4.652 -10.406 1 97 246 LEU B CA 1
ATOM 4649 C C . LEU B 1 246 ? 16.328 3.326 -10.633 1 97 246 LEU B C 1
ATOM 4651 O O . LEU B 1 246 ? 16.453 2.727 -11.703 1 97 246 LEU B O 1
ATOM 4655 N N . ALA B 1 247 ? 15.648 2.83 -9.539 1 95 247 ALA B N 1
ATOM 4656 C CA . ALA B 1 247 ? 14.914 1.576 -9.703 1 95 247 ALA B CA 1
ATOM 4657 C C . ALA B 1 247 ? 13.602 1.604 -8.938 1 95 247 ALA B C 1
ATOM 4659 O O . ALA B 1 247 ? 13.398 2.457 -8.07 1 95 247 ALA B O 1
ATOM 4660 N N . ASN B 1 248 ? 12.734 0.781 -9.375 1 94 248 ASN B N 1
ATOM 4661 C CA . ASN B 1 248 ? 11.445 0.586 -8.727 1 94 248 ASN B CA 1
ATOM 4662 C C . ASN B 1 248 ? 11.352 -0.783 -8.062 1 94 248 ASN B C 1
ATOM 4664 O O . ASN B 1 248 ? 11.156 -1.796 -8.734 1 94 248 ASN B O 1
ATOM 4668 N N . ALA B 1 249 ? 11.461 -0.771 -6.762 1 93.06 249 ALA B N 1
ATOM 4669 C CA . ALA B 1 249 ? 11.367 -2.021 -6.016 1 93.06 249 ALA B CA 1
ATOM 4670 C C . ALA B 1 249 ? 9.938 -2.266 -5.531 1 93.06 249 ALA B C 1
ATOM 4672 O O . ALA B 1 249 ? 9.703 -3.133 -4.688 1 93.06 249 ALA B O 1
ATOM 4673 N N . TYR B 1 250 ? 8.992 -1.503 -6.012 1 91.25 250 TYR B N 1
ATOM 4674 C CA . TYR B 1 250 ? 7.582 -1.628 -5.68 1 91.25 250 TYR B CA 1
ATOM 4675 C C . TYR B 1 250 ? 6.73 -1.727 -6.941 1 91.25 250 TYR B C 1
ATOM 4677 O O . TYR B 1 250 ? 5.762 -0.982 -7.102 1 91.25 250 TYR B O 1
ATOM 4685 N N . GLN B 1 251 ? 7.062 -2.613 -7.723 1 86.56 251 GLN B N 1
ATOM 4686 C CA . GLN B 1 251 ? 6.527 -2.709 -9.078 1 86.56 251 GLN B CA 1
ATOM 4687 C C . GLN B 1 251 ? 5.051 -3.102 -9.055 1 86.56 251 GLN B C 1
ATOM 4689 O O . GLN B 1 251 ? 4.324 -2.854 -10.023 1 86.56 251 GLN B O 1
ATOM 4694 N N . ARG B 1 252 ? 4.664 -3.682 -8 1 83.06 252 ARG B N 1
ATOM 4695 C CA . ARG B 1 252 ? 3.281 -4.141 -7.938 1 83.06 252 ARG B CA 1
ATOM 4696 C C . ARG B 1 252 ? 2.32 -2.963 -7.805 1 83.06 252 ARG B C 1
ATOM 4698 O O . ARG B 1 252 ? 1.124 -3.098 -8.07 1 83.06 252 ARG B O 1
ATOM 4705 N N . CYS B 1 253 ? 2.844 -1.778 -7.375 1 87.25 253 CYS B N 1
ATOM 4706 C CA . CYS B 1 253 ? 1.935 -0.666 -7.121 1 87.25 253 CYS B CA 1
ATOM 4707 C C . CYS B 1 253 ? 2.381 0.583 -7.871 1 87.25 253 CYS B C 1
ATOM 4709 O O . CYS B 1 253 ? 1.599 1.52 -8.047 1 87.25 253 CYS B O 1
ATOM 4711 N N . VAL B 1 254 ? 3.662 0.576 -8.297 1 91.12 254 VAL B N 1
ATOM 4712 C CA . VAL B 1 254 ? 4.219 1.818 -8.82 1 91.12 254 VAL B CA 1
ATOM 4713 C C . VAL B 1 254 ? 4.711 1.604 -10.25 1 91.12 254 VAL B C 1
ATOM 4715 O O . VAL B 1 254 ? 5.336 0.585 -10.555 1 91.12 254 VAL B O 1
ATOM 4718 N N . THR B 1 255 ? 4.348 2.506 -11.086 1 89.62 255 THR B N 1
ATOM 4719 C CA . THR B 1 255 ? 4.871 2.543 -12.445 1 89.62 255 THR B CA 1
ATOM 4720 C C . THR B 1 255 ? 5.727 3.789 -12.664 1 89.62 255 THR B C 1
ATOM 4722 O O . THR B 1 255 ? 5.812 4.648 -11.789 1 89.62 255 THR B O 1
ATOM 4725 N N . GLU B 1 256 ? 6.336 3.82 -13.789 1 91.5 256 GLU B N 1
ATOM 4726 C CA . GLU B 1 256 ? 7.199 4.961 -14.094 1 91.5 256 GLU B CA 1
ATOM 4727 C C . GLU B 1 256 ? 6.402 6.262 -14.133 1 91.5 256 GLU B C 1
ATOM 4729 O O . GLU B 1 256 ? 6.84 7.281 -13.594 1 91.5 256 GLU B O 1
ATOM 4734 N N . GLU B 1 257 ? 5.184 6.199 -14.688 1 92.56 257 GLU B N 1
ATOM 4735 C CA . GLU B 1 257 ? 4.406 7.406 -14.938 1 92.56 257 GLU B CA 1
ATOM 4736 C C . GLU B 1 257 ? 3.516 7.75 -13.75 1 92.56 257 GLU B C 1
ATOM 4738 O O . GLU B 1 257 ? 3.016 8.875 -13.641 1 92.56 257 GLU B O 1
ATOM 4743 N N . GLY B 1 258 ? 3.312 6.758 -12.867 1 92.5 258 GLY B N 1
ATOM 4744 C CA . GLY B 1 258 ? 2.381 6.973 -11.773 1 92.5 258 GLY B CA 1
ATOM 4745 C C . GLY B 1 258 ? 0.942 7.113 -12.227 1 92.5 258 GLY B C 1
ATOM 4746 O O . GLY B 1 258 ? 0.575 6.625 -13.297 1 92.5 258 GLY B O 1
ATOM 4747 N N . ASN B 1 259 ? 0.118 7.637 -11.359 1 92.81 259 ASN B N 1
ATOM 4748 C CA . ASN B 1 259 ? -1.296 7.855 -11.648 1 92.81 259 ASN B CA 1
ATOM 4749 C C . ASN B 1 259 ? -1.518 9.164 -12.398 1 92.81 259 ASN B C 1
ATOM 4751 O O . ASN B 1 259 ? -1.791 10.195 -11.797 1 92.81 259 ASN B O 1
ATOM 4755 N N . VAL B 1 260 ? -1.507 9.109 -13.758 1 93.06 260 VAL B N 1
ATOM 4756 C CA . VAL B 1 260 ? -1.487 10.281 -14.625 1 93.06 260 VAL B CA 1
ATOM 4757 C C . VAL B 1 260 ? -2.732 11.125 -14.375 1 93.06 260 VAL B C 1
ATOM 4759 O O . VAL B 1 260 ? -2.633 12.336 -14.148 1 93.06 260 VAL B O 1
ATOM 4762 N N . PRO B 1 261 ? -3.953 10.562 -14.281 1 90.25 261 PRO B N 1
ATOM 4763 C CA . PRO B 1 261 ? -5.133 11.391 -14 1 90.25 261 PRO B CA 1
ATOM 4764 C C . PRO B 1 261 ? -5.039 12.102 -12.656 1 90.25 261 PRO B C 1
ATOM 4766 O O . PRO B 1 261 ? -5.406 13.281 -12.547 1 90.25 261 PRO B O 1
ATOM 4769 N N . ALA B 1 262 ? -4.594 11.438 -11.688 1 92.5 262 ALA B N 1
ATOM 4770 C CA . ALA B 1 262 ? -4.461 12.031 -10.359 1 92.5 262 ALA B CA 1
ATOM 4771 C C . ALA B 1 262 ? -3.457 13.18 -10.367 1 92.5 262 ALA B C 1
ATOM 4773 O O . ALA B 1 262 ? -3.678 14.211 -9.727 1 92.5 262 ALA B O 1
ATOM 4774 N N . LYS B 1 263 ? -2.377 12.977 -11.07 1 94.69 263 LYS B N 1
ATOM 4775 C CA . LYS B 1 263 ? -1.355 14.016 -11.172 1 94.69 263 LYS B CA 1
ATOM 4776 C C . LYS B 1 263 ? -1.897 15.25 -11.883 1 94.69 263 LYS B C 1
ATOM 4778 O O . LYS B 1 263 ? -1.666 16.375 -11.445 1 94.69 263 LYS B O 1
ATOM 4783 N N . GLU B 1 264 ? -2.512 14.992 -12.953 1 94.62 264 GLU B N 1
ATOM 4784 C CA . GLU B 1 264 ? -3.08 16.094 -13.719 1 94.62 264 GLU B CA 1
ATOM 4785 C C . GLU B 1 264 ? -4.078 16.891 -12.883 1 94.62 264 GLU B C 1
ATOM 4787 O O . GLU B 1 264 ? -4.066 18.125 -12.898 1 94.62 264 GLU B O 1
ATOM 4792 N N . LEU B 1 265 ? -4.91 16.188 -12.156 1 94.56 265 LEU B N 1
ATOM 4793 C CA . LEU B 1 265 ? -5.879 16.828 -11.281 1 94.56 265 LEU B CA 1
ATOM 4794 C C . LEU B 1 265 ? -5.176 17.641 -10.195 1 94.56 265 LEU B C 1
ATOM 4796 O O . LEU B 1 265 ? -5.562 18.781 -9.914 1 94.56 265 LEU B O 1
ATOM 4800 N N . MET B 1 266 ? -4.211 17.047 -9.594 1 96 266 MET B N 1
ATOM 4801 C CA . MET B 1 266 ? -3.465 17.719 -8.523 1 96 266 MET B CA 1
ATOM 4802 C C . MET B 1 266 ? -2.854 19.016 -9.023 1 96 266 MET B C 1
ATOM 4804 O O . MET B 1 266 ? -2.988 20.062 -8.375 1 96 266 MET B O 1
ATOM 4808 N N . TRP B 1 267 ? -2.307 18.984 -10.227 1 96.81 267 TRP B N 1
ATOM 4809 C CA . TRP B 1 267 ? -1.582 20.141 -10.727 1 96.81 267 TRP B CA 1
ATOM 4810 C C . TRP B 1 267 ? -2.539 21.156 -11.336 1 96.81 267 TRP B C 1
ATOM 4812 O O . TRP B 1 267 ? -2.18 22.328 -11.523 1 96.81 267 TRP B O 1
ATOM 4822 N N . ASP B 1 268 ? -3.689 20.719 -11.68 1 97.31 268 ASP B N 1
ATOM 4823 C CA . ASP B 1 268 ? -4.734 21.672 -12.062 1 97.31 268 ASP B CA 1
ATOM 4824 C C . ASP B 1 268 ? -5.156 22.531 -10.883 1 97.31 268 ASP B C 1
ATOM 4826 O O . ASP B 1 268 ? -5.422 23.734 -11.039 1 97.31 268 ASP B O 1
ATOM 4830 N N . VAL B 1 269 ? -5.164 21.938 -9.711 1 98.44 269 VAL B N 1
ATOM 4831 C CA . VAL B 1 269 ? -5.742 22.562 -8.531 1 98.44 269 VAL B CA 1
ATOM 4832 C C . VAL B 1 269 ? -4.648 23.281 -7.738 1 98.44 269 VAL B C 1
ATOM 4834 O O . VAL B 1 269 ? -4.891 24.328 -7.133 1 98.44 269 VAL B O 1
ATOM 4837 N N . PHE B 1 270 ? -3.428 22.672 -7.777 1 98.56 270 PHE B N 1
ATOM 4838 C CA . PHE B 1 270 ? -2.377 23.203 -6.914 1 98.56 270 PHE B CA 1
ATOM 4839 C C . PHE B 1 270 ? -1.225 23.766 -7.738 1 98.56 270 PHE B C 1
ATOM 4841 O O . PHE B 1 270 ? -1.004 23.328 -8.875 1 98.56 270 PHE B O 1
ATOM 4848 N N . GLU B 1 271 ? -0.557 24.688 -7.16 1 98.06 271 GLU B N 1
ATOM 4849 C CA . GLU B 1 271 ? 0.751 25.156 -7.602 1 98.06 271 GLU B CA 1
ATOM 4850 C C . GLU B 1 271 ? 1.738 25.219 -6.441 1 98.06 271 GLU B C 1
ATOM 4852 O O . GLU B 1 271 ? 1.334 25.234 -5.273 1 98.06 271 GLU B O 1
ATOM 4857 N N . THR B 1 272 ? 3.01 25.188 -6.762 1 97.44 272 THR B N 1
ATOM 4858 C CA . THR B 1 272 ? 4.027 25.188 -5.719 1 97.44 272 THR B CA 1
ATOM 4859 C C . THR B 1 272 ? 4.441 26.609 -5.363 1 97.44 272 THR B C 1
ATOM 4861 O O . THR B 1 272 ? 4.332 27.516 -6.188 1 97.44 272 THR B O 1
ATOM 4864 N N . THR B 1 273 ? 4.805 26.797 -4.164 1 96.94 273 THR B N 1
ATOM 4865 C CA . THR B 1 273 ? 5.414 28.016 -3.678 1 96.94 273 THR B CA 1
ATOM 4866 C C . THR B 1 273 ? 6.465 27.719 -2.611 1 96.94 273 THR B C 1
ATOM 4868 O O . THR B 1 273 ? 6.641 26.562 -2.213 1 96.94 273 THR B O 1
ATOM 4871 N N . THR B 1 274 ? 7.281 28.703 -2.318 1 95.19 274 THR B N 1
ATOM 4872 C CA . THR B 1 274 ? 8.25 28.562 -1.239 1 95.19 274 THR B CA 1
ATOM 4873 C C . THR B 1 274 ? 7.551 28.484 0.114 1 95.19 274 THR B C 1
ATOM 4875 O O . THR B 1 274 ? 6.582 29.203 0.359 1 95.19 274 THR B O 1
ATOM 4878 N N . GLY B 1 275 ? 7.957 27.578 0.864 1 91.81 275 GLY B N 1
ATOM 4879 C CA . GLY B 1 275 ? 7.367 27.453 2.186 1 91.81 275 GLY B CA 1
ATOM 4880 C C . GLY B 1 275 ? 8.383 27.141 3.268 1 91.81 275 GLY B C 1
ATOM 4881 O O . GLY B 1 275 ? 9.516 26.75 2.973 1 91.81 275 GLY B O 1
ATOM 4882 N N . GLU B 1 276 ? 7.93 27.422 4.473 1 88.88 276 GLU B N 1
ATOM 4883 C CA . GLU B 1 276 ? 8.734 27.062 5.637 1 88.88 276 GLU B CA 1
ATOM 4884 C C . GLU B 1 276 ? 8.406 25.656 6.129 1 88.88 276 GLU B C 1
ATOM 4886 O O . GLU B 1 276 ? 7.27 25.359 6.496 1 88.88 276 GLU B O 1
ATOM 4891 N N . TRP B 1 277 ? 9.336 24.797 6.031 1 89.19 277 TRP B N 1
ATOM 4892 C CA . TRP B 1 277 ? 9.195 23.453 6.613 1 89.19 277 TRP B CA 1
ATOM 4893 C C . TRP B 1 277 ? 9.781 23.422 8.016 1 89.19 277 TRP B C 1
ATOM 4895 O O . TRP B 1 277 ? 10.969 23.688 8.211 1 89.19 277 TRP B O 1
ATOM 4905 N N . ARG B 1 278 ? 8.977 23.078 8.914 1 80.5 278 ARG B N 1
ATOM 4906 C CA . ARG B 1 278 ? 9.312 23.141 10.336 1 80.5 278 ARG B CA 1
ATOM 4907 C C . ARG B 1 278 ? 10.617 22.422 10.617 1 80.5 278 ARG B C 1
ATOM 4909 O O . ARG B 1 278 ? 10.742 21.219 10.336 1 80.5 278 ARG B O 1
ATOM 4916 N N . GLY B 1 279 ? 11.562 23.172 11.172 1 72.44 279 GLY B N 1
ATOM 4917 C CA . GLY B 1 279 ? 12.82 22.594 11.625 1 72.44 279 GLY B CA 1
ATOM 4918 C C . GLY B 1 279 ? 13.812 22.359 10.5 1 72.44 279 GLY B C 1
ATOM 4919 O O . GLY B 1 279 ? 14.961 21.984 10.75 1 72.44 279 GLY B O 1
ATOM 4920 N N . ILE B 1 280 ? 13.461 22.5 9.32 1 76.75 280 ILE B N 1
ATOM 4921 C CA . ILE B 1 280 ? 14.375 22.344 8.195 1 76.75 280 ILE B CA 1
ATOM 4922 C C . ILE B 1 280 ? 14.773 23.719 7.664 1 76.75 280 ILE B C 1
ATOM 4924 O O . ILE B 1 280 ? 15.875 24.203 7.949 1 76.75 280 ILE B O 1
ATOM 4928 N N . ALA B 1 281 ? 14.18 24.25 6.832 1 78.19 281 ALA B N 1
ATOM 4929 C CA . ALA B 1 281 ? 14.445 25.562 6.246 1 78.19 281 ALA B CA 1
ATOM 4930 C C . ALA B 1 281 ? 13.336 25.953 5.281 1 78.19 281 ALA B C 1
ATOM 4932 O O . ALA B 1 281 ? 12.289 25.312 5.223 1 78.19 281 ALA B O 1
ATOM 4933 N N . GLU B 1 282 ? 13.586 27.141 4.914 1 89.25 282 GLU B N 1
ATOM 4934 C CA . GLU B 1 282 ? 12.789 27.531 3.754 1 89.25 282 GLU B CA 1
ATOM 4935 C C . GLU B 1 282 ? 13.117 26.656 2.543 1 89.25 282 GLU B C 1
ATOM 4937 O O . GLU B 1 282 ? 14.281 26.484 2.193 1 89.25 282 GLU B O 1
ATOM 4942 N N . VAL B 1 283 ? 12.008 26.031 2.016 1 90.81 283 VAL B N 1
ATOM 4943 C CA . VAL B 1 283 ? 12.195 25.125 0.88 1 90.81 283 VAL B CA 1
ATOM 4944 C C . VAL B 1 283 ? 11.477 25.688 -0.346 1 90.81 283 VAL B C 1
ATOM 4946 O O . VAL B 1 283 ? 10.258 25.875 -0.326 1 90.81 283 VAL B O 1
ATOM 4949 N N . PRO B 1 284 ? 12.211 25.969 -1.379 1 93 284 PRO B N 1
ATOM 4950 C CA . PRO B 1 284 ? 11.57 26.484 -2.59 1 93 284 PRO B CA 1
ATOM 4951 C C . PRO B 1 284 ? 10.664 25.453 -3.266 1 93 284 PRO B C 1
ATOM 4953 O O . PRO B 1 284 ? 11 24.266 -3.303 1 93 284 PRO B O 1
ATOM 4956 N N . ASP B 1 285 ? 9.508 25.922 -3.73 1 94.31 285 ASP B N 1
ATOM 4957 C CA . ASP B 1 285 ? 8.594 25.125 -4.535 1 94.31 285 ASP B CA 1
ATOM 4958 C C . ASP B 1 285 ? 8.172 23.859 -3.779 1 94.31 285 ASP B C 1
ATOM 4960 O O . ASP B 1 285 ? 8.055 22.781 -4.371 1 94.31 285 ASP B O 1
ATOM 4964 N N . ALA B 1 286 ? 7.961 23.984 -2.477 1 94.75 286 ALA B N 1
ATOM 4965 C CA . ALA B 1 286 ? 7.73 22.781 -1.676 1 94.75 286 ALA B CA 1
ATOM 4966 C C . ALA B 1 286 ? 6.348 22.812 -1.032 1 94.75 286 ALA B C 1
ATOM 4968 O O . ALA B 1 286 ? 5.867 21.781 -0.542 1 94.75 286 ALA B O 1
ATOM 4969 N N . ASP B 1 287 ? 5.746 23.953 -0.995 1 97 287 ASP B N 1
ATOM 4970 C CA . ASP B 1 287 ? 4.383 24.047 -0.484 1 97 287 ASP B CA 1
ATOM 4971 C C . ASP B 1 287 ? 3.367 24.047 -1.625 1 97 287 ASP B C 1
ATOM 4973 O O . ASP B 1 287 ? 3.6 24.641 -2.674 1 97 287 ASP B O 1
ATOM 4977 N N . LEU B 1 288 ? 2.307 23.359 -1.412 1 98 288 LEU B N 1
ATOM 4978 C CA . LEU B 1 288 ? 1.229 23.359 -2.395 1 98 288 LEU B CA 1
ATOM 4979 C C . LEU B 1 288 ? 0.129 24.328 -2.006 1 98 288 LEU B C 1
ATOM 4981 O O . LEU B 1 288 ? -0.477 24.203 -0.94 1 98 288 LEU B O 1
ATOM 4985 N N . ILE B 1 289 ? -0.118 25.297 -2.84 1 98.12 289 ILE B N 1
ATOM 4986 C CA . ILE B 1 289 ? -1.194 26.266 -2.645 1 98.12 289 ILE B CA 1
ATOM 4987 C C . ILE B 1 289 ? -2.213 26.141 -3.773 1 98.12 289 ILE B C 1
ATOM 4989 O O . ILE B 1 289 ? -1.904 25.594 -4.84 1 98.12 289 ILE B O 1
ATOM 4993 N N . LEU B 1 290 ? -3.443 26.594 -3.506 1 98.56 290 LEU B N 1
ATOM 4994 C CA . LEU B 1 290 ? -4.465 26.484 -4.543 1 98.56 290 LEU B CA 1
ATOM 4995 C C . LEU B 1 290 ? -4.164 27.438 -5.699 1 98.56 290 LEU B C 1
ATOM 4997 O O . LEU B 1 290 ? -3.727 28.562 -5.488 1 98.56 290 LEU B O 1
ATOM 5001 N N . SER B 1 291 ? -4.367 26.953 -6.922 1 98.12 291 SER B N 1
ATOM 5002 C CA . SER B 1 291 ? -4.23 27.797 -8.109 1 98.12 291 SER B CA 1
ATOM 5003 C C . SER B 1 291 ? -5.301 28.875 -8.148 1 98.12 291 SER B C 1
ATOM 5005 O O . SER B 1 291 ? -6.285 28.812 -7.41 1 98.12 291 SER B O 1
ATOM 5007 N N . GLU B 1 292 ? -5.09 29.812 -9.039 1 97.5 292 GLU B N 1
ATOM 5008 C CA . GLU B 1 292 ? -5.996 30.953 -9.156 1 97.5 292 GLU B CA 1
ATOM 5009 C C . GLU B 1 292 ? -7.41 30.5 -9.508 1 97.5 292 GLU B C 1
ATOM 5011 O O . GLU B 1 292 ? -8.391 31.078 -9.016 1 97.5 292 GLU B O 1
ATOM 5016 N N . GLU B 1 293 ? -7.523 29.5 -10.32 1 97.31 293 GLU B N 1
ATOM 5017 C CA . GLU B 1 293 ? -8.812 29 -10.781 1 97.31 293 GLU B CA 1
ATOM 5018 C C . GLU B 1 293 ? -9.641 28.453 -9.625 1 97.31 293 GLU B C 1
ATOM 5020 O O . GLU B 1 293 ? -10.875 28.438 -9.695 1 97.31 293 GLU B O 1
ATOM 5025 N N . TYR B 1 294 ? -8.945 28.125 -8.531 1 98.12 294 TYR B N 1
ATOM 5026 C CA . TYR B 1 294 ? -9.656 27.531 -7.406 1 98.12 294 TYR B CA 1
ATOM 5027 C C . TYR B 1 294 ? -9.57 28.422 -6.176 1 98.12 294 TYR B C 1
ATOM 5029 O O . TYR B 1 294 ? -9.766 27.953 -5.047 1 98.12 294 TYR B O 1
ATOM 5037 N N . SER B 1 295 ? -9.305 29.703 -6.402 1 97.38 295 SER B N 1
ATOM 5038 C CA . SER B 1 295 ? -9.094 30.656 -5.32 1 97.38 295 SER B CA 1
ATOM 5039 C C . SER B 1 295 ? -10.352 30.812 -4.473 1 97.38 295 SER B C 1
ATOM 5041 O O . SER B 1 295 ? -10.266 31.141 -3.285 1 97.38 295 SER B O 1
ATOM 5043 N N . GLU B 1 296 ? -11.555 30.516 -5.004 1 97.38 296 GLU B N 1
ATOM 5044 C CA . GLU B 1 296 ? -12.812 30.625 -4.27 1 97.38 296 GLU B CA 1
ATOM 5045 C C . GLU B 1 296 ? -12.891 29.609 -3.133 1 97.38 296 GLU B C 1
ATOM 5047 O O . GLU B 1 296 ? -13.656 29.797 -2.188 1 97.38 296 GLU B O 1
ATOM 5052 N N . TYR B 1 297 ? -12.023 28.562 -3.195 1 98.44 297 TYR B N 1
ATOM 5053 C CA . TYR B 1 297 ? -12.023 27.531 -2.164 1 98.44 297 TYR B CA 1
ATOM 5054 C C . TYR B 1 297 ? -10.844 27.719 -1.209 1 98.44 297 TYR B C 1
ATOM 5056 O O . TYR B 1 297 ? -10.672 26.938 -0.275 1 98.44 297 TYR B O 1
ATOM 5064 N N . ASP B 1 298 ? -10.023 28.75 -1.426 1 98.56 298 ASP B N 1
ATOM 5065 C CA . ASP B 1 298 ? -8.859 29 -0.581 1 98.56 298 ASP B CA 1
ATOM 5066 C C . ASP B 1 298 ? -9.25 29.766 0.682 1 98.56 298 ASP B C 1
ATOM 5068 O O . ASP B 1 298 ? -9.641 30.938 0.613 1 98.56 298 ASP B O 1
ATOM 5072 N N . ALA B 1 299 ? -9.086 29.125 1.794 1 98.62 299 ALA B N 1
ATOM 5073 C CA . ALA B 1 299 ? -9.461 29.766 3.059 1 98.62 299 ALA B CA 1
ATOM 5074 C C . ALA B 1 299 ? -8.695 31.062 3.264 1 98.62 299 ALA B C 1
ATOM 5076 O O . ALA B 1 299 ? -9.234 32.031 3.814 1 98.62 299 ALA B O 1
ATOM 5077 N N . ARG B 1 300 ? -7.449 31.125 2.814 1 97.44 300 ARG B N 1
ATOM 5078 C CA . ARG B 1 300 ? -6.613 32.312 3.002 1 97.44 300 ARG B CA 1
ATOM 5079 C C . ARG B 1 300 ? -7.102 33.469 2.145 1 97.44 300 ARG B C 1
ATOM 5081 O O . ARG B 1 300 ? -6.816 34.625 2.439 1 97.44 300 ARG B O 1
ATOM 5088 N N . GLU B 1 301 ? -7.758 33.188 1.051 1 97.12 301 GLU B N 1
ATOM 5089 C CA . GLU B 1 301 ? -8.352 34.219 0.198 1 97.12 301 GLU B CA 1
ATOM 5090 C C . GLU B 1 301 ? -9.734 34.625 0.702 1 97.12 301 GLU B C 1
ATOM 5092 O O . GLU B 1 301 ? -10.125 35.781 0.588 1 97.12 301 GLU B O 1
ATOM 5097 N N . ARG B 1 302 ? -10.398 33.75 1.336 1 97.44 302 ARG B N 1
ATOM 5098 C CA . ARG B 1 302 ? -11.789 33.938 1.715 1 97.44 302 ARG B CA 1
ATOM 5099 C C . ARG B 1 302 ? -11.898 34.656 3.064 1 97.44 302 ARG B C 1
ATOM 5101 O O . ARG B 1 302 ? -12.859 35.375 3.32 1 97.44 302 ARG B O 1
ATOM 5108 N N . PHE B 1 303 ? -10.922 34.375 3.912 1 97.75 303 PHE B N 1
ATOM 5109 C CA . PHE B 1 303 ? -11.062 34.844 5.281 1 97.75 303 PHE B CA 1
ATOM 5110 C C . PHE B 1 303 ? -9.859 35.688 5.684 1 97.75 303 PHE B C 1
ATOM 5112 O O . PHE B 1 303 ? -8.75 35.469 5.184 1 97.75 303 PHE B O 1
ATOM 5119 N N . GLU B 1 304 ? -10.07 36.625 6.531 1 92.44 304 GLU B N 1
ATOM 5120 C CA . GLU B 1 304 ? -8.977 37.312 7.199 1 92.44 304 GLU B CA 1
ATOM 5121 C C . GLU B 1 304 ? -8.43 36.5 8.359 1 92.44 304 GLU B C 1
ATOM 5123 O O . GLU B 1 304 ? -9.133 36.25 9.336 1 92.44 304 GLU B O 1
ATOM 5128 N N . ILE B 1 305 ? -7.23 36 8.172 1 94.81 305 ILE B N 1
ATOM 5129 C CA . ILE B 1 305 ? -6.609 35.188 9.195 1 94.81 305 ILE B CA 1
ATOM 5130 C C . ILE B 1 305 ? -5.477 35.938 9.867 1 94.81 305 ILE B C 1
ATOM 5132 O O . ILE B 1 305 ? -4.422 36.156 9.266 1 94.81 305 ILE B O 1
ATOM 5136 N N . GLU B 1 306 ? -5.562 36.406 11.031 1 88.06 306 GLU B N 1
ATOM 5137 C CA . GLU B 1 306 ? -4.566 37.125 11.82 1 88.06 306 GLU B CA 1
ATOM 5138 C C . GLU B 1 306 ? -4.207 36.344 13.086 1 88.06 306 GLU B C 1
ATOM 5140 O O . GLU B 1 306 ? -4.762 36.594 14.156 1 88.06 306 GLU B O 1
ATOM 5145 N N . PRO B 1 307 ? -3.342 35.406 12.836 1 82.5 307 PRO B N 1
ATOM 5146 C CA . PRO B 1 307 ? -3.012 34.594 14.008 1 82.5 307 PRO B CA 1
ATOM 5147 C C . PRO B 1 307 ? -2.318 35.406 15.102 1 82.5 307 PRO B C 1
ATOM 5149 O O . PRO B 1 307 ? -1.64 36.406 14.812 1 82.5 307 PRO B O 1
ATOM 5152 N N . ASP B 1 308 ? -2.643 35.094 16.359 1 70.5 308 ASP B N 1
ATOM 5153 C CA . ASP B 1 308 ? -1.946 35.719 17.484 1 70.5 308 ASP B CA 1
ATOM 5154 C C . ASP B 1 308 ? -0.504 35.219 17.578 1 70.5 308 ASP B C 1
ATOM 5156 O O . ASP B 1 308 ? -0.248 34 17.469 1 70.5 308 ASP B O 1
ATOM 5160 N N . VAL B 1 309 ? 0.433 36.125 17.328 1 64.25 309 VAL B N 1
ATOM 5161 C CA . VAL B 1 309 ? 1.848 35.781 17.328 1 64.25 309 VAL B CA 1
ATOM 5162 C C . VAL B 1 309 ? 2.373 35.719 18.766 1 64.25 309 VAL B C 1
ATOM 5164 O O . VAL B 1 309 ? 2.59 36.781 19.375 1 64.25 309 VAL B O 1
ATOM 5167 N N . GLY B 1 310 ? 1.714 34.938 19.578 1 61 310 GLY B N 1
ATOM 5168 C CA . GLY B 1 310 ? 2.303 34.875 20.906 1 61 310 GLY B CA 1
ATOM 5169 C C . GLY B 1 310 ? 3.623 34.156 20.938 1 61 310 GLY B C 1
ATOM 5170 O O . GLY B 1 310 ? 4.18 33.812 19.891 1 61 310 GLY B O 1
ATOM 5171 N N . GLY B 1 311 ? 4.254 34.125 22.188 1 62.59 311 GLY B N 1
ATOM 5172 C CA . GLY B 1 311 ? 5.551 33.5 22.406 1 62.59 311 GLY B CA 1
ATOM 5173 C C . GLY B 1 311 ? 5.488 31.984 22.391 1 62.59 311 GLY B C 1
ATOM 5174 O O . GLY B 1 311 ? 4.469 31.391 22.766 1 62.59 311 GLY B O 1
ATOM 5175 N N . ALA B 1 312 ? 6.285 31.344 21.594 1 62.81 312 ALA B N 1
ATOM 5176 C CA . ALA B 1 312 ? 6.41 29.891 21.562 1 62.81 312 ALA B CA 1
ATOM 5177 C C . ALA B 1 312 ? 6.746 29.344 22.953 1 62.81 312 ALA B C 1
ATOM 5179 O O . ALA B 1 312 ? 7.336 30.047 23.766 1 62.81 312 ALA B O 1
ATOM 5180 N N . ASP B 1 313 ? 6.121 28.141 23.266 1 65.5 313 ASP B N 1
ATOM 5181 C CA . ASP B 1 313 ? 6.566 27.406 24.438 1 65.5 313 ASP B CA 1
ATOM 5182 C C . ASP B 1 313 ? 8.094 27.344 24.516 1 65.5 313 ASP B C 1
ATOM 5184 O O . ASP B 1 313 ? 8.758 27.078 23.5 1 65.5 313 ASP B O 1
ATOM 5188 N N . PRO B 1 314 ? 8.586 27.75 25.656 1 67.81 314 PRO B N 1
ATOM 5189 C CA . PRO B 1 314 ? 10.039 27.75 25.828 1 67.81 314 PRO B CA 1
ATOM 5190 C C . PRO B 1 314 ? 10.68 26.406 25.5 1 67.81 314 PRO B C 1
ATOM 5192 O O . PRO B 1 314 ? 11.82 26.359 25.031 1 67.81 314 PRO B O 1
ATOM 5195 N N . LEU B 1 315 ? 9.977 25.391 25.766 1 73.69 315 LEU B N 1
ATOM 5196 C CA . LEU B 1 315 ? 10.539 24.062 25.5 1 73.69 315 LEU B CA 1
ATOM 5197 C C . LEU B 1 315 ? 10.727 23.828 24.016 1 73.69 315 LEU B C 1
ATOM 5199 O O . LEU B 1 315 ? 11.5 22.953 23.609 1 73.69 315 LEU B O 1
ATOM 5203 N N . THR B 1 316 ? 10.109 24.609 23.281 1 81.12 316 THR B N 1
ATOM 5204 C CA . THR B 1 316 ? 10.172 24.438 21.844 1 81.12 316 THR B CA 1
ATOM 5205 C C . THR B 1 316 ? 11.586 24.719 21.328 1 81.12 316 THR B C 1
ATOM 5207 O O . THR B 1 316 ? 12.023 24.125 20.344 1 81.12 316 THR B O 1
ATOM 5210 N N . GLU B 1 317 ? 12.219 25.516 22.109 1 83.44 317 GLU B N 1
ATOM 5211 C CA . GLU B 1 317 ? 13.578 25.859 21.703 1 83.44 317 GLU B CA 1
ATOM 5212 C C . GLU B 1 317 ? 14.523 24.672 21.891 1 83.44 317 GLU B C 1
ATOM 5214 O O . GLU B 1 317 ? 15.531 24.562 21.188 1 83.44 317 GLU B O 1
ATOM 5219 N N . ASP B 1 318 ? 14.219 23.781 22.75 1 91.12 318 ASP B N 1
ATOM 5220 C CA . ASP B 1 318 ? 15.062 22.641 23.047 1 91.12 318 ASP B CA 1
ATOM 5221 C C . ASP B 1 318 ? 14.734 21.453 22.141 1 91.12 318 ASP B C 1
ATOM 5223 O O . ASP B 1 318 ? 15.5 20.5 22.062 1 91.12 318 ASP B O 1
ATOM 5227 N N . CYS B 1 319 ? 13.633 21.484 21.5 1 92.88 319 CYS B N 1
ATOM 5228 C CA . CYS B 1 319 ? 13.227 20.406 20.609 1 92.88 319 CYS B CA 1
ATOM 5229 C C . CYS B 1 319 ? 14.062 20.391 19.328 1 92.88 319 CYS B C 1
ATOM 5231 O O . CYS B 1 319 ? 14.234 21.422 18.688 1 92.88 319 CYS B O 1
ATOM 5233 N N . ILE B 1 320 ? 14.57 19.219 18.953 1 93.56 320 ILE B N 1
ATOM 5234 C CA . ILE B 1 320 ? 15.422 19.172 17.766 1 93.56 320 ILE B CA 1
ATOM 5235 C C . ILE B 1 320 ? 14.703 18.438 16.641 1 93.56 320 ILE B C 1
ATOM 5237 O O . ILE B 1 320 ? 15.336 17.75 15.852 1 93.56 320 ILE B O 1
ATOM 5241 N N . CYS B 1 321 ? 13.367 18.484 16.656 1 92.19 321 CYS B N 1
ATOM 5242 C CA . CYS B 1 321 ? 12.555 17.844 15.625 1 92.19 321 CYS B CA 1
ATOM 5243 C C . CYS B 1 321 ? 13.023 18.25 14.234 1 92.19 321 CYS B C 1
ATOM 5245 O O . CYS B 1 321 ? 13.023 17.438 13.305 1 92.19 321 CYS B O 1
ATOM 5247 N N . GLY B 1 322 ? 13.375 19.484 14.102 1 89.56 322 GLY B N 1
ATOM 5248 C CA . GLY B 1 322 ? 13.875 19.953 12.82 1 89.56 322 GLY B CA 1
ATOM 5249 C C . GLY B 1 322 ? 15.109 19.203 12.352 1 89.56 322 GLY B C 1
ATOM 5250 O O . GLY B 1 322 ? 15.188 18.812 11.188 1 89.56 322 GLY B O 1
ATOM 5251 N N . ASP B 1 323 ? 16.094 19.016 13.234 1 90.06 323 ASP B N 1
ATOM 5252 C CA . ASP B 1 323 ? 17.312 18.281 12.922 1 90.06 323 ASP B CA 1
ATOM 5253 C C . ASP B 1 323 ? 17.016 16.828 12.555 1 90.06 323 ASP B C 1
ATOM 5255 O O . ASP B 1 323 ? 17.656 16.25 11.672 1 90.06 323 ASP B O 1
ATOM 5259 N N . ILE B 1 324 ? 16.062 16.312 13.234 1 91.56 324 ILE B N 1
ATOM 5260 C CA . ILE B 1 324 ? 15.664 14.93 12.992 1 91.56 324 ILE B CA 1
ATOM 5261 C C . ILE B 1 324 ? 15.047 14.805 11.602 1 91.56 324 ILE B C 1
ATOM 5263 O O . ILE B 1 324 ? 15.391 13.898 10.844 1 91.56 324 ILE B O 1
ATOM 5267 N N . MET B 1 325 ? 14.242 15.734 11.242 1 91.88 325 MET B N 1
ATOM 5268 C CA . MET B 1 325 ? 13.586 15.711 9.938 1 91.88 325 MET B CA 1
ATOM 5269 C C . MET B 1 325 ? 14.578 16.016 8.828 1 91.88 325 MET B C 1
ATOM 5271 O O . MET B 1 325 ? 14.391 15.586 7.684 1 91.88 325 MET B O 1
ATOM 5275 N N . ALA B 1 326 ? 15.656 16.703 9.203 1 88.69 326 ALA B N 1
ATOM 5276 C CA . ALA B 1 326 ? 16.703 16.984 8.227 1 88.69 326 ALA B CA 1
ATOM 5277 C C . ALA B 1 326 ? 17.656 15.805 8.086 1 88.69 326 ALA B C 1
ATOM 5279 O O . ALA B 1 326 ? 18.5 15.789 7.188 1 88.69 326 ALA B O 1
ATOM 5280 N N . GLY B 1 327 ? 17.5 14.836 8.922 1 87.38 327 GLY B N 1
ATOM 5281 C CA . GLY B 1 327 ? 18.344 13.656 8.859 1 87.38 327 GLY B CA 1
ATOM 5282 C C . GLY B 1 327 ? 19.688 13.836 9.539 1 87.38 327 GLY B C 1
ATOM 5283 O O . GLY B 1 327 ? 20.609 13.062 9.32 1 87.38 327 GLY B O 1
ATOM 5284 N N . THR B 1 328 ? 19.812 14.828 10.445 1 88.88 328 THR B N 1
ATOM 5285 C CA . THR B 1 328 ? 21.109 15.133 11.039 1 88.88 328 THR B CA 1
ATOM 5286 C C . THR B 1 328 ? 21.172 14.672 12.492 1 88.88 328 THR B C 1
ATOM 5288 O O . THR B 1 328 ? 22.219 14.727 13.125 1 88.88 328 THR B O 1
ATOM 5291 N N . ALA B 1 329 ? 20.031 14.227 12.992 1 90.25 329 ALA B N 1
ATOM 5292 C CA . ALA B 1 329 ? 19.984 13.719 14.367 1 90.25 329 ALA B CA 1
ATOM 5293 C C . ALA B 1 329 ? 18.953 12.594 14.5 1 90.25 329 ALA B C 1
ATOM 5295 O O . ALA B 1 329 ? 18.047 12.469 13.672 1 90.25 329 ALA B O 1
ATOM 5296 N N . ASP B 1 330 ? 19.156 11.812 15.5 1 91.19 330 ASP B N 1
ATOM 5297 C CA . ASP B 1 330 ? 18.188 10.781 15.859 1 91.19 330 ASP B CA 1
ATOM 5298 C C . ASP B 1 330 ? 17.328 11.227 17.047 1 91.19 330 ASP B C 1
ATOM 5300 O O . ASP B 1 330 ? 17.75 12.07 17.828 1 91.19 330 ASP B O 1
ATOM 5304 N N . PRO B 1 331 ? 16.156 10.641 17.172 1 93.5 331 PRO B N 1
ATOM 5305 C CA . PRO B 1 331 ? 15.219 11.062 18.219 1 93.5 331 PRO B CA 1
ATOM 5306 C C . PRO B 1 331 ? 15.812 10.977 19.625 1 93.5 331 PRO B C 1
ATOM 5308 O O . PRO B 1 331 ? 15.562 11.852 20.453 1 93.5 331 PRO B O 1
ATOM 5311 N N . ASP B 1 332 ? 16.641 9.977 19.812 1 92.31 332 ASP B N 1
ATOM 5312 C CA . ASP B 1 332 ? 17.141 9.758 21.172 1 92.31 332 ASP B CA 1
ATOM 5313 C C . ASP B 1 332 ? 18.25 10.742 21.5 1 92.31 332 ASP B C 1
ATOM 5315 O O . ASP B 1 332 ? 18.703 10.805 22.656 1 92.31 332 ASP B O 1
ATOM 5319 N N . GLU B 1 333 ? 18.656 11.516 20.625 1 93.62 333 GLU B N 1
ATOM 5320 C CA . GLU B 1 333 ? 19.609 12.586 20.859 1 93.62 333 GLU B CA 1
ATOM 5321 C C . GLU B 1 333 ? 18.922 13.836 21.406 1 93.62 333 GLU B C 1
ATOM 5323 O O . GLU B 1 333 ? 19.578 14.758 21.891 1 93.62 333 GLU B O 1
ATOM 5328 N N . CYS B 1 334 ? 17.641 13.898 21.312 1 95.38 334 CYS B N 1
ATOM 5329 C CA . CYS B 1 334 ? 16.875 15.023 21.828 1 95.38 334 CYS B CA 1
ATOM 5330 C C . CYS B 1 334 ? 16.781 14.969 23.344 1 95.38 334 CYS B C 1
ATOM 5332 O O . CYS B 1 334 ? 16.344 13.961 23.906 1 95.38 334 CYS B O 1
ATOM 5334 N N . PRO B 1 335 ? 17.109 16.062 23.984 1 95.19 335 PRO B N 1
ATOM 5335 C CA . PRO B 1 335 ? 17.078 16.047 25.453 1 95.19 335 PRO B CA 1
ATOM 5336 C C . PRO B 1 335 ? 15.656 15.898 26.016 1 95.19 335 PRO B C 1
ATOM 5338 O O . PRO B 1 335 ? 15.492 15.523 27.172 1 95.19 335 PRO B O 1
ATOM 5341 N N . LEU B 1 336 ? 14.664 16.141 25.188 1 95.31 336 LEU B N 1
ATOM 5342 C CA . LEU B 1 336 ? 13.281 16.109 25.656 1 95.31 336 LEU B CA 1
ATOM 5343 C C . LEU B 1 336 ? 12.664 14.734 25.406 1 95.31 336 LEU B C 1
ATOM 5345 O O . LEU B 1 336 ? 11.594 14.43 25.938 1 95.31 336 LEU B O 1
ATOM 5349 N N . PHE B 1 337 ? 13.289 13.922 24.688 1 95.44 337 PHE B N 1
ATOM 5350 C CA . PHE B 1 337 ? 12.727 12.688 24.156 1 95.44 337 PHE B CA 1
ATOM 5351 C C . PHE B 1 337 ? 12.359 11.727 25.281 1 95.44 337 PHE B C 1
ATOM 5353 O O . PHE B 1 337 ? 13.234 11.289 26.031 1 95.44 337 PHE B O 1
ATOM 5360 N N . GLY B 1 338 ? 11.047 11.422 25.359 1 92.38 338 GLY B N 1
ATOM 5361 C CA . GLY B 1 338 ? 10.586 10.43 26.312 1 92.38 338 GLY B CA 1
ATOM 5362 C C . GLY B 1 338 ? 10.445 10.969 27.719 1 92.38 338 GLY B C 1
ATOM 5363 O O . GLY B 1 338 ? 10.031 10.242 28.625 1 92.38 338 GLY B O 1
ATOM 5364 N N . GLU B 1 339 ? 10.758 12.148 27.969 1 93.25 339 GLU B N 1
ATOM 5365 C CA . GLU B 1 339 ? 10.633 12.797 29.266 1 93.25 339 GLU B CA 1
ATOM 5366 C C . GLU B 1 339 ? 9.617 13.938 29.219 1 93.25 339 GLU B C 1
ATOM 5368 O O . GLU B 1 339 ? 8.414 13.711 29.328 1 93.25 339 GLU B O 1
ATOM 5373 N N . GLU B 1 340 ? 10.234 15.102 28.859 1 92.69 340 GLU B N 1
ATOM 5374 C CA . GLU B 1 340 ? 9.336 16.25 28.766 1 92.69 340 GLU B CA 1
ATOM 5375 C C . GLU B 1 340 ? 8.445 16.156 27.531 1 92.69 340 GLU B C 1
ATOM 5377 O O . GLU B 1 340 ? 7.363 16.75 27.484 1 92.69 340 GLU B O 1
ATOM 5382 N N . CYS B 1 341 ? 8.93 15.469 26.531 1 94.25 341 CYS B N 1
ATOM 5383 C CA . CYS B 1 341 ? 8.195 15.305 25.281 1 94.25 341 CYS B CA 1
ATOM 5384 C C . CYS B 1 341 ? 7.688 13.875 25.125 1 94.25 341 CYS B C 1
ATOM 5386 O O . CYS B 1 341 ? 8.477 12.945 24.922 1 94.25 341 CYS B O 1
ATOM 5388 N N . THR B 1 342 ? 6.355 13.727 25.266 1 92.06 342 THR B N 1
ATOM 5389 C CA . THR B 1 342 ? 5.676 12.438 25.172 1 92.06 342 THR B CA 1
ATOM 5390 C C . THR B 1 342 ? 4.426 12.539 24.297 1 92.06 342 THR B C 1
ATOM 5392 O O . THR B 1 342 ? 3.979 13.648 23.984 1 92.06 342 THR B O 1
ATOM 5395 N N . PRO B 1 343 ? 3.922 11.414 23.844 1 87.88 343 PRO B N 1
ATOM 5396 C CA . PRO B 1 343 ? 2.701 11.477 23.031 1 87.88 343 PRO B CA 1
ATOM 5397 C C . PRO B 1 343 ? 1.554 12.18 23.766 1 87.88 343 PRO B C 1
ATOM 5399 O O . PRO B 1 343 ? 0.707 12.805 23.125 1 87.88 343 PRO B O 1
ATOM 5402 N N . GLN B 1 344 ? 1.508 12.141 25.078 1 85.62 344 GLN B N 1
ATOM 5403 C CA . GLN B 1 344 ? 0.464 12.789 25.859 1 85.62 344 GLN B CA 1
ATOM 5404 C C . GLN B 1 344 ? 0.718 14.289 25.984 1 85.62 344 GLN B C 1
ATOM 5406 O O . GLN B 1 344 ? -0.223 15.078 26.094 1 85.62 344 GLN B O 1
ATOM 5411 N N . ASN B 1 345 ? 1.998 14.594 25.953 1 87.75 345 ASN B N 1
ATOM 5412 C CA . ASN B 1 345 ? 2.416 15.992 26.031 1 87.75 345 ASN B CA 1
ATOM 5413 C C . ASN B 1 345 ? 3.516 16.297 25.016 1 87.75 345 ASN B C 1
ATOM 5415 O O . ASN B 1 345 ? 4.66 16.547 25.391 1 87.75 345 ASN B O 1
ATOM 5419 N N . PRO B 1 346 ? 3.105 16.422 23.781 1 91.56 346 PRO B N 1
ATOM 5420 C CA . PRO B 1 346 ? 4.125 16.609 22.75 1 91.56 346 PRO B CA 1
ATOM 5421 C C . PRO B 1 346 ? 4.652 18.047 22.703 1 91.56 346 PRO B C 1
ATOM 5423 O O . PRO B 1 346 ? 3.869 19 22.688 1 91.56 346 PRO B O 1
ATOM 5426 N N . VAL B 1 347 ? 5.941 18.156 22.766 1 90.75 347 VAL B N 1
ATOM 5427 C CA . VAL B 1 347 ? 6.594 19.453 22.594 1 90.75 347 VAL B CA 1
ATOM 5428 C C . VAL B 1 347 ? 6.82 19.734 21.109 1 90.75 347 VAL B C 1
ATOM 5430 O O . VAL B 1 347 ? 6.609 20.859 20.641 1 90.75 347 VAL B O 1
ATOM 5433 N N . GLY B 1 348 ? 7.23 18.734 20.422 1 90.44 348 GLY B N 1
ATOM 5434 C CA . GLY B 1 348 ? 7.441 18.828 18.984 1 90.44 348 GLY B CA 1
ATOM 5435 C C . GLY B 1 348 ? 6.453 18 18.188 1 90.44 348 GLY B C 1
ATOM 5436 O O . GLY B 1 348 ? 5.875 17.031 18.703 1 90.44 348 GLY B O 1
ATOM 5437 N N . ALA B 1 349 ? 6.336 18.344 16.938 1 92 349 ALA B N 1
ATOM 5438 C CA . ALA B 1 349 ? 5.375 17.703 16.047 1 92 349 ALA B CA 1
ATOM 5439 C C . ALA B 1 349 ? 5.758 16.234 15.797 1 92 349 ALA B C 1
ATOM 5441 O O . ALA B 1 349 ? 4.891 15.398 15.562 1 92 349 ALA B O 1
ATOM 5442 N N . CYS B 1 350 ? 7.059 15.891 15.891 1 94.31 350 CYS B N 1
ATOM 5443 C CA . CYS B 1 350 ? 7.547 14.547 15.609 1 94.31 350 CYS B CA 1
ATOM 5444 C C . CYS B 1 350 ? 7.012 13.547 16.625 1 94.31 350 CYS B C 1
ATOM 5446 O O . CYS B 1 350 ? 7.035 12.344 16.391 1 94.31 350 CYS B O 1
ATOM 5448 N N . MET B 1 351 ? 6.488 14.055 17.781 1 93.56 351 MET B N 1
ATOM 5449 C CA . MET B 1 351 ? 5.984 13.211 18.859 1 93.56 351 MET B CA 1
ATOM 5450 C C . MET B 1 351 ? 4.473 13.047 18.75 1 93.56 351 MET B C 1
ATOM 5452 O O . MET B 1 351 ? 3.859 12.367 19.578 1 93.56 351 MET B O 1
ATOM 5456 N N . VAL B 1 352 ? 3.904 13.625 17.734 1 90.12 352 VAL B N 1
ATOM 5457 C CA . VAL B 1 352 ? 2.449 13.648 17.641 1 90.12 352 VAL B CA 1
ATOM 5458 C C . VAL B 1 352 ? 1.972 12.594 16.656 1 90.12 352 VAL B C 1
ATOM 5460 O O . VAL B 1 352 ? 1.138 11.742 16.984 1 90.12 352 VAL B O 1
ATOM 5463 N N . SER B 1 353 ? 2.531 12.578 15.5 1 89.25 353 SER B N 1
ATOM 5464 C CA . SER B 1 353 ? 2.041 11.773 14.383 1 89.25 353 SER B CA 1
ATOM 5465 C C . SER B 1 353 ? 2.564 10.336 14.469 1 89.25 353 SER B C 1
ATOM 5467 O O . SER B 1 353 ? 3.709 10.109 14.867 1 89.25 353 SER B O 1
ATOM 5469 N N . SER B 1 354 ? 1.744 9.438 14.016 1 86.06 354 SER B N 1
ATOM 5470 C CA . SER B 1 354 ? 2.174 8.047 13.914 1 86.06 354 SER B CA 1
ATOM 5471 C C . SER B 1 354 ? 3.254 7.883 12.844 1 86.06 354 SER B C 1
ATOM 5473 O O . SER B 1 354 ? 3.945 6.859 12.805 1 86.06 354 SER B O 1
ATOM 5475 N N . GLU B 1 355 ? 3.443 8.875 12.086 1 88.19 355 GLU B N 1
ATOM 5476 C CA . GLU B 1 355 ? 4.496 8.859 11.07 1 88.19 355 GLU B CA 1
ATOM 5477 C C . GLU B 1 355 ? 5.723 9.641 11.539 1 88.19 355 GLU B C 1
ATOM 5479 O O . GLU B 1 355 ? 6.727 9.711 10.836 1 88.19 355 GLU B O 1
ATOM 5484 N N . GLY B 1 356 ? 5.625 10.227 12.711 1 93.25 356 GLY B N 1
ATOM 5485 C CA . GLY B 1 356 ? 6.738 10.992 13.258 1 93.25 356 GLY B CA 1
ATOM 5486 C C . GLY B 1 356 ? 7.809 10.117 13.883 1 93.25 356 GLY B C 1
ATOM 5487 O O . GLY B 1 356 ? 7.5 9.211 14.656 1 93.25 356 GLY B O 1
ATOM 5488 N N . PRO B 1 357 ? 9.008 10.391 13.578 1 94.25 357 PRO B N 1
ATOM 5489 C CA . PRO B 1 357 ? 10.102 9.523 14.039 1 94.25 357 PRO B CA 1
ATOM 5490 C C . PRO B 1 357 ? 10.18 9.43 15.555 1 94.25 357 PRO B C 1
ATOM 5492 O O . PRO B 1 357 ? 10.469 8.359 16.094 1 94.25 357 PRO B O 1
ATOM 5495 N N . CYS B 1 358 ? 9.945 10.539 16.297 1 95.31 358 CYS B N 1
ATOM 5496 C CA . CYS B 1 358 ? 10.047 10.516 17.75 1 95.31 358 CYS B CA 1
ATOM 5497 C C . CYS B 1 358 ? 8.992 9.594 18.359 1 95.31 358 CYS B C 1
ATOM 5499 O O . CYS B 1 358 ? 9.289 8.812 19.266 1 95.31 358 CYS B O 1
ATOM 5501 N N . LYS B 1 359 ? 7.809 9.75 17.859 1 93.44 359 LYS B N 1
ATOM 5502 C CA . LYS B 1 359 ? 6.734 8.883 18.359 1 93.44 359 LYS B CA 1
ATOM 5503 C C . LYS B 1 359 ? 7.012 7.422 18.016 1 93.44 359 LYS B C 1
ATOM 5505 O O . LYS B 1 359 ? 6.836 6.543 18.859 1 93.44 359 LYS B O 1
ATOM 5510 N N . ILE B 1 360 ? 7.441 7.16 16.828 1 92.5 360 ILE B N 1
ATOM 5511 C CA . ILE B 1 360 ? 7.727 5.809 16.359 1 92.5 360 ILE B CA 1
ATOM 5512 C C . ILE B 1 360 ? 8.812 5.176 17.234 1 92.5 360 ILE B C 1
ATOM 5514 O O . ILE B 1 360 ? 8.664 4.039 17.688 1 92.5 360 ILE B O 1
ATOM 5518 N N . TRP B 1 361 ? 9.852 5.945 17.469 1 92.5 361 TRP B N 1
ATOM 5519 C CA . TRP B 1 361 ? 10.961 5.41 18.25 1 92.5 361 TRP B CA 1
ATOM 5520 C C . TRP B 1 361 ? 10.531 5.121 19.688 1 92.5 361 TRP B C 1
ATOM 5522 O O . TRP B 1 361 ? 10.961 4.133 20.281 1 92.5 361 TRP B O 1
ATOM 5532 N N . LEU B 1 362 ? 9.781 5.973 20.219 1 90.62 362 LEU B N 1
ATOM 5533 C CA . LEU B 1 362 ? 9.305 5.758 21.578 1 90.62 362 LEU B CA 1
ATOM 5534 C C . LEU B 1 362 ? 8.422 4.516 21.656 1 90.62 362 LEU B C 1
ATOM 5536 O O . LEU B 1 362 ? 8.5 3.756 22.625 1 90.62 362 LEU B O 1
ATOM 5540 N N . GLU B 1 363 ? 7.57 4.379 20.734 1 86.5 363 GLU B N 1
ATOM 5541 C CA . GLU B 1 363 ? 6.613 3.273 20.703 1 86.5 363 GLU B CA 1
ATOM 5542 C C . GLU B 1 363 ? 7.316 1.938 20.5 1 86.5 363 GLU B C 1
ATOM 5544 O O . GLU B 1 363 ? 6.965 0.935 21.125 1 86.5 363 GLU B O 1
ATOM 5549 N N . TYR B 1 364 ? 8.188 1.81 19.594 1 81.94 364 TYR B N 1
ATOM 5550 C CA . TYR B 1 364 ? 8.781 0.535 19.203 1 81.94 364 TYR B CA 1
ATOM 5551 C C . TYR B 1 364 ? 10.18 0.383 19.797 1 81.94 364 TYR B C 1
ATOM 5553 O O . TYR B 1 364 ? 10.812 -0.664 19.641 1 81.94 364 TYR B O 1
ATOM 5561 N N . GLY B 1 365 ? 10.57 1.006 20.938 1 63.88 365 GLY B N 1
ATOM 5562 C CA . GLY B 1 365 ? 11.766 0.857 21.75 1 63.88 365 GLY B CA 1
ATOM 5563 C C . GLY B 1 365 ? 13.031 1.31 21.031 1 63.88 365 GLY B C 1
ATOM 5564 O O . GLY B 1 365 ? 14.133 0.873 21.375 1 63.88 365 GLY B O 1
ATOM 5565 N N . GLY B 1 366 ? 13.055 2.451 20.469 1 53.38 366 GLY B N 1
ATOM 5566 C CA . GLY B 1 366 ? 14.312 2.918 19.906 1 53.38 366 GLY B CA 1
ATOM 5567 C C . GLY B 1 366 ? 15.125 1.81 19.266 1 53.38 366 GLY B C 1
ATOM 5568 O O . GLY B 1 366 ? 14.562 0.818 18.797 1 53.38 366 GLY B O 1
ATOM 5569 N N . GLN B 1 367 ? 16.641 1.903 19.266 1 44.34 367 GLN B N 1
ATOM 5570 C CA . GLN B 1 367 ? 17.547 0.834 18.875 1 44.34 367 GLN B CA 1
ATOM 5571 C C . GLN B 1 367 ? 17.375 -0.39 19.766 1 44.34 367 GLN B C 1
ATOM 5573 O O . GLN B 1 367 ? 17.531 -0.298 20.984 1 44.34 367 GLN B O 1
ATOM 5578 N N . PRO B 1 368 ? 16.562 -1.364 19.359 1 34.16 368 PRO B N 1
ATOM 5579 C CA . PRO B 1 368 ? 16.75 -2.477 20.297 1 34.16 368 PRO B CA 1
ATOM 5580 C C . PRO B 1 368 ? 18.203 -2.668 20.719 1 34.16 368 PRO B C 1
ATOM 5582 O O . PRO B 1 368 ? 19.109 -2.428 19.906 1 34.16 368 PRO B O 1
ATOM 5585 N N . ASP B 1 369 ? 18.547 -2.27 21.984 1 26.89 369 ASP B N 1
ATOM 5586 C CA . ASP B 1 369 ? 19.844 -2.758 22.438 1 26.89 369 ASP B CA 1
ATOM 5587 C C . ASP B 1 369 ? 20.125 -4.156 21.891 1 26.89 369 ASP B C 1
ATOM 5589 O O . ASP B 1 369 ? 19.344 -5.082 22.109 1 26.89 369 ASP B O 1
ATOM 5593 N N . ILE B 1 370 ? 20.703 -4.375 20.844 1 23.33 370 ILE B N 1
ATOM 5594 C CA . ILE B 1 370 ? 21.391 -5.656 20.703 1 23.33 370 ILE B CA 1
ATOM 5595 C C . ILE B 1 370 ? 22.234 -5.934 21.938 1 23.33 370 ILE B C 1
ATOM 5597 O O . ILE B 1 370 ? 23 -5.074 22.391 1 23.33 370 ILE B O 1
#

Foldseek 3Di:
DPPPCPVLCVLAPHVVLLVVLLVLQQVLCVLLVAAAEEEEQALLQLLLCLQSVVQVSHDPRYHYAYAQRDFLQFQALVLQLLQLQCQLVAAAEEEAPLQQAAHHQDGGVVVSVVVPGHYHHDDALVVQLVVVVVDPGAGEYAFIEELLRLLRNLVCLVVPGDLSAAYSFSYWYCVLLVVQLLPDPQQRHQAYAYEQSNQLAAFQLVCVVVLVVSVHAYEHFDNGSSRVSVRSSVNSVCSSVSGSDYYYSPVVRGHRRHPVVSVVSSVQFWWFAWDGTPLAGTGGRITIDGDPVSLSRHPVNVDDGDGDNDHGDPCLVQANSSCSNSNNDALVVRPCQPNVAACVHHSGSLRRDSSRRSVSCVVSPHNPPD/DPPPCPVLCVLAPHVVLLVVLLVLQQVLCVLLVAAAEEEEQALLQLLLCLQSVVQVSHDPRYHYAYAQRDFLQQQALVLQLLQLQCQLVAEAEEEAPLQQAAHHQDGGVVVSVVVPGHYHHDDALVVQLVVVVVDPGAYEYAFIEELLRLLRNLVCLVVPGDLSAAYSFSYWYCVLLVVQLLPDPQQRHQAYAYEQSNQLAAFQLVCVVVLVVSVHAYEHFDNGSSRVSVRSSVNSVCSSVSGSDYYYSPVVRGHRRHPVVSVVSSVQFWWFAWDGTPLAGTGGRITIDGDPVSLSRHPVNVDDGDGDNDHGDPCLVQANSSCSNSNNDALVVRPCQPNVAACVHHSGSLRRDSSRRSVSCVVSPHNPPD

Nearest PDB structures (foldseek):
  3vys-assembly1_B  TM=9.502E-01  e=5.352E-39  Thermococcus kodakarensis KOD1
  5tw7-assembly1_A  TM=3.360E-01  e=9.998E-02  Neisseria gonorrhoeae
  5tw7-assembly2_B  TM=3.302E-01  e=2.151E-01  Neisseria gonorrhoeae
  3uow-assembly1_A  TM=2.601E-01  e=6.593E-01  Plasmodium falciparum 3D7
  8b9z-assembly1_G  TM=1.622E-01  e=2.028E-01  Drosophila melanogaster

Radius of gyration: 25.74 Å; Cα contacts (8 Å, |Δi|>4): 1606; chains: 2; bounding box: 65×77×62 Å

InterPro domains:
  IPR002780 Hydrogenase formation HypD protein [PF01924] (17-365)
  IPR002780 Hydrogenase formation HypD protein [PIRSF005622] (11-366)
  IPR002780 Hydrogenase formation HypD protein [PTHR30149] (11-367)
  IPR002780 Hydrogenase formation HypD protein [TIGR00075] (10-366)
  IPR042243 HypD, domain 1 [G3DSA:3.40.50.11750] (8-102)
  IPR042243 HypD, domain 1 [G3DSA:3.40.50.11750] (109-259)
  IPR042244 HypD, domain 2 [G3DSA:6.10.20.100] (317-366)

pLDDT: mean 89.67, std 13.76, range [17.98, 98.88]

Solvent-accessible surface area (backbone atoms only — not comparable to full-atom values): 37518 Å² total; per-residue (Å²): 131,81,70,77,62,72,73,55,45,78,69,35,88,49,41,68,59,44,50,54,44,44,51,48,42,41,54,44,45,60,70,54,68,60,74,42,32,33,32,28,42,28,19,64,49,52,40,38,36,46,71,64,47,46,72,77,61,48,46,87,53,57,43,81,42,55,31,73,25,31,49,70,38,32,50,31,34,68,61,40,27,42,52,39,46,44,18,70,71,67,26,35,31,28,28,45,66,59,56,32,64,32,54,21,40,80,50,22,45,46,54,41,33,76,72,66,27,46,62,44,74,38,92,45,57,60,53,42,45,52,50,24,69,76,41,90,56,46,25,34,31,49,39,58,23,38,61,31,43,40,28,44,42,26,53,43,58,73,64,62,57,50,89,46,35,28,36,40,64,52,24,37,42,60,68,45,52,53,54,52,41,72,65,40,81,81,38,68,65,58,28,34,41,40,40,37,59,44,19,26,40,54,9,59,51,66,47,53,61,53,16,66,74,66,58,34,23,37,20,31,15,40,63,50,71,59,26,42,47,49,20,51,42,53,48,42,52,24,57,58,66,71,37,52,40,77,50,69,49,30,51,49,57,33,43,55,65,18,14,52,67,50,45,54,44,26,54,67,37,30,41,66,35,69,30,62,33,37,56,63,43,78,31,64,55,19,25,38,39,70,24,79,92,42,39,89,32,25,38,76,73,72,43,90,77,79,51,81,84,58,71,58,57,72,65,49,74,63,51,49,52,16,39,26,32,49,38,67,44,56,53,84,72,32,84,37,57,78,62,74,26,30,73,92,45,50,63,42,35,23,26,52,24,71,39,13,63,42,31,39,33,65,72,53,52,54,74,68,82,123,130,80,70,78,61,72,73,56,44,77,70,36,88,49,43,68,58,44,48,54,45,43,51,48,42,40,53,44,43,61,71,54,68,60,73,44,32,35,32,29,42,29,18,65,47,51,40,37,37,48,70,64,47,44,72,78,61,47,47,86,54,57,43,80,42,56,31,72,24,30,50,69,38,30,49,31,34,68,60,40,27,43,53,37,46,44,18,70,72,67,26,35,31,27,28,44,69,57,56,32,65,31,54,20,39,80,50,22,43,47,56,41,33,75,73,66,28,48,64,43,73,37,92,44,56,61,53,41,47,51,50,23,69,76,42,91,55,46,27,33,30,50,40,58,23,36,62,32,42,41,27,45,43,27,51,43,58,74,66,62,56,51,88,44,38,27,36,41,66,53,24,38,41,56,67,46,52,53,54,51,40,71,64,38,82,79,39,66,66,58,28,35,41,39,40,37,58,45,19,25,43,53,9,59,51,68,47,51,62,53,14,66,74,66,58,35,24,37,20,29,15,39,63,49,72,61,25,43,47,51,22,52,42,54,47,44,52,25,58,58,68,75,36,52,39,76,49,69,48,29,50,50,57,34,44,55,66,19,14,51,68,50,45,53,45,27,55,67,36,33,40,65,35,67,31,66,33,37,57,63,43,78,32,63,55,19,25,36,39,70,24,79,94,44,39,89,33,25,36,77,72,73,42,92,78,78,52,81,84,57,72,58,57,74,65,49,74,62,50,46,54,17,39,26,32,48,38,68,45,56,55,84,73,31,85,37,56,76,62,75,26,31,74,91,45,49,62,42,35,23,26,53,24,70,38,13,63,42,32,38,32,64,72,52,52,53,74,69,80,122

Secondary structure (DSSP, 8-state):
----TTGGGGG-SSHHHHHHHHHHHHHHHHHH-S-EEEEE--HHHHHHHHHTTGGGGSPTTEEEEE-S--TTTT--HHHHHHHHHHHHTT-EEEEEGGGTT---SS--HHHHHHTT--EEEESSHHHHHHHHHH-SS-EEEEEEESHHHHHHHHHHHHT---TTEEEEEEEE-HHHHHHHHHH-TTT---EEEEEHHHHHHH-GGGGHHHHHHH---EEEE-SSHHHHHHHHHHHHHHHHTT---EEES-TTT--SS--HHHHHHHHHHEEEEEEEETTTEEEEEEEEEE-GGGGGGBHHHHS----------GGGGT--HHHHHTTS--GGGSTTBTTTB-SSS-SSGGGTSTT-HHHHHHHHTSS---/----TTTGGGG-SSHHHHHHHHHHHHHHHHHH-S-EEEEE--HHHHHHHHHTTGGGGSPTTEEEEE-S--TTTT--HHHHHHHHHHHHTT-EEEEEGGGTT---SS--HHHHHHTT--EEEESSHHHHHHHHHH-SS-EEEEEEESHHHHHHHHHHHHT---TTEEEEEEEE-HHHHHHHHHH-TTT---EEEEEHHHHHHH-GGGGHHHHHHH---EEEE-SSHHHHHHHHHHHHHHHHTT---EEES-TTT--SS--HHHHHHHHHHEEEEEEEETTTEEEEEEEEEE-GGGGGGBHHHHS----------GGGGT--HHHHHTTS--GGGSTTBTTTB-SSS-SSGGGTSTT-HHHHHHHHTSS---

Organism: NCBI:txid2841257